Protein AF-A0A7K2VYP7-F1 (afdb_monomer_lite)

Sequence (465 aa):
MTTQTDTAQASARVFHRDQLEEWGVPFDLPTDPDTAPEGAAIELHCEQVDSRRWVSVHELIFRAPDDGKAYRVTYQQGLTEHQDGTDEWDDRDHVVGEEVEQRPATVMEWRRVEAQPTHEGPDPSHGGLTTHRGTREQCSGPDCGPIEPEQPADDAHPCELCDVVKPSAYALHDHMSNVHPDQFEAWRDRQQPARSALATAVILPHPSDPDDVIVEAASSGISKAVVAYALRQVADQFDTAARAEGDEPIPYTLTEQAEQLAEQQPAPRILTDDEYEATYNAARARLGRWAHHIGRDAIDDAVTATLATVGILTTAPEPEPDTCPSQFADREGMWHQCAEDPDHDPADGHTDGEWSWPHGDQFARPEPDEDDGQAQQPPAAAPSWEARADHAVRLYAQTAIERDDARAEVKRLRAHLADLDRERAEQVEALGKARGWSTWAADYIHPDREFVDTGAPEAAEAQQQ

Structure (mmCIF, N/CA/C/O backbone):
data_AF-A0A7K2VYP7-F1
#
_entry.id   AF-A0A7K2VYP7-F1
#
loop_
_atom_site.group_PDB
_atom_site.id
_atom_site.type_symbol
_atom_site.label_atom_id
_atom_site.label_alt_id
_atom_site.label_comp_id
_atom_site.label_asym_id
_atom_site.label_entity_id
_atom_site.label_seq_id
_atom_site.pdbx_PDB_ins_code
_atom_site.Cartn_x
_atom_site.Cartn_y
_atom_site.Cartn_z
_atom_site.occupancy
_atom_site.B_iso_or_equiv
_atom_site.auth_seq_id
_atom_site.auth_comp_id
_atom_site.auth_asym_id
_atom_site.auth_atom_id
_atom_site.pdbx_PDB_model_num
ATOM 1 N N . MET A 1 1 ? -1.165 -8.118 44.949 1.00 40.59 1 MET A N 1
ATOM 2 C CA . MET A 1 1 ? -2.086 -7.096 44.414 1.00 40.59 1 MET A CA 1
ATOM 3 C C . MET A 1 1 ? -1.930 -7.141 42.911 1.00 40.59 1 MET A C 1
ATOM 5 O O . MET A 1 1 ? -0.911 -6.693 42.414 1.00 40.59 1 MET A O 1
ATOM 9 N N . THR A 1 2 ? -2.849 -7.808 42.223 1.00 33.00 2 THR A N 1
ATOM 10 C CA . THR A 1 2 ? -2.791 -8.005 40.771 1.00 33.00 2 THR A CA 1
ATOM 11 C C . THR A 1 2 ? -3.522 -6.831 40.131 1.00 33.00 2 THR A C 1
ATOM 13 O O . THR A 1 2 ? -4.731 -6.703 40.303 1.00 33.00 2 THR A O 1
ATOM 16 N N . THR A 1 3 ? -2.797 -5.925 39.480 1.00 44.38 3 THR A N 1
ATOM 17 C CA . THR A 1 3 ? -3.391 -4.875 38.648 1.00 44.38 3 THR A CA 1
ATOM 18 C C . THR A 1 3 ? -3.992 -5.535 37.417 1.00 44.38 3 THR A C 1
ATOM 20 O O . THR A 1 3 ? -3.279 -6.003 36.536 1.00 44.38 3 THR A O 1
ATOM 23 N N . GLN A 1 4 ? -5.316 -5.631 37.407 1.00 31.28 4 GLN A N 1
ATOM 24 C CA . GLN A 1 4 ? -6.102 -6.050 36.260 1.00 31.28 4 GLN A CA 1
ATOM 25 C C . GLN A 1 4 ? -6.099 -4.876 35.275 1.00 31.28 4 GLN A C 1
ATOM 27 O O . GLN A 1 4 ? -6.716 -3.844 35.532 1.00 31.28 4 GLN A O 1
ATOM 32 N N . THR A 1 5 ? -5.318 -4.986 34.203 1.00 38.38 5 THR A N 1
ATOM 33 C CA . THR A 1 5 ? -5.331 -4.010 33.112 1.00 38.38 5 THR A CA 1
ATOM 34 C C . THR A 1 5 ? -6.638 -4.194 32.349 1.00 38.38 5 THR A C 1
ATOM 36 O O . THR A 1 5 ? -6.736 -5.065 31.485 1.00 38.38 5 THR A O 1
ATOM 39 N N . ASP A 1 6 ? -7.658 -3.412 32.705 1.00 39.41 6 ASP A N 1
ATOM 40 C CA . ASP A 1 6 ? -8.868 -3.271 31.897 1.00 39.41 6 ASP A CA 1
ATOM 41 C C . ASP A 1 6 ? -8.449 -2.757 30.520 1.00 39.41 6 ASP A C 1
ATOM 43 O O . ASP A 1 6 ? -8.116 -1.584 30.332 1.00 39.41 6 ASP A O 1
ATOM 47 N N . THR A 1 7 ? -8.426 -3.662 29.545 1.00 45.94 7 THR A N 1
ATOM 48 C CA . THR A 1 7 ? -8.316 -3.286 28.141 1.00 45.94 7 THR A CA 1
ATOM 49 C C . THR A 1 7 ? -9.675 -2.715 27.775 1.00 45.94 7 THR A C 1
ATOM 51 O O . THR A 1 7 ? -10.601 -3.457 27.454 1.00 45.94 7 THR A O 1
ATOM 54 N N . ALA A 1 8 ? -9.830 -1.400 27.940 1.00 58.03 8 ALA A N 1
ATOM 55 C CA . ALA A 1 8 ? -11.023 -0.694 27.509 1.00 58.03 8 ALA A CA 1
ATOM 56 C C . ALA A 1 8 ? -11.231 -1.007 26.024 1.00 58.03 8 ALA A C 1
ATOM 58 O O . ALA A 1 8 ? -10.415 -0.642 25.180 1.00 58.03 8 ALA A O 1
ATOM 59 N N . GLN A 1 9 ? -12.284 -1.762 25.728 1.00 63.41 9 GLN A N 1
ATOM 60 C CA . GLN A 1 9 ? -12.636 -2.138 24.372 1.00 63.41 9 GLN A CA 1
ATOM 61 C C . GLN A 1 9 ? -12.988 -0.848 23.626 1.00 63.41 9 GLN A C 1
ATOM 63 O O . GLN A 1 9 ? -13.973 -0.189 23.966 1.00 63.41 9 GLN A O 1
ATOM 68 N N . ALA A 1 10 ? -12.146 -0.446 22.670 1.00 74.94 10 ALA A N 1
ATOM 69 C CA . ALA A 1 10 ? -12.409 0.729 21.850 1.00 74.94 10 ALA A CA 1
ATOM 70 C C . ALA A 1 10 ? -13.775 0.550 21.174 1.00 74.94 10 ALA A C 1
ATOM 72 O O . ALA A 1 10 ? -14.067 -0.497 20.590 1.00 74.94 10 ALA A O 1
ATOM 73 N N . SER A 1 11 ? -14.652 1.540 21.332 1.00 89.00 11 SER A N 1
ATOM 74 C CA . SER A 1 11 ? -15.993 1.473 20.761 1.00 89.00 11 SER A CA 1
ATOM 75 C C . SER A 1 11 ? -15.883 1.688 19.254 1.00 89.00 11 SER A C 1
ATOM 77 O O . SER A 1 11 ? -15.523 2.770 18.799 1.00 89.00 11 SER A O 1
ATOM 79 N N . ALA A 1 12 ? -16.150 0.638 18.481 1.00 94.38 12 ALA A N 1
ATOM 80 C CA . ALA A 1 12 ? -16.186 0.712 17.027 1.00 94.38 12 ALA A CA 1
ATOM 81 C C . ALA A 1 12 ? -17.547 1.250 16.556 1.00 94.38 12 ALA A C 1
ATOM 83 O O . ALA A 1 12 ? -18.596 0.827 17.050 1.00 94.38 12 ALA A O 1
ATOM 84 N N . ARG A 1 13 ? -17.530 2.154 15.575 1.00 97.31 13 ARG A N 1
ATOM 85 C CA . ARG A 1 13 ? -18.710 2.688 14.887 1.00 97.31 13 ARG A CA 1
ATOM 86 C C . ARG A 1 13 ? -18.627 2.330 13.406 1.00 97.31 13 ARG A C 1
ATOM 88 O O . ARG A 1 13 ? -17.566 2.423 12.801 1.00 97.31 13 ARG A O 1
ATOM 95 N N . VAL A 1 14 ? -19.744 1.904 12.826 1.00 97.88 14 VAL A N 1
ATOM 96 C CA . VAL A 1 14 ? -19.842 1.616 11.390 1.00 97.88 14 VAL A CA 1
ATOM 97 C C . VAL A 1 14 ? -20.389 2.853 10.681 1.00 97.88 14 VAL A C 1
ATOM 99 O O . VAL A 1 14 ? -21.418 3.385 11.097 1.00 97.88 14 VAL A O 1
ATOM 102 N N . PHE A 1 15 ? -19.703 3.292 9.630 1.00 97.81 15 PHE A N 1
ATOM 103 C CA . PHE A 1 15 ? -20.083 4.402 8.760 1.00 97.81 15 PHE A CA 1
ATOM 104 C C . PHE A 1 15 ? -20.456 3.866 7.381 1.00 97.81 15 PHE A C 1
ATOM 106 O O . PHE A 1 15 ? -19.776 2.984 6.856 1.00 97.81 15 PHE A O 1
ATOM 113 N N . HIS A 1 16 ? -21.520 4.401 6.790 1.00 97.94 16 HIS A N 1
ATOM 114 C CA . HIS A 1 16 ? -21.836 4.148 5.384 1.00 97.94 16 HIS A CA 1
ATOM 115 C C . HIS A 1 16 ? -21.015 5.077 4.488 1.00 97.94 16 HIS A C 1
ATOM 117 O O . HIS A 1 16 ? -20.723 6.205 4.883 1.00 97.94 16 HIS A O 1
ATOM 123 N N . ARG A 1 17 ? -20.672 4.630 3.275 1.00 97.00 17 ARG A N 1
ATOM 124 C CA . ARG A 1 17 ? -19.897 5.447 2.328 1.00 97.00 17 ARG A CA 1
ATOM 125 C C . ARG A 1 17 ? -20.567 6.788 2.020 1.00 97.00 17 ARG A C 1
ATOM 127 O O . ARG A 1 17 ? -19.920 7.814 2.176 1.00 97.00 17 ARG A O 1
ATOM 134 N N . ASP A 1 18 ? -21.863 6.777 1.709 1.00 97.62 18 ASP A N 1
ATOM 135 C CA . ASP A 1 18 ? -22.636 7.993 1.408 1.00 97.62 18 ASP A CA 1
ATOM 136 C C . ASP A 1 18 ? -22.596 9.007 2.564 1.00 97.62 18 ASP A C 1
ATOM 138 O O . ASP A 1 18 ? -22.553 10.213 2.346 1.00 97.62 18 ASP A O 1
ATOM 142 N N . GLN A 1 19 ? -22.569 8.516 3.808 1.00 97.62 19 GLN A N 1
ATOM 143 C CA . GLN A 1 19 ? -22.458 9.359 4.999 1.00 97.62 19 GLN A CA 1
ATOM 144 C C . GLN A 1 19 ? -21.070 10.004 5.105 1.00 97.62 19 GLN A C 1
ATOM 146 O O . GLN A 1 19 ? -20.961 11.171 5.468 1.00 97.62 19 GLN A O 1
ATOM 151 N N . LEU A 1 20 ? -20.006 9.248 4.820 1.00 97.69 20 LEU A N 1
ATOM 152 C CA . LEU A 1 20 ? -18.640 9.774 4.817 1.00 97.69 20 LEU A CA 1
ATOM 153 C C . LEU A 1 20 ? -18.444 10.800 3.696 1.00 97.69 20 LEU A C 1
ATOM 155 O O . LEU A 1 20 ? -17.853 11.847 3.944 1.00 97.69 20 LEU A O 1
ATOM 159 N N . GLU A 1 21 ? -19.003 10.538 2.515 1.00 96.81 21 GLU A N 1
ATOM 160 C CA . GLU A 1 21 ? -18.995 11.463 1.379 1.00 96.81 21 GLU A CA 1
ATOM 161 C C . GLU A 1 21 ? -19.759 12.758 1.697 1.00 96.81 21 GLU A C 1
ATOM 163 O O . GLU A 1 21 ? -19.232 13.845 1.471 1.00 96.81 21 GLU A O 1
ATOM 168 N N . GLU A 1 22 ? -20.947 12.670 2.314 1.00 97.56 22 GLU A N 1
ATOM 169 C CA . GLU A 1 22 ? -21.713 13.843 2.774 1.00 97.56 22 GLU A CA 1
ATOM 170 C C . GLU A 1 22 ? -20.914 14.707 3.767 1.00 97.56 22 GLU A C 1
ATOM 172 O O . GLU A 1 22 ? -21.051 15.931 3.784 1.00 97.56 22 GLU A O 1
ATOM 177 N N . TRP A 1 23 ? -20.045 14.086 4.568 1.00 98.19 23 TRP A N 1
ATOM 178 C CA . TRP A 1 23 ? -19.183 14.774 5.530 1.00 98.19 23 TRP A CA 1
ATOM 179 C C . TRP A 1 23 ? -17.843 15.251 4.955 1.00 98.19 23 TRP A C 1
ATOM 181 O O . TRP A 1 23 ? -17.080 15.883 5.691 1.00 98.19 23 TRP A O 1
ATOM 191 N N . GLY A 1 24 ? -17.545 14.952 3.687 1.00 97.50 24 GLY A N 1
ATOM 192 C CA . GLY A 1 24 ? -16.278 15.280 3.029 1.00 97.50 24 GLY A CA 1
ATOM 193 C C . GLY A 1 24 ? -15.117 14.333 3.358 1.00 97.50 24 GLY A C 1
ATOM 194 O O . GLY A 1 24 ? -13.971 14.634 3.041 1.00 97.50 24 GLY A O 1
ATOM 195 N N . VAL A 1 25 ? -15.360 13.184 3.993 1.00 97.56 25 VAL A N 1
ATOM 196 C CA . VAL A 1 25 ? -14.318 12.197 4.316 1.00 97.56 25 VAL A CA 1
ATOM 197 C C . VAL A 1 25 ? -14.023 11.325 3.075 1.00 97.56 25 VAL A C 1
ATOM 199 O O . VAL A 1 25 ? -14.954 10.714 2.552 1.00 97.56 25 VAL A O 1
ATOM 202 N N . PRO A 1 26 ? -12.758 11.165 2.631 1.00 97.06 26 PRO A N 1
ATOM 203 C CA . PRO A 1 26 ? -11.532 11.599 3.306 1.00 97.06 26 PRO A CA 1
ATOM 204 C C . PRO A 1 26 ? -10.908 12.912 2.788 1.00 97.06 26 PRO A C 1
ATOM 206 O O . PRO A 1 26 ? -9.948 13.367 3.399 1.00 97.06 26 PRO A O 1
ATOM 209 N N . PHE A 1 27 ? -11.379 13.501 1.681 1.00 95.38 27 PHE A N 1
ATOM 210 C CA . PHE A 1 27 ? -10.612 14.524 0.941 1.00 95.38 27 PHE A CA 1
ATOM 211 C C . PHE A 1 27 ? -11.009 15.987 1.191 1.00 95.38 27 PHE A C 1
ATOM 213 O O . PHE A 1 27 ? -10.162 16.870 1.068 1.00 95.38 27 PHE A O 1
ATOM 220 N N . ASP A 1 28 ? -12.262 16.255 1.549 1.00 96.06 28 ASP A N 1
ATOM 221 C CA . ASP A 1 28 ? -12.836 17.601 1.667 1.00 96.06 28 ASP A CA 1
ATOM 222 C C . ASP A 1 28 ? -13.026 18.007 3.137 1.00 96.06 28 ASP A C 1
ATOM 224 O O . ASP A 1 28 ? -14.056 18.558 3.536 1.00 96.06 28 ASP A O 1
ATOM 228 N N . LEU A 1 29 ? -12.019 17.722 3.965 1.00 94.69 29 LEU A N 1
ATOM 229 C CA . LEU A 1 29 ? -12.076 17.963 5.402 1.00 94.69 29 LEU A CA 1
ATOM 230 C C . LEU A 1 29 ? -11.436 19.307 5.786 1.00 94.69 29 LEU A C 1
ATOM 232 O O . LEU A 1 29 ? -10.228 19.493 5.618 1.00 94.69 29 LEU A O 1
ATOM 236 N N . PRO A 1 30 ? -12.196 20.265 6.348 1.00 95.69 30 PRO A N 1
ATOM 237 C CA . PRO A 1 30 ? -11.611 21.443 6.973 1.00 95.69 30 PRO A CA 1
ATOM 238 C C . PRO A 1 30 ? -10.764 21.043 8.188 1.00 95.69 30 PRO A C 1
ATOM 240 O O . PRO A 1 30 ? -11.146 20.187 8.985 1.00 95.69 30 PRO A O 1
ATOM 243 N N . THR A 1 31 ? -9.630 21.718 8.368 1.00 95.81 31 THR A N 1
ATOM 244 C CA . THR A 1 31 ? -8.789 21.590 9.572 1.00 95.81 31 THR A CA 1
ATOM 245 C C . THR A 1 31 ? -9.186 22.577 10.672 1.00 95.81 31 THR A C 1
ATOM 247 O O . THR A 1 31 ? -8.895 22.346 11.844 1.00 95.81 31 THR A O 1
ATOM 250 N N . ASP A 1 32 ? -9.869 23.673 10.316 1.00 95.31 32 ASP A N 1
ATOM 251 C CA . ASP A 1 32 ? -10.323 24.704 11.252 1.00 95.31 32 ASP A CA 1
ATOM 252 C C . ASP A 1 32 ? -11.846 24.604 11.491 1.00 95.31 32 ASP A C 1
ATOM 254 O O . ASP A 1 32 ? -12.618 24.859 10.555 1.00 95.31 32 ASP A O 1
ATOM 258 N N . PRO A 1 33 ? -12.293 24.280 12.726 1.00 92.50 33 PRO A N 1
ATOM 259 C CA . PRO A 1 33 ? -13.712 24.178 13.073 1.00 92.50 33 PRO A CA 1
ATOM 260 C C . PRO A 1 33 ? -14.508 25.458 12.796 1.00 92.50 33 PRO A C 1
ATOM 262 O O . PRO A 1 33 ? -15.697 25.368 12.498 1.00 92.50 33 PRO A O 1
ATOM 265 N N . ASP A 1 34 ? -13.884 26.637 12.871 1.00 96.00 34 ASP A N 1
ATOM 266 C CA . ASP A 1 34 ? -14.580 27.919 12.706 1.00 96.00 34 ASP A CA 1
ATOM 267 C C . ASP A 1 34 ? -14.885 28.234 11.230 1.00 96.00 34 ASP A C 1
ATOM 269 O O . ASP A 1 34 ? -15.704 29.106 10.926 1.00 96.00 34 ASP A O 1
ATOM 273 N N . THR A 1 35 ? -14.239 27.519 10.303 1.00 95.56 35 THR A N 1
ATOM 274 C CA . THR A 1 35 ? -14.427 27.669 8.849 1.00 95.56 35 THR A CA 1
ATOM 275 C C . THR A 1 35 ? -15.138 26.481 8.205 1.00 95.56 35 THR A C 1
ATOM 277 O O . THR A 1 35 ? -15.448 26.528 7.013 1.00 95.56 35 THR A O 1
ATOM 280 N N . ALA A 1 36 ? -15.404 25.429 8.983 1.00 95.38 36 ALA A N 1
ATOM 281 C CA . ALA A 1 36 ? -16.038 24.217 8.501 1.00 95.38 36 ALA A CA 1
ATOM 282 C C . ALA A 1 36 ? -17.489 24.488 8.052 1.00 95.38 36 ALA A C 1
ATOM 284 O O . ALA A 1 36 ? -18.248 25.129 8.787 1.00 95.38 36 ALA A O 1
ATOM 285 N N . PRO A 1 37 ? -17.911 24.005 6.867 1.00 95.50 37 PRO A N 1
ATOM 286 C CA . PRO A 1 37 ? -19.319 24.000 6.487 1.00 95.50 37 PRO A CA 1
ATOM 287 C C . PRO A 1 37 ? -20.175 23.278 7.536 1.00 95.50 37 PRO A C 1
ATOM 289 O O . PRO A 1 37 ? -19.736 22.309 8.155 1.00 95.50 37 PRO A O 1
ATOM 292 N N . GLU A 1 38 ? -21.416 23.727 7.729 1.00 96.31 38 GLU A N 1
ATOM 293 C CA . GLU A 1 38 ? -22.350 23.054 8.636 1.00 96.31 38 GLU A CA 1
ATOM 294 C C . GLU A 1 38 ? -22.577 21.607 8.168 1.00 96.31 38 GLU A C 1
ATOM 296 O O . GLU A 1 38 ? -22.991 21.379 7.034 1.00 96.31 38 GLU A O 1
ATOM 301 N N . GLY A 1 39 ? -22.281 20.637 9.040 1.00 95.75 39 GLY A N 1
ATOM 302 C CA . GLY A 1 39 ? -22.391 19.208 8.731 1.00 95.75 39 GLY A CA 1
ATOM 303 C C . GLY A 1 39 ? -21.132 18.556 8.147 1.00 95.75 39 GLY A C 1
ATOM 304 O O . GLY A 1 39 ? -21.163 17.352 7.918 1.00 95.75 39 GLY A O 1
ATOM 305 N N . ALA A 1 40 ? -20.030 19.288 7.949 1.00 97.31 40 ALA A N 1
ATOM 306 C CA . ALA A 1 40 ? -18.753 18.698 7.542 1.00 97.31 40 ALA A CA 1
ATOM 307 C C . ALA A 1 40 ? -18.010 18.068 8.733 1.00 97.31 40 ALA A C 1
ATOM 309 O O . ALA A 1 40 ? -18.033 18.597 9.850 1.00 97.31 40 ALA A O 1
ATOM 310 N N . ALA A 1 41 ? -17.315 16.955 8.495 1.00 97.88 41 ALA A N 1
ATOM 311 C CA . ALA A 1 41 ? -16.347 16.430 9.453 1.00 97.88 41 ALA A CA 1
ATOM 312 C C . ALA A 1 41 ? -15.099 17.330 9.508 1.00 97.88 41 ALA A C 1
ATOM 314 O O . ALA A 1 41 ? -14.805 18.060 8.568 1.00 97.88 41 ALA A O 1
ATOM 315 N N . ILE A 1 42 ? -14.357 17.286 10.616 1.00 97.88 42 ILE A N 1
ATOM 316 C CA . ILE A 1 42 ? -13.131 18.087 10.794 1.00 97.88 42 ILE A CA 1
ATOM 317 C C . ILE A 1 42 ? -11.930 17.151 10.833 1.00 97.88 42 ILE A C 1
ATOM 319 O O . ILE A 1 42 ? -11.904 16.238 11.663 1.00 97.88 42 ILE A O 1
ATOM 323 N N . GLU A 1 43 ? -10.927 17.385 9.990 1.00 97.88 43 GLU A N 1
ATOM 324 C CA . GLU A 1 43 ? -9.674 16.629 10.044 1.00 97.88 43 GLU A CA 1
ATOM 325 C C . GLU A 1 43 ? -8.900 16.988 11.317 1.00 97.88 43 GLU A C 1
ATOM 327 O O . GLU A 1 43 ? -8.619 18.154 11.594 1.00 97.88 43 GLU A O 1
ATOM 332 N N . LEU A 1 44 ? -8.544 15.969 12.100 1.00 97.19 44 LEU A N 1
ATOM 333 C CA . LEU A 1 44 ? -7.689 16.113 13.278 1.00 97.19 44 LEU A CA 1
ATOM 334 C C . LEU A 1 44 ? -6.262 15.629 13.002 1.00 97.19 44 LEU A C 1
ATOM 336 O O . LEU A 1 44 ? -5.317 16.160 13.586 1.00 97.19 44 LEU A O 1
ATOM 340 N N . HIS A 1 45 ? -6.108 14.603 12.161 1.00 97.06 45 HIS A N 1
ATOM 341 C CA . HIS A 1 45 ? -4.820 14.025 11.789 1.00 97.06 45 HIS A CA 1
ATOM 342 C C . HIS A 1 45 ? -4.950 13.165 10.527 1.00 97.06 45 HIS A C 1
ATOM 344 O O . HIS A 1 45 ? -5.894 12.386 10.426 1.00 97.06 45 HIS A O 1
ATOM 350 N N . CYS A 1 46 ? -3.977 13.245 9.621 1.00 97.19 46 CYS A N 1
ATOM 351 C CA . CYS A 1 46 ? -3.835 12.333 8.490 1.00 97.19 46 CYS A CA 1
ATOM 352 C C . CYS A 1 46 ? -2.355 11.960 8.315 1.00 97.19 46 CYS A C 1
ATOM 354 O O . CYS A 1 46 ? -1.498 12.841 8.213 1.00 97.19 46 CYS A O 1
ATOM 356 N N . GLU A 1 47 ? -2.048 10.665 8.268 1.00 97.25 47 GLU A N 1
ATOM 357 C CA . GLU A 1 47 ? -0.689 10.156 8.064 1.00 97.25 47 GLU A CA 1
ATOM 358 C C . GLU A 1 47 ? -0.693 8.948 7.125 1.00 97.25 47 GLU A C 1
ATOM 360 O O . GLU A 1 47 ? -1.520 8.044 7.235 1.00 97.25 47 GLU A O 1
ATOM 365 N N . GLN A 1 48 ? 0.275 8.901 6.210 1.00 97.50 48 GLN A N 1
ATOM 366 C CA . GLN A 1 48 ? 0.505 7.719 5.393 1.00 97.50 48 GLN A CA 1
ATOM 367 C C . GLN A 1 48 ? 1.157 6.617 6.243 1.00 97.50 48 GLN A C 1
ATOM 369 O O . GLN A 1 48 ? 2.315 6.738 6.637 1.00 97.50 48 GLN A O 1
ATOM 374 N N . VAL A 1 49 ? 0.444 5.511 6.462 1.00 97.50 49 VAL A N 1
ATOM 375 C CA . VAL A 1 49 ? 0.893 4.395 7.316 1.00 97.50 49 VAL A CA 1
ATOM 376 C C . VAL A 1 49 ? 1.432 3.195 6.538 1.00 97.50 49 VAL A C 1
ATOM 378 O O . VAL A 1 49 ? 2.162 2.379 7.098 1.00 97.50 49 VAL A O 1
ATOM 381 N N . ASP A 1 50 ? 1.094 3.069 5.252 1.00 97.00 50 ASP A N 1
ATOM 382 C CA . ASP A 1 50 ? 1.597 1.999 4.384 1.00 97.00 50 ASP A CA 1
ATOM 383 C C . ASP A 1 50 ? 1.652 2.452 2.910 1.00 97.00 50 ASP A C 1
ATOM 385 O O . ASP A 1 50 ? 1.127 3.501 2.516 1.00 97.00 50 ASP A O 1
ATOM 389 N N . SER A 1 51 ? 2.322 1.669 2.069 1.00 95.25 51 SER A N 1
ATOM 390 C CA . SER A 1 51 ? 2.358 1.865 0.622 1.00 95.25 51 SER A CA 1
ATOM 391 C C . SER A 1 51 ? 2.378 0.526 -0.103 1.00 95.25 51 SER A C 1
ATOM 393 O O . SER A 1 51 ? 3.181 -0.363 0.183 1.00 95.25 51 SER A O 1
ATOM 395 N N . ARG A 1 52 ? 1.496 0.388 -1.090 1.00 92.31 52 ARG A N 1
ATOM 396 C CA . ARG A 1 52 ? 1.434 -0.742 -2.018 1.00 92.31 52 ARG A CA 1
ATOM 397 C C . ARG A 1 52 ? 1.847 -0.264 -3.406 1.00 92.31 52 ARG A C 1
ATOM 399 O O . ARG A 1 52 ? 2.028 0.919 -3.657 1.00 92.31 52 ARG A O 1
ATOM 406 N N . ARG A 1 53 ? 1.966 -1.201 -4.352 1.00 91.31 53 ARG A N 1
ATOM 407 C CA . ARG A 1 53 ? 2.478 -0.929 -5.709 1.00 91.31 53 ARG A CA 1
ATOM 408 C C . ARG A 1 53 ? 1.807 0.261 -6.415 1.00 91.31 53 ARG A C 1
ATOM 410 O O . ARG A 1 53 ? 2.467 0.912 -7.214 1.00 91.31 53 ARG A O 1
ATOM 417 N N . TRP A 1 54 ? 0.525 0.508 -6.152 1.00 93.25 54 TRP A N 1
ATOM 418 C CA . TRP A 1 54 ? -0.270 1.524 -6.847 1.00 93.25 54 TRP A CA 1
ATOM 419 C C . TRP A 1 54 ? -0.995 2.496 -5.912 1.00 93.25 54 TRP A C 1
ATOM 421 O O . TRP A 1 54 ? -1.470 3.526 -6.369 1.00 93.25 54 TRP A O 1
ATOM 431 N N . VAL A 1 55 ? -1.030 2.213 -4.610 1.00 96.25 55 VAL A N 1
ATOM 432 C CA . VAL A 1 55 ? -1.818 2.978 -3.638 1.00 96.25 55 VAL A CA 1
ATOM 433 C C . VAL A 1 55 ? -1.001 3.248 -2.379 1.00 96.25 55 VAL A C 1
ATOM 435 O O . VAL A 1 55 ? -0.266 2.370 -1.926 1.00 96.25 55 VAL A O 1
ATOM 438 N N . SER A 1 56 ? -1.131 4.434 -1.798 1.00 96.19 56 SER A N 1
ATOM 439 C CA . SER A 1 56 ? -0.757 4.705 -0.409 1.00 96.19 56 SER A CA 1
ATOM 440 C C . SER A 1 56 ? -1.941 4.395 0.505 1.00 96.19 56 SER A C 1
ATOM 442 O O . SER A 1 56 ? -3.094 4.583 0.122 1.00 96.19 56 SER A O 1
ATOM 444 N N . VAL A 1 57 ? -1.666 3.886 1.705 1.00 97.56 57 VAL A N 1
ATOM 445 C CA . VAL A 1 57 ? -2.686 3.689 2.742 1.00 97.56 57 VAL A CA 1
ATOM 446 C C . VAL A 1 57 ? -2.482 4.759 3.795 1.00 97.56 57 VAL A C 1
ATOM 448 O O . VAL A 1 57 ? -1.378 4.905 4.327 1.00 97.56 57 VAL A O 1
ATOM 451 N N . HIS A 1 58 ? -3.546 5.482 4.102 1.00 98.00 58 HIS A N 1
ATOM 452 C CA . HIS A 1 58 ? -3.537 6.573 5.063 1.00 98.00 58 HIS A CA 1
ATOM 453 C C . HIS A 1 58 ? -4.399 6.228 6.269 1.00 98.00 58 HIS A C 1
ATOM 455 O O . HIS A 1 58 ? -5.477 5.647 6.132 1.00 98.00 58 HIS A O 1
ATOM 461 N N . GLU A 1 59 ? -3.906 6.584 7.448 1.00 98.19 59 GLU A N 1
ATOM 4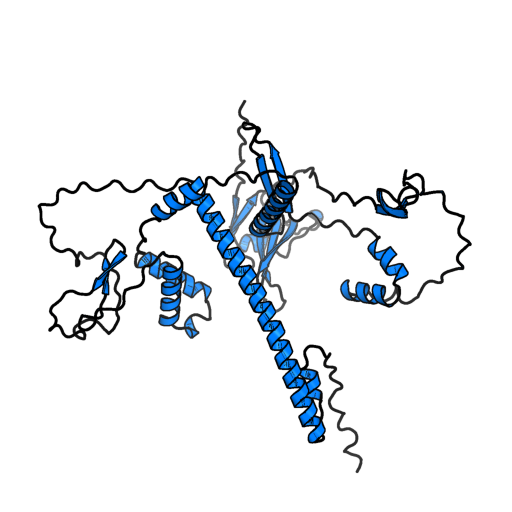62 C CA . GLU A 1 59 ? -4.680 6.665 8.677 1.00 98.19 59 GLU A CA 1
ATOM 463 C C . GLU A 1 59 ? -5.239 8.084 8.791 1.00 98.19 59 GLU A C 1
ATOM 465 O O . GLU A 1 59 ? -4.492 9.060 8.731 1.00 98.19 59 GLU A O 1
ATOM 470 N N . LEU A 1 60 ? -6.557 8.189 8.946 1.00 98.19 60 LEU A N 1
ATOM 471 C CA . LEU A 1 60 ? -7.272 9.450 9.092 1.00 98.19 60 LEU A CA 1
ATOM 472 C C . LEU A 1 60 ? -8.017 9.457 10.420 1.00 98.19 60 LEU A C 1
ATOM 474 O O . LEU A 1 60 ? -8.800 8.550 10.709 1.00 98.19 60 LEU A O 1
ATOM 478 N N . ILE A 1 61 ? -7.809 10.512 11.200 1.00 98.19 61 ILE A N 1
ATOM 479 C CA . ILE A 1 61 ? -8.578 10.819 12.397 1.00 98.19 61 ILE A CA 1
ATOM 480 C C . ILE A 1 61 ? -9.387 12.079 12.121 1.00 98.19 61 ILE A C 1
ATOM 482 O O . ILE A 1 61 ? -8.825 13.150 11.885 1.00 98.19 61 ILE A O 1
ATOM 486 N N . PHE A 1 62 ? -10.708 11.966 12.201 1.00 98.25 62 PHE A N 1
ATOM 487 C CA . PHE A 1 62 ? -11.626 13.081 11.992 1.00 98.25 62 PHE A CA 1
ATOM 488 C C . PHE A 1 62 ? -12.629 13.191 13.137 1.00 98.25 62 PHE A C 1
ATOM 490 O O . PHE A 1 62 ? -12.899 12.217 13.842 1.00 98.25 62 PHE A O 1
ATOM 497 N N . ARG A 1 63 ? -13.192 14.384 13.335 1.00 98.31 63 ARG A N 1
ATOM 498 C CA . ARG A 1 63 ? -14.310 14.617 14.254 1.00 98.31 63 ARG A CA 1
ATOM 499 C C . ARG A 1 63 ? -15.626 14.528 13.492 1.00 98.31 63 ARG A C 1
ATOM 501 O O . ARG A 1 63 ? -15.835 15.309 12.566 1.00 98.31 63 ARG A O 1
ATOM 508 N N . ALA A 1 64 ? -16.497 13.602 13.884 1.00 98.00 64 ALA A N 1
ATOM 509 C CA . ALA A 1 64 ? -17.810 13.441 13.270 1.00 98.00 64 ALA A CA 1
ATOM 510 C C . ALA A 1 64 ? -18.741 14.610 13.663 1.00 98.00 64 ALA A C 1
ATOM 512 O O . ALA A 1 64 ? -18.764 15.005 14.834 1.00 98.00 64 ALA A O 1
ATOM 513 N N . PRO A 1 65 ? -19.508 15.176 12.716 1.00 97.88 65 PRO A N 1
ATOM 514 C CA . PRO A 1 65 ? -20.350 16.348 12.962 1.00 97.88 65 PRO A CA 1
ATOM 515 C C . PRO A 1 65 ? -21.616 16.034 13.771 1.00 97.88 65 PRO A C 1
ATOM 517 O O . PRO A 1 65 ? -22.197 16.935 14.373 1.00 97.88 65 PRO A O 1
ATOM 520 N N . ASP A 1 66 ? -22.062 14.777 13.796 1.00 97.81 66 ASP A N 1
ATOM 521 C CA . ASP A 1 66 ? -23.330 14.387 14.415 1.00 97.81 66 ASP A CA 1
ATOM 522 C C . ASP A 1 66 ? -23.235 14.148 15.931 1.00 97.81 66 ASP A C 1
ATOM 524 O O . ASP A 1 66 ? -24.138 14.538 16.673 1.00 97.81 66 ASP A O 1
ATOM 528 N N . ASP A 1 67 ? -22.145 13.544 16.406 1.00 97.44 67 ASP A N 1
ATOM 529 C CA . ASP A 1 67 ? -21.901 13.275 17.829 1.00 97.44 67 ASP A CA 1
ATOM 530 C C . ASP A 1 67 ? -20.696 14.031 18.418 1.00 97.44 67 ASP A C 1
ATOM 532 O O . ASP A 1 67 ? -20.495 14.024 19.637 1.00 97.44 67 ASP A O 1
ATOM 536 N N . GLY A 1 68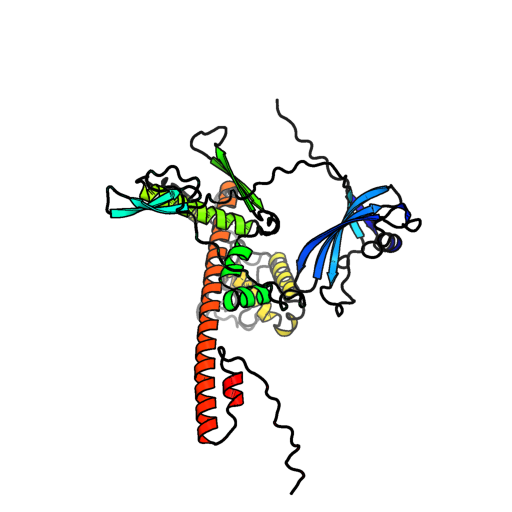 ? -19.905 14.707 17.579 1.00 96.94 68 GLY A N 1
ATOM 537 C CA . GLY A 1 68 ? -18.723 15.464 17.984 1.00 96.94 68 GLY A CA 1
ATOM 538 C C . GLY A 1 68 ? -17.538 14.604 18.440 1.00 96.94 68 GLY A C 1
ATOM 539 O O . GLY A 1 68 ? -16.558 15.164 18.952 1.00 96.94 68 GLY A O 1
ATOM 540 N N . LYS A 1 69 ? -17.594 13.275 18.294 1.00 97.81 69 LYS A N 1
ATOM 541 C CA . LYS A 1 69 ? -16.525 12.345 18.684 1.00 97.81 69 LYS A CA 1
ATOM 542 C C . LYS A 1 69 ? -15.472 12.216 17.588 1.00 97.81 69 LYS A C 1
ATOM 544 O O . LYS A 1 69 ? -15.727 12.527 16.428 1.00 97.81 69 LYS A O 1
ATOM 549 N N . ALA A 1 70 ? -14.269 11.790 17.970 1.00 97.94 70 ALA A N 1
ATOM 550 C CA . ALA A 1 70 ? -13.188 11.548 17.025 1.00 97.94 70 ALA A CA 1
ATOM 551 C C . ALA A 1 70 ? -13.118 10.065 16.656 1.00 97.94 70 ALA A C 1
ATOM 553 O O . ALA A 1 70 ? -13.193 9.198 17.527 1.00 97.94 70 ALA A O 1
ATOM 554 N N . TYR A 1 71 ? -12.955 9.794 15.366 1.00 98.31 71 TYR A N 1
ATOM 555 C CA . TYR A 1 71 ? -12.899 8.450 14.813 1.00 98.31 71 TYR A CA 1
ATOM 556 C C . TYR A 1 71 ? -11.664 8.282 13.945 1.00 98.31 71 TYR A C 1
ATOM 558 O O . TYR A 1 71 ? -11.332 9.163 13.155 1.00 98.31 71 TYR A O 1
ATOM 566 N N . ARG A 1 72 ? -11.010 7.132 14.093 1.00 98.00 72 ARG A N 1
ATOM 567 C CA . ARG A 1 72 ? -9.896 6.683 13.268 1.00 98.00 72 ARG A CA 1
ATOM 568 C C . ARG A 1 72 ? -10.387 5.715 12.197 1.00 98.00 72 ARG A C 1
ATOM 570 O O . ARG A 1 72 ? -11.034 4.721 12.528 1.00 98.00 72 ARG A O 1
ATOM 577 N N . VAL A 1 73 ? -10.032 5.970 10.943 1.00 98.12 73 VAL A N 1
ATOM 578 C CA . VAL A 1 73 ? -10.299 5.103 9.785 1.00 98.12 73 VAL A CA 1
ATOM 579 C C . VAL A 1 73 ? -9.044 4.950 8.927 1.00 98.12 73 VAL A C 1
ATOM 581 O O . VAL A 1 73 ? -8.095 5.722 9.057 1.00 98.12 73 VAL A O 1
ATOM 584 N N . THR A 1 74 ? -9.037 3.957 8.038 1.00 98.00 74 THR A N 1
ATOM 585 C CA . THR A 1 74 ? -7.990 3.792 7.023 1.00 98.00 74 THR A CA 1
ATOM 586 C C . THR A 1 74 ? -8.581 3.815 5.622 1.00 98.00 74 THR A C 1
ATOM 588 O O . THR A 1 74 ? -9.591 3.153 5.362 1.00 98.00 74 THR A O 1
ATOM 591 N N . TYR A 1 75 ? -7.937 4.561 4.726 1.00 97.75 75 TYR A N 1
ATOM 592 C CA . TYR A 1 75 ? -8.343 4.696 3.327 1.00 97.75 75 TYR A CA 1
ATOM 593 C C . TYR A 1 75 ? -7.141 4.548 2.385 1.00 97.75 75 TYR A C 1
ATOM 595 O O . TYR A 1 75 ? -5.984 4.635 2.809 1.00 97.75 75 TYR A O 1
ATOM 603 N N . GLN A 1 76 ? -7.412 4.261 1.114 1.00 97.06 76 GLN A N 1
ATOM 604 C CA . GLN A 1 76 ? -6.408 4.132 0.060 1.00 97.06 76 GLN A CA 1
ATOM 605 C C . GLN A 1 76 ? -6.423 5.369 -0.843 1.00 97.06 76 GLN A C 1
ATOM 607 O O . GLN A 1 76 ? -7.479 5.913 -1.146 1.00 97.06 76 GLN A O 1
ATOM 612 N N . GLN A 1 77 ? -5.253 5.798 -1.305 1.00 95.75 77 GLN A N 1
ATOM 613 C CA . GLN A 1 77 ? -5.110 6.877 -2.279 1.00 95.75 77 GLN A CA 1
ATOM 614 C C . GLN A 1 77 ? -4.199 6.415 -3.418 1.00 95.75 77 GLN A C 1
ATOM 616 O O . GLN A 1 77 ? -3.132 5.852 -3.174 1.00 95.75 77 GLN A O 1
ATOM 621 N N . GLY A 1 78 ? -4.603 6.639 -4.670 1.00 94.56 78 GLY A N 1
ATOM 622 C CA . GLY A 1 78 ? -3.770 6.325 -5.834 1.00 94.56 78 GLY A CA 1
ATOM 623 C C . GLY A 1 78 ? -2.458 7.119 -5.822 1.00 94.56 78 GLY A C 1
ATOM 624 O O . GLY A 1 78 ? -2.454 8.323 -5.578 1.00 94.56 78 GLY A O 1
ATOM 625 N N . LEU A 1 79 ? -1.328 6.462 -6.105 1.00 91.12 79 LEU A N 1
ATOM 626 C CA . LEU A 1 79 ? 0.000 7.105 -6.082 1.00 91.12 79 LEU A CA 1
ATOM 627 C C . LEU A 1 79 ? 0.270 8.025 -7.286 1.00 91.12 79 LEU A C 1
ATOM 629 O O . LEU A 1 79 ? 1.239 8.783 -7.281 1.00 91.12 79 LEU A O 1
ATOM 633 N N . THR A 1 80 ? -0.538 7.934 -8.342 1.00 85.44 80 THR A N 1
ATOM 634 C CA . THR A 1 80 ? -0.374 8.715 -9.575 1.00 85.44 80 THR A CA 1
ATOM 635 C C . THR A 1 80 ? -1.713 9.282 -10.021 1.00 85.44 80 THR A C 1
ATOM 637 O O . THR A 1 80 ? -2.709 8.569 -9.960 1.00 85.44 80 THR A O 1
ATOM 640 N N . GLU A 1 81 ? -1.706 10.491 -10.585 1.00 72.31 81 GLU A N 1
ATOM 641 C CA . GLU A 1 81 ? -2.885 11.182 -11.144 1.00 72.31 81 GLU A CA 1
ATOM 642 C C . GLU A 1 81 ? -3.643 10.347 -12.199 1.00 72.31 81 GLU A C 1
ATOM 644 O O . GLU A 1 81 ? -4.832 10.512 -12.393 1.00 72.31 81 GLU A O 1
ATOM 649 N N . HIS A 1 82 ? -3.000 9.377 -12.858 1.00 61.44 82 HIS A N 1
ATOM 650 C CA . HIS A 1 82 ? -3.660 8.485 -13.825 1.00 61.44 82 HIS A CA 1
ATOM 651 C C . HIS A 1 82 ? -4.449 7.317 -13.205 1.00 61.44 82 HIS A C 1
ATOM 653 O O . HIS A 1 82 ? -4.836 6.394 -13.925 1.00 61.44 82 HIS A O 1
ATOM 659 N N . GLN A 1 83 ? -4.670 7.316 -11.890 1.00 75.88 83 GLN A N 1
ATOM 660 C CA . GLN A 1 83 ? -5.417 6.271 -11.182 1.00 75.88 83 GLN A CA 1
ATOM 661 C C . GLN A 1 83 ? -6.737 6.776 -10.590 1.00 75.88 83 GLN A C 1
ATOM 663 O O . GLN A 1 83 ? -7.127 6.341 -9.506 1.00 75.88 83 GLN A O 1
ATOM 668 N N . ASP A 1 84 ? -7.449 7.611 -11.353 1.00 66.19 84 ASP A N 1
ATOM 669 C CA . ASP A 1 84 ? -8.782 8.189 -11.077 1.00 66.19 84 ASP A CA 1
ATOM 670 C C . ASP A 1 84 ? -9.929 7.167 -10.859 1.00 66.19 84 ASP A C 1
ATOM 672 O O . ASP A 1 84 ? -11.104 7.502 -10.949 1.00 66.19 84 ASP A O 1
ATOM 676 N N . GLY A 1 85 ? -9.625 5.899 -10.588 1.00 82.12 85 GLY A N 1
ATOM 677 C CA . GLY A 1 85 ? -10.606 4.859 -10.268 1.00 82.12 85 GLY A CA 1
ATOM 678 C C . GLY A 1 85 ? -10.214 4.000 -9.071 1.00 82.12 85 GLY A C 1
ATOM 679 O O . GLY A 1 85 ? -10.723 2.891 -8.937 1.00 82.12 85 GLY A O 1
ATOM 680 N N . THR A 1 86 ? -9.267 4.456 -8.249 1.00 89.69 86 THR A N 1
ATOM 681 C CA . THR A 1 86 ? -8.952 3.771 -6.991 1.00 89.69 86 THR A CA 1
ATOM 682 C C . THR A 1 86 ? -10.064 4.061 -5.997 1.00 89.69 86 THR A C 1
ATOM 684 O O . THR A 1 86 ? -10.238 5.208 -5.608 1.00 89.69 86 THR A O 1
ATOM 687 N N . ASP A 1 87 ? -10.791 3.027 -5.585 1.00 94.31 87 ASP A N 1
ATOM 688 C CA . ASP A 1 87 ? -11.775 3.142 -4.515 1.00 94.31 87 ASP A CA 1
ATOM 689 C C . ASP A 1 87 ? -11.068 3.406 -3.177 1.00 94.31 87 ASP A C 1
ATOM 691 O O . ASP A 1 87 ? -10.231 2.612 -2.733 1.00 94.31 87 ASP A O 1
ATOM 695 N N . GLU A 1 88 ? -11.406 4.513 -2.519 1.00 95.38 88 GLU A N 1
ATOM 696 C CA . GLU A 1 88 ? -10.782 4.938 -1.263 1.00 95.38 88 GLU A CA 1
ATOM 697 C C . GLU A 1 88 ? -10.989 3.915 -0.141 1.00 95.38 88 GLU A C 1
ATOM 699 O O . GLU A 1 88 ? -10.181 3.804 0.787 1.00 95.38 88 GLU A O 1
ATOM 704 N N . TRP A 1 89 ? -12.066 3.140 -0.234 1.00 96.75 89 TRP A N 1
ATOM 705 C CA . TRP A 1 89 ? -12.532 2.222 0.788 1.00 96.75 89 TRP A CA 1
ATOM 706 C C . TRP A 1 89 ? -12.357 0.756 0.397 1.00 96.75 89 TRP A C 1
ATOM 708 O O . TRP A 1 89 ? -12.822 -0.103 1.146 1.00 96.75 89 TRP A O 1
ATOM 718 N N . ASP A 1 90 ? -11.608 0.441 -0.667 1.00 93.44 90 ASP A N 1
ATOM 719 C CA . ASP A 1 90 ? -11.349 -0.942 -1.115 1.00 93.44 90 ASP A CA 1
ATOM 720 C C . ASP A 1 90 ? -12.659 -1.688 -1.451 1.00 93.44 90 ASP A C 1
ATOM 722 O O . ASP A 1 90 ? -12.872 -2.815 -1.005 1.00 93.44 90 ASP A O 1
ATOM 726 N N . ASP A 1 91 ? -13.576 -1.009 -2.152 1.00 94.00 91 ASP A N 1
ATOM 727 C CA . ASP A 1 91 ? -14.915 -1.491 -2.541 1.00 94.00 91 ASP A CA 1
ATOM 728 C C . ASP A 1 91 ? -15.836 -1.847 -1.349 1.00 94.00 91 ASP A C 1
ATOM 730 O O . ASP A 1 91 ? -16.816 -2.586 -1.488 1.00 94.00 91 ASP A O 1
ATOM 734 N N . ARG A 1 92 ? -15.542 -1.343 -0.142 1.00 94.19 92 ARG A N 1
ATOM 735 C CA . ARG A 1 92 ? -16.369 -1.584 1.051 1.00 94.19 92 ARG A CA 1
ATOM 736 C C . ARG A 1 92 ? -17.523 -0.586 1.133 1.00 94.19 92 ARG A C 1
ATOM 738 O O . ARG A 1 92 ? -17.310 0.609 1.296 1.00 94.19 92 ARG A O 1
ATOM 745 N N . ASP A 1 93 ? -18.749 -1.105 1.183 1.00 95.94 93 ASP A N 1
ATOM 746 C CA . ASP A 1 93 ? -19.967 -0.304 1.417 1.00 95.94 93 ASP A CA 1
ATOM 747 C C . ASP A 1 93 ? -20.001 0.369 2.805 1.00 95.94 93 ASP A C 1
ATOM 749 O O . ASP A 1 93 ? -20.735 1.335 3.036 1.00 95.94 93 ASP A O 1
ATOM 753 N N . HIS A 1 94 ? -19.239 -0.182 3.755 1.00 97.00 94 HIS A N 1
ATOM 754 C CA . HIS A 1 94 ? -19.210 0.253 5.146 1.00 97.00 94 HIS A CA 1
ATOM 755 C C . HIS A 1 94 ? -17.771 0.343 5.653 1.00 97.00 94 HIS A C 1
ATOM 757 O O . HIS A 1 94 ? -16.970 -0.578 5.466 1.00 97.00 94 HIS A O 1
ATOM 763 N N . VAL A 1 95 ? -17.469 1.417 6.377 1.00 97.75 95 VAL A N 1
ATOM 764 C CA . VAL A 1 95 ? -16.168 1.663 7.001 1.00 97.75 95 VAL A CA 1
ATOM 765 C C . VAL A 1 95 ? -16.321 1.550 8.510 1.00 97.75 95 VAL A C 1
ATOM 767 O O . VAL A 1 95 ? -17.178 2.191 9.113 1.00 97.75 95 VAL A O 1
ATOM 770 N N . VAL A 1 96 ? -15.494 0.723 9.144 1.00 97.69 96 VAL A N 1
ATOM 771 C CA . VAL A 1 96 ? -15.458 0.615 10.606 1.00 97.69 96 VAL A CA 1
ATOM 772 C C . VAL A 1 96 ? -14.461 1.641 11.128 1.00 97.69 96 VAL A C 1
ATOM 774 O O . VAL A 1 96 ? -13.265 1.501 10.885 1.00 97.69 96 VAL A O 1
ATOM 777 N N . GLY A 1 97 ? -14.951 2.662 11.826 1.00 97.06 97 GLY A N 1
ATOM 778 C CA . GLY A 1 97 ? -14.109 3.629 12.517 1.00 97.06 97 GLY A CA 1
ATOM 779 C C . GLY A 1 97 ? -13.994 3.325 14.004 1.00 97.06 97 GLY A C 1
ATOM 780 O O . GLY A 1 97 ? -14.954 2.925 14.666 1.00 97.06 97 GLY A O 1
ATOM 781 N N . GLU A 1 98 ? -12.798 3.519 14.534 1.00 97.50 98 GLU A N 1
ATOM 782 C CA . GLU A 1 98 ? -12.487 3.327 15.945 1.00 97.50 98 GLU A CA 1
ATOM 783 C C . GLU A 1 98 ? -12.584 4.663 16.681 1.00 97.50 98 GLU A C 1
ATOM 785 O O . GLU A 1 98 ? -11.933 5.627 16.283 1.00 97.50 98 GLU A O 1
ATOM 790 N N . GLU A 1 99 ? -13.400 4.747 17.736 1.00 97.19 99 GLU A N 1
ATOM 791 C CA . GLU A 1 99 ? -13.468 5.953 18.567 1.00 97.19 99 GLU A CA 1
ATOM 792 C C . GLU A 1 99 ? -12.125 6.183 19.274 1.00 97.19 99 GLU A C 1
ATOM 794 O O . GLU A 1 99 ? -11.637 5.317 20.003 1.00 97.19 99 GLU A O 1
ATOM 799 N N . VAL A 1 100 ? -11.542 7.365 19.077 1.00 96.75 100 VAL A N 1
ATOM 800 C CA . VAL A 1 100 ? -10.248 7.753 19.648 1.00 96.75 100 VAL A CA 1
ATOM 801 C C . VAL A 1 100 ? -10.365 9.054 20.436 1.00 96.75 100 VAL A C 1
ATOM 803 O O . VAL A 1 100 ? -11.198 9.913 20.162 1.00 96.75 100 VAL A O 1
ATOM 806 N N . GLU A 1 101 ? -9.504 9.219 21.436 1.00 95.75 101 GLU A N 1
ATOM 807 C CA . GLU A 1 101 ? -9.405 10.439 22.235 1.00 95.75 101 GLU A CA 1
ATOM 808 C C . GLU A 1 101 ? -7.949 10.905 22.242 1.00 95.75 101 GLU A C 1
ATOM 810 O O . GLU A 1 101 ? -7.040 10.130 22.550 1.00 95.75 101 GLU A O 1
ATOM 815 N N . GLN A 1 102 ? -7.714 12.182 21.937 1.00 92.94 102 GLN A N 1
ATOM 816 C CA . GLN A 1 102 ? -6.381 12.759 22.058 1.00 92.94 102 GLN A CA 1
ATOM 817 C C . GLN A 1 102 ? -6.021 12.891 23.540 1.00 92.94 102 GLN A C 1
ATOM 819 O O . GLN A 1 102 ? -6.659 13.634 24.286 1.00 92.94 102 GLN A O 1
ATOM 824 N N . ARG A 1 103 ? -4.969 12.191 23.969 1.00 91.25 103 ARG A N 1
ATOM 825 C CA . ARG A 1 103 ? -4.431 12.294 25.327 1.00 91.25 103 ARG A CA 1
ATOM 826 C C . ARG A 1 103 ? -2.994 12.801 25.286 1.00 91.25 103 ARG A C 1
ATOM 828 O O . ARG A 1 103 ? -2.227 12.353 24.434 1.00 91.25 103 ARG A O 1
ATOM 835 N N . PRO A 1 104 ? -2.597 13.706 26.197 1.00 83.19 104 PRO A N 1
ATOM 836 C CA . PRO A 1 104 ? -1.199 14.077 26.328 1.00 83.19 104 PRO A CA 1
ATOM 837 C C . PRO A 1 104 ? -0.390 12.838 26.724 1.00 83.19 104 PRO A C 1
ATOM 839 O O . PRO A 1 104 ? -0.666 12.206 27.744 1.00 83.19 104 PRO A O 1
ATOM 842 N N . ALA A 1 105 ? 0.605 12.497 25.911 1.00 79.31 105 ALA A N 1
ATOM 843 C CA . ALA A 1 105 ? 1.529 11.404 26.169 1.00 79.31 105 ALA A CA 1
ATOM 844 C C . ALA A 1 105 ? 2.951 11.959 26.300 1.00 79.31 105 ALA A C 1
ATOM 846 O O . ALA A 1 105 ? 3.431 12.680 25.425 1.00 79.31 105 ALA A O 1
ATOM 847 N N . THR A 1 106 ? 3.634 11.614 27.391 1.00 79.75 106 THR A N 1
ATOM 848 C CA . THR A 1 106 ? 5.074 11.853 27.533 1.00 79.75 106 THR A CA 1
ATOM 849 C C . THR A 1 106 ? 5.799 10.649 26.950 1.00 79.75 106 THR A C 1
ATOM 851 O O . THR A 1 106 ? 5.810 9.583 27.563 1.00 79.75 106 THR A O 1
ATOM 854 N N . VAL A 1 107 ? 6.385 10.794 25.763 1.00 73.94 107 VAL A N 1
ATOM 855 C CA . VAL A 1 107 ? 7.169 9.719 25.142 1.00 73.94 107 VAL A CA 1
ATOM 856 C C . VAL A 1 107 ? 8.627 9.863 25.574 1.00 73.94 107 VAL A C 1
ATOM 858 O O . VAL A 1 107 ? 9.267 10.876 25.296 1.00 73.94 107 VAL A O 1
ATOM 861 N N . MET A 1 108 ? 9.151 8.855 26.274 1.00 55.69 108 MET A N 1
ATOM 862 C CA . MET A 1 108 ? 10.587 8.735 26.528 1.00 55.69 108 MET A CA 1
ATOM 863 C C . MET A 1 108 ? 11.252 8.244 25.242 1.00 55.69 108 MET A C 1
ATOM 865 O O . MET A 1 108 ? 11.089 7.089 24.857 1.00 55.69 108 MET A O 1
ATOM 869 N N . GLU A 1 109 ? 11.970 9.131 24.562 1.00 65.88 109 GLU A N 1
ATOM 870 C CA . GLU A 1 109 ? 12.709 8.806 23.344 1.00 65.88 109 GLU A CA 1
ATOM 871 C C . GLU A 1 109 ? 14.169 8.484 23.682 1.00 65.88 109 GLU A C 1
ATOM 873 O O . GLU A 1 109 ? 14.862 9.261 24.346 1.00 65.88 109 GLU A O 1
ATOM 878 N N . TRP A 1 110 ? 14.661 7.350 23.186 1.00 59.09 110 TRP A N 1
ATOM 879 C CA . TRP A 1 110 ? 16.085 7.042 23.214 1.00 59.09 110 TRP A CA 1
ATOM 880 C C . TRP A 1 110 ? 16.792 7.823 22.113 1.00 59.09 110 TRP A C 1
ATOM 882 O O . TRP A 1 110 ? 16.588 7.580 20.925 1.00 59.09 110 TRP A O 1
ATOM 892 N N . ARG A 1 111 ? 17.655 8.756 22.514 1.00 59.50 111 ARG A N 1
ATOM 893 C CA . ARG A 1 111 ? 18.530 9.477 21.590 1.00 59.50 111 ARG A CA 1
ATOM 894 C C . ARG A 1 111 ? 19.870 8.775 21.480 1.00 59.50 111 ARG A C 1
ATOM 896 O O . ARG A 1 111 ? 20.407 8.279 22.470 1.00 59.50 111 ARG A O 1
ATOM 903 N N . ARG A 1 112 ? 20.432 8.780 20.270 1.00 58.75 112 ARG A N 1
ATOM 904 C CA . ARG A 1 112 ? 21.814 8.357 20.051 1.00 58.75 112 ARG A CA 1
ATOM 905 C C . ARG A 1 112 ? 22.720 9.220 20.927 1.00 58.75 112 ARG A C 1
ATOM 907 O O . ARG A 1 112 ? 22.731 10.439 20.783 1.00 58.75 112 ARG A O 1
ATOM 914 N N . VAL A 1 113 ? 23.470 8.588 21.824 1.00 80.25 113 VAL A N 1
ATOM 915 C CA . VAL A 1 113 ? 24.579 9.253 22.508 1.00 80.25 113 VAL A CA 1
ATOM 916 C C . VAL A 1 113 ? 25.648 9.448 21.442 1.00 80.25 113 VAL A C 1
ATOM 918 O O . VAL A 1 113 ? 26.202 8.466 20.942 1.00 80.25 113 VAL A O 1
ATOM 921 N N . GLU A 1 114 ? 25.860 10.689 21.008 1.00 67.12 114 GLU A N 1
ATOM 922 C CA . GLU A 1 114 ? 26.953 11.009 20.091 1.00 67.12 114 GLU A CA 1
ATOM 923 C C . GLU A 1 114 ? 28.251 10.449 20.684 1.00 67.12 114 GLU A C 1
ATOM 925 O O . GLU A 1 114 ? 28.538 10.630 21.872 1.00 67.12 114 GLU A O 1
ATOM 930 N N . ALA A 1 115 ? 28.997 9.687 19.878 1.00 60.75 115 ALA A N 1
ATOM 931 C CA . ALA A 1 115 ? 30.279 9.161 20.311 1.00 60.75 115 ALA A CA 1
ATOM 932 C C . ALA A 1 115 ? 31.160 10.355 20.677 1.00 60.75 115 ALA A C 1
ATOM 934 O O . ALA A 1 115 ? 31.323 11.269 19.870 1.00 60.75 115 ALA A O 1
ATOM 935 N N . GLN A 1 116 ? 31.700 10.364 21.898 1.00 65.00 116 GLN A N 1
ATOM 936 C CA . GLN A 1 116 ? 32.661 11.394 22.268 1.00 65.00 116 GLN A CA 1
ATOM 937 C C . GLN A 1 116 ? 33.808 11.341 21.254 1.00 65.00 116 GLN A C 1
ATOM 939 O O . GLN A 1 116 ? 34.332 10.245 21.028 1.00 65.00 116 GLN A O 1
ATOM 944 N N . PRO A 1 117 ? 34.182 12.471 20.632 1.00 67.19 117 PRO A N 1
ATOM 945 C CA . PRO A 1 117 ? 35.264 12.492 19.662 1.00 67.19 117 PRO A CA 1
ATOM 946 C C . PRO A 1 117 ? 36.504 11.871 20.301 1.00 67.19 117 PRO A C 1
ATOM 948 O O . PRO A 1 117 ? 36.840 12.174 21.444 1.00 67.19 117 PRO A O 1
ATOM 951 N N . THR A 1 118 ? 37.138 10.943 19.595 1.00 69.50 118 THR A N 1
ATOM 952 C CA . THR A 1 118 ? 38.417 10.357 19.990 1.00 69.50 118 THR A CA 1
ATOM 953 C C . THR A 1 118 ? 39.498 10.906 19.077 1.00 69.50 118 THR A C 1
ATOM 955 O O . THR A 1 118 ? 39.265 11.046 17.879 1.00 69.50 118 THR A O 1
ATOM 958 N N . HIS A 1 119 ? 40.679 11.185 19.610 1.00 71.44 119 HIS A N 1
ATOM 959 C CA . HIS A 1 119 ? 41.851 11.547 18.810 1.00 71.44 119 HIS A CA 1
ATOM 960 C C . HIS A 1 119 ? 43.039 10.675 19.222 1.00 71.44 119 HIS A C 1
ATOM 962 O O . HIS A 1 119 ? 43.045 10.096 20.308 1.00 71.44 119 HIS A O 1
ATOM 968 N N . GLU A 1 120 ? 44.038 10.565 18.353 1.00 68.12 120 GLU A N 1
ATOM 969 C CA . GLU A 1 120 ? 45.253 9.789 18.607 1.00 68.12 120 GLU A CA 1
ATOM 970 C C . GLU A 1 120 ? 46.424 10.725 18.915 1.00 68.12 120 GLU A C 1
ATOM 972 O O . GLU A 1 120 ? 46.668 11.689 18.185 1.00 68.12 120 GLU A O 1
ATOM 977 N N . GLY A 1 121 ? 47.130 10.454 20.013 1.00 66.69 121 GLY A N 1
ATOM 978 C CA . GLY A 1 121 ? 48.310 11.198 20.447 1.00 66.69 121 GLY A CA 1
ATOM 979 C C . GLY A 1 121 ? 49.521 10.273 20.615 1.00 66.69 121 GLY A C 1
ATOM 980 O O . GLY A 1 121 ? 49.353 9.091 20.923 1.00 66.69 121 GLY A O 1
ATOM 981 N N . PRO A 1 122 ? 50.752 10.758 20.380 1.00 59.78 122 PRO A N 1
ATOM 982 C CA . PRO A 1 122 ? 51.955 9.963 20.607 1.00 59.78 122 PRO A CA 1
ATOM 983 C C . PRO A 1 122 ? 52.164 9.707 22.106 1.00 59.78 122 PRO A C 1
ATOM 985 O O . PRO A 1 122 ? 52.204 10.652 22.887 1.00 59.78 122 PRO A O 1
ATOM 988 N N . ASP A 1 123 ? 52.342 8.440 22.493 1.00 55.75 123 ASP A N 1
ATOM 989 C CA . ASP A 1 123 ? 52.654 8.050 23.873 1.00 55.75 123 ASP A CA 1
ATOM 990 C C . ASP A 1 123 ? 54.178 8.146 24.137 1.00 55.75 123 ASP A C 1
ATOM 992 O O . ASP A 1 123 ? 54.970 7.471 23.458 1.00 55.75 123 ASP A O 1
ATOM 996 N N . PRO A 1 124 ? 54.626 8.934 25.133 1.00 54.72 124 PRO A N 1
ATOM 997 C CA . PRO A 1 124 ? 56.041 9.152 25.429 1.00 54.72 124 PRO A CA 1
ATOM 998 C C . PRO A 1 124 ? 56.750 7.912 25.991 1.00 54.72 124 PRO A C 1
ATOM 1000 O O . PRO A 1 124 ? 57.982 7.864 26.003 1.00 54.72 124 PRO A O 1
ATOM 1003 N N . SER A 1 125 ? 56.008 6.903 26.447 1.00 56.56 125 SER A N 1
ATOM 1004 C CA . SER A 1 125 ? 56.558 5.675 27.022 1.00 56.56 125 SER A CA 1
ATOM 1005 C C . SER A 1 125 ? 56.759 4.546 26.006 1.00 56.56 125 SER A C 1
ATOM 1007 O O . SER A 1 125 ? 57.587 3.663 26.249 1.00 56.56 125 SER A O 1
ATOM 1009 N N . HIS A 1 126 ? 56.090 4.593 24.845 1.00 54.09 126 HIS A N 1
ATOM 1010 C CA . HIS A 1 126 ? 56.098 3.474 23.893 1.00 54.09 126 HIS A CA 1
ATOM 1011 C C . HIS A 1 126 ? 56.302 3.829 22.412 1.00 54.09 126 HIS A C 1
ATOM 1013 O O . HIS A 1 126 ? 56.416 2.915 21.597 1.00 54.09 126 HIS A O 1
ATOM 1019 N N . GLY A 1 127 ? 56.425 5.106 22.032 1.00 54.31 127 GLY A N 1
ATOM 1020 C CA . GLY A 1 127 ? 56.752 5.488 20.647 1.00 54.31 127 GLY A CA 1
ATOM 1021 C C . GLY A 1 127 ? 55.684 5.105 19.608 1.00 54.31 127 GLY A C 1
ATOM 1022 O O . GLY A 1 127 ? 55.961 5.137 18.411 1.00 54.31 127 GLY A O 1
ATOM 1023 N N . GLY A 1 128 ? 54.482 4.744 20.064 1.00 54.56 128 GLY A N 1
ATOM 1024 C CA . GLY A 1 128 ? 53.296 4.482 19.251 1.00 54.56 128 GLY A CA 1
ATOM 1025 C C . GLY A 1 128 ? 52.175 5.469 19.578 1.00 54.56 128 GLY A C 1
ATOM 1026 O O . GLY A 1 128 ? 52.178 6.095 20.639 1.00 54.56 128 GLY A O 1
ATOM 1027 N N . LEU A 1 129 ? 51.228 5.624 18.652 1.00 61.81 129 LEU A N 1
ATOM 1028 C CA . LEU A 1 129 ? 50.016 6.417 18.861 1.00 61.81 129 LEU A CA 1
ATOM 1029 C C . LEU A 1 129 ? 49.064 5.660 19.801 1.00 61.81 129 LEU A C 1
ATOM 1031 O O . LEU A 1 129 ? 48.816 4.472 19.588 1.00 61.81 129 LEU A O 1
ATOM 1035 N N . THR A 1 130 ? 48.532 6.329 20.825 1.00 62.22 130 THR A N 1
ATOM 1036 C CA . THR A 1 130 ? 47.434 5.810 21.654 1.00 62.22 130 THR A CA 1
ATOM 1037 C C . THR A 1 130 ? 46.182 6.666 21.462 1.00 62.22 130 THR A C 1
ATOM 1039 O O . THR A 1 130 ? 46.254 7.883 21.283 1.00 62.22 130 THR A O 1
ATOM 1042 N N . THR A 1 131 ? 45.014 6.020 21.425 1.00 66.44 131 THR A N 1
ATOM 1043 C CA . THR A 1 131 ? 43.723 6.690 21.218 1.00 66.44 131 THR A CA 1
ATOM 1044 C C . THR A 1 131 ? 43.174 7.206 22.549 1.00 66.44 131 THR A C 1
ATOM 1046 O O . THR A 1 131 ? 42.997 6.441 23.499 1.00 66.44 131 THR A O 1
ATOM 1049 N N . HIS A 1 132 ? 42.841 8.493 22.615 1.00 66.12 132 HIS A N 1
ATOM 1050 C CA . HIS A 1 132 ? 42.259 9.144 23.787 1.00 66.12 132 HIS A CA 1
ATOM 1051 C C . HIS A 1 132 ? 40.802 9.553 23.530 1.00 66.12 132 HIS A C 1
ATOM 1053 O O . HIS A 1 132 ? 40.430 9.913 22.412 1.00 66.12 132 HIS A O 1
ATOM 1059 N N . ARG A 1 133 ? 39.962 9.510 24.576 1.00 68.31 133 ARG A N 1
ATOM 1060 C CA . ARG A 1 133 ? 38.562 9.974 24.527 1.00 68.31 133 ARG A CA 1
ATOM 1061 C C . ARG A 1 133 ? 38.464 11.456 24.895 1.00 68.31 133 ARG A C 1
ATOM 1063 O O . ARG A 1 133 ? 39.012 11.862 25.916 1.00 68.31 133 ARG A O 1
ATOM 1070 N N . GLY A 1 134 ? 37.719 12.223 24.102 1.00 67.69 134 GLY A N 1
ATOM 1071 C CA . GLY A 1 134 ? 37.502 13.663 24.257 1.00 67.69 134 GLY A CA 1
ATOM 1072 C C . GLY A 1 134 ? 38.042 14.468 23.070 1.00 67.69 134 GLY A C 1
ATOM 1073 O O . GLY A 1 134 ? 38.927 14.010 22.338 1.00 67.69 134 GLY A O 1
ATOM 1074 N N . THR A 1 135 ? 37.530 15.692 22.885 1.00 66.75 135 THR A N 1
ATOM 1075 C CA . THR A 1 135 ? 38.151 16.634 21.942 1.00 66.75 135 THR A CA 1
ATOM 1076 C C . THR A 1 135 ? 39.577 16.928 22.395 1.00 66.75 135 THR A C 1
ATOM 1078 O O . THR A 1 135 ? 39.897 16.830 23.585 1.00 66.75 135 THR A O 1
ATOM 1081 N N . ARG A 1 136 ? 40.455 17.297 21.460 1.00 60.31 136 ARG A N 1
ATOM 1082 C CA . ARG A 1 136 ? 41.854 17.609 21.776 1.00 60.31 136 ARG A CA 1
ATOM 1083 C C . ARG A 1 136 ? 41.974 18.680 22.870 1.00 60.31 136 ARG A C 1
ATOM 1085 O O . ARG A 1 136 ? 42.887 18.591 23.681 1.00 60.31 136 ARG A O 1
ATOM 1092 N N . GLU A 1 137 ? 41.039 19.636 22.947 1.00 64.12 137 GLU A N 1
ATOM 1093 C CA . GLU A 1 137 ? 41.067 20.699 23.967 1.00 64.12 137 GLU A CA 1
ATOM 1094 C C . GLU A 1 137 ? 40.629 20.243 25.368 1.00 64.12 137 GLU A C 1
ATOM 1096 O O . GLU A 1 137 ? 40.892 20.940 26.348 1.00 64.12 137 GLU A O 1
ATOM 1101 N N . GLN A 1 138 ? 39.941 19.104 25.479 1.00 65.31 138 GLN A N 1
ATOM 1102 C CA . GLN A 1 138 ? 39.397 18.579 26.740 1.00 65.31 138 GLN A CA 1
ATOM 1103 C C . GLN A 1 138 ? 40.045 17.256 27.160 1.00 65.31 138 GLN A C 1
ATOM 1105 O O . GLN A 1 138 ? 39.657 16.657 28.166 1.00 65.31 138 GLN A O 1
ATOM 1110 N N . CYS A 1 139 ? 41.029 16.791 26.394 1.00 67.00 139 CYS A N 1
ATOM 1111 C CA . CYS A 1 139 ? 41.744 15.568 26.684 1.00 67.00 139 CYS A CA 1
ATOM 1112 C C . CYS A 1 139 ? 42.577 15.718 27.958 1.00 67.00 139 CYS A C 1
ATOM 1114 O O . CYS A 1 139 ? 43.432 16.593 28.066 1.00 67.00 139 CYS A O 1
ATOM 1116 N N . SER A 1 140 ? 42.357 14.822 28.917 1.00 60.84 140 SER A N 1
ATOM 1117 C CA . SER A 1 140 ? 43.139 14.727 30.153 1.00 60.84 140 SER A CA 1
ATOM 1118 C C . SER A 1 140 ? 44.464 13.968 29.982 1.00 60.84 140 SER A C 1
ATOM 1120 O O . SER A 1 140 ? 45.160 13.726 30.969 1.00 60.84 140 SER A O 1
ATOM 1122 N N . GLY A 1 141 ? 44.815 13.582 28.749 1.00 64.00 141 GLY A N 1
ATOM 1123 C CA . GLY A 1 141 ? 46.081 12.933 28.424 1.00 64.00 141 GLY A CA 1
ATOM 1124 C C . GLY A 1 141 ? 47.272 13.877 28.653 1.00 64.00 141 GLY A C 1
ATOM 1125 O O . GLY A 1 141 ? 47.188 15.053 28.295 1.00 64.00 141 GLY A O 1
ATOM 1126 N N . PRO A 1 142 ? 48.388 13.389 29.228 1.00 62.66 142 PRO A N 1
ATOM 1127 C CA . PRO A 1 142 ? 49.532 14.223 29.613 1.00 62.66 142 PRO A CA 1
ATOM 1128 C C . PRO A 1 142 ? 50.199 14.968 28.440 1.00 62.66 142 PRO A C 1
ATOM 1130 O O . PRO A 1 142 ? 50.889 15.957 28.683 1.00 62.66 142 PRO A O 1
ATOM 1133 N N . ASP A 1 143 ? 49.947 14.550 27.193 1.00 62.41 143 ASP A N 1
ATOM 1134 C CA . ASP A 1 143 ? 50.575 15.087 25.975 1.00 62.41 143 ASP A CA 1
ATOM 1135 C C . ASP A 1 143 ? 49.652 15.975 25.114 1.00 62.41 143 ASP A C 1
ATOM 1137 O O . ASP A 1 143 ? 50.062 16.486 24.071 1.00 62.41 143 ASP A O 1
ATOM 1141 N N . CYS A 1 144 ? 48.413 16.229 25.548 1.00 63.72 144 CYS A N 1
ATOM 1142 C CA . CYS A 1 144 ? 47.460 17.093 24.834 1.00 63.72 144 CYS A CA 1
ATOM 1143 C C . CYS A 1 144 ? 47.601 18.569 25.246 1.00 63.72 144 CYS A C 1
ATOM 1145 O O . CYS A 1 144 ? 46.636 19.221 25.641 1.00 63.72 144 CYS A O 1
ATOM 1147 N N . GLY A 1 145 ? 48.835 19.080 25.200 1.00 57.97 145 GLY A N 1
ATOM 1148 C CA . GLY A 1 145 ? 49.182 20.437 25.626 1.00 57.97 145 GLY A CA 1
ATOM 1149 C C . GLY A 1 145 ? 48.412 21.548 24.884 1.00 57.97 145 GLY A C 1
ATOM 1150 O O . GLY A 1 145 ? 47.883 21.319 23.793 1.00 57.97 145 GLY A O 1
ATOM 1151 N N . PRO A 1 146 ? 48.349 22.763 25.467 1.00 53.56 146 PRO A N 1
ATOM 1152 C CA . PRO A 1 146 ? 47.591 23.877 24.907 1.00 53.56 146 PRO A CA 1
ATOM 1153 C C . PRO A 1 146 ? 48.108 24.264 23.517 1.00 53.56 146 PRO A C 1
ATOM 1155 O O . PRO A 1 146 ? 49.312 24.264 23.267 1.00 53.56 146 PRO A O 1
ATOM 1158 N N . ILE A 1 147 ? 47.168 24.607 22.635 1.00 50.19 147 ILE A N 1
ATOM 1159 C CA . ILE A 1 147 ? 47.393 25.062 21.258 1.00 50.19 147 ILE A CA 1
ATOM 1160 C C . ILE A 1 147 ? 48.421 26.210 21.240 1.00 50.19 147 ILE A C 1
ATOM 1162 O O . ILE A 1 147 ? 48.245 27.215 21.934 1.00 50.19 147 ILE A O 1
ATOM 1166 N N . GLU A 1 148 ? 49.484 26.077 20.438 1.00 47.19 148 GLU A N 1
ATOM 1167 C CA . GLU A 1 148 ? 50.279 27.238 20.021 1.00 47.19 148 GLU A CA 1
ATOM 1168 C C . GLU A 1 148 ? 49.356 28.169 19.221 1.00 47.19 148 GLU A C 1
ATOM 1170 O O . GLU A 1 148 ? 48.696 27.694 18.299 1.00 47.19 148 GLU A O 1
ATOM 1175 N N . PRO A 1 149 ? 49.250 29.465 19.565 1.00 45.97 149 PRO A N 1
ATOM 1176 C CA . PRO A 1 149 ? 48.277 30.352 18.943 1.00 45.97 149 PRO A CA 1
ATOM 1177 C C . PRO A 1 149 ? 48.502 30.425 17.430 1.00 45.97 149 PRO A C 1
ATOM 1179 O O . PRO A 1 149 ? 49.566 30.844 16.970 1.00 45.97 149 PRO A O 1
ATOM 1182 N N . GLU A 1 150 ? 47.484 30.009 16.679 1.00 43.88 150 GLU A N 1
ATOM 1183 C CA . GLU A 1 150 ? 47.476 30.030 15.221 1.00 43.88 150 GLU A CA 1
ATOM 1184 C C . GLU A 1 150 ? 47.683 31.457 14.692 1.00 43.88 150 GLU A C 1
ATOM 1186 O O . GLU A 1 150 ? 47.154 32.441 15.221 1.00 43.88 150 GLU A O 1
ATOM 1191 N N . GLN A 1 151 ? 48.485 31.565 13.632 1.00 44.81 151 GLN A N 1
ATOM 1192 C CA . GLN A 1 151 ? 48.603 32.784 12.840 1.00 44.81 151 GLN A CA 1
ATOM 1193 C C . GLN A 1 151 ? 47.248 33.098 12.180 1.00 44.81 151 GLN A C 1
ATOM 1195 O O . GLN A 1 151 ? 46.563 32.171 11.751 1.00 44.81 151 GLN A O 1
ATOM 1200 N N . PRO A 1 152 ? 46.847 34.378 12.081 1.00 42.97 152 PRO A N 1
ATOM 1201 C CA . PRO A 1 152 ? 45.541 34.743 11.544 1.00 42.97 152 PRO A CA 1
ATOM 1202 C C . PRO A 1 152 ? 45.422 34.322 10.075 1.00 42.97 152 PRO A C 1
ATOM 1204 O O . PRO A 1 152 ? 46.245 34.712 9.247 1.00 42.97 152 PRO A O 1
ATOM 1207 N N . ALA A 1 153 ? 44.394 33.527 9.777 1.00 42.72 153 ALA A N 1
ATOM 1208 C CA . ALA A 1 153 ? 43.982 33.206 8.420 1.00 42.72 153 ALA A CA 1
ATOM 1209 C C . ALA A 1 153 ? 43.357 34.446 7.762 1.00 42.72 153 ALA A C 1
ATOM 1211 O O . ALA A 1 153 ? 42.464 35.074 8.333 1.00 42.72 153 ALA A O 1
ATOM 1212 N N . ASP A 1 154 ? 43.862 34.786 6.578 1.00 38.97 154 ASP A N 1
ATOM 1213 C CA . ASP A 1 154 ? 43.341 35.843 5.714 1.00 38.97 154 ASP A CA 1
ATOM 1214 C C . ASP A 1 154 ? 41.894 35.560 5.261 1.00 38.97 154 ASP A C 1
ATOM 1216 O O . ASP A 1 154 ? 41.453 34.416 5.133 1.00 38.97 154 ASP A O 1
ATOM 1220 N N . ASP A 1 155 ? 41.176 36.655 5.013 1.00 44.88 155 ASP A N 1
ATOM 1221 C CA . ASP A 1 155 ? 39.747 36.762 4.720 1.00 44.88 155 ASP A CA 1
ATOM 1222 C C . ASP A 1 155 ? 39.243 35.839 3.587 1.00 44.88 155 ASP A C 1
ATOM 1224 O O . ASP A 1 155 ? 39.642 35.951 2.425 1.00 44.88 155 ASP A O 1
ATOM 1228 N N . ALA A 1 156 ? 38.270 34.977 3.907 1.00 39.91 156 ALA A N 1
ATOM 1229 C CA . ALA A 1 156 ? 37.522 34.180 2.935 1.00 39.91 156 ALA A CA 1
ATOM 1230 C C . ALA A 1 156 ? 36.279 34.941 2.431 1.00 39.91 156 ALA A C 1
ATOM 1232 O O . ALA A 1 156 ? 35.359 35.248 3.192 1.00 39.91 156 ALA A O 1
ATOM 1233 N N . HIS A 1 157 ? 36.234 35.221 1.126 1.00 43.12 157 HIS A N 1
ATOM 1234 C CA . HIS A 1 157 ? 35.061 35.771 0.440 1.00 43.12 157 HIS A CA 1
ATOM 1235 C C . HIS A 1 157 ? 33.970 34.699 0.217 1.00 43.12 157 HIS A C 1
ATOM 1237 O O . HIS A 1 157 ? 34.303 33.559 -0.113 1.00 43.12 157 HIS A O 1
ATOM 1243 N N . PRO A 1 158 ? 32.670 35.037 0.333 1.00 43.34 158 PRO A N 1
ATOM 1244 C CA . PRO A 1 158 ? 31.583 34.104 0.040 1.00 43.34 158 PRO A CA 1
ATOM 1245 C C . PRO A 1 158 ? 31.431 33.840 -1.470 1.00 43.34 158 PRO A C 1
ATOM 1247 O O . PRO A 1 158 ? 31.498 34.754 -2.289 1.00 43.34 158 PRO A O 1
ATOM 1250 N N . CYS A 1 159 ? 31.205 32.571 -1.821 1.00 43.25 159 CYS A N 1
ATOM 1251 C CA . CYS A 1 159 ? 30.910 32.091 -3.173 1.00 43.25 159 CYS A CA 1
ATOM 1252 C C . CYS A 1 159 ? 29.423 32.318 -3.510 1.00 43.25 159 CYS A C 1
ATOM 1254 O O . CYS A 1 159 ? 28.549 31.754 -2.856 1.00 43.25 159 CYS A O 1
ATOM 1256 N N . GLU A 1 160 ? 29.136 33.112 -4.548 1.00 44.69 160 GLU A N 1
ATOM 1257 C CA . GLU A 1 160 ? 27.774 33.481 -4.990 1.00 44.69 160 GLU A CA 1
ATOM 1258 C C . GLU A 1 160 ? 26.949 32.318 -5.593 1.00 44.69 160 GLU A C 1
ATOM 1260 O O . GLU A 1 160 ? 25.770 32.498 -5.894 1.00 44.69 160 GLU A O 1
ATOM 1265 N N . LEU A 1 161 ? 27.510 31.112 -5.765 1.00 46.41 161 LEU A N 1
ATOM 1266 C CA . LEU A 1 161 ? 26.778 29.985 -6.370 1.00 46.41 161 LEU A CA 1
ATOM 1267 C C . LEU A 1 161 ? 25.835 29.248 -5.400 1.00 46.41 161 LEU A C 1
ATOM 1269 O O . LEU A 1 161 ? 24.919 28.560 -5.850 1.00 46.41 161 LEU A O 1
ATOM 1273 N N . CYS A 1 162 ? 26.027 29.391 -4.086 1.00 50.22 162 CYS A N 1
ATOM 1274 C CA . CYS A 1 162 ? 25.277 28.629 -3.081 1.00 50.22 162 CYS A CA 1
ATOM 1275 C C . CYS A 1 162 ? 23.845 29.147 -2.827 1.00 50.22 162 CYS A C 1
ATOM 1277 O O . CYS A 1 162 ? 23.060 28.441 -2.198 1.00 50.22 162 CYS A O 1
ATOM 1279 N N . ASP A 1 163 ? 23.483 30.333 -3.331 1.00 45.34 163 ASP A N 1
ATOM 1280 C CA . ASP A 1 163 ? 22.195 30.983 -3.028 1.00 45.34 163 ASP A CA 1
ATOM 1281 C C . ASP A 1 163 ? 21.080 30.749 -4.072 1.00 45.34 163 ASP A C 1
ATOM 1283 O O . ASP A 1 163 ? 19.941 31.156 -3.842 1.00 45.34 163 ASP A O 1
ATOM 1287 N N . VAL A 1 164 ? 21.347 30.099 -5.217 1.00 43.28 164 VAL A N 1
ATOM 1288 C CA . VAL A 1 164 ? 20.425 30.200 -6.377 1.00 43.28 164 VAL A CA 1
ATOM 1289 C C . VAL A 1 164 ? 19.722 28.901 -6.803 1.00 43.28 164 VAL A C 1
ATOM 1291 O O . VAL A 1 164 ? 18.736 28.969 -7.533 1.00 43.28 164 VAL A O 1
ATOM 1294 N N . VAL A 1 165 ? 20.092 27.710 -6.324 1.00 43.06 165 VAL A N 1
ATOM 1295 C CA . VAL A 1 165 ? 19.401 26.469 -6.743 1.00 43.06 165 VAL A CA 1
ATOM 1296 C C . VAL A 1 165 ? 19.190 25.550 -5.550 1.00 43.06 165 VAL A C 1
ATOM 1298 O O . VAL A 1 165 ? 20.144 25.264 -4.844 1.00 43.06 165 VAL A O 1
ATOM 1301 N N . LYS A 1 166 ? 17.953 25.073 -5.327 1.00 47.81 166 LYS A N 1
ATOM 1302 C CA . LYS A 1 166 ? 17.638 23.983 -4.383 1.00 47.81 166 LYS A CA 1
ATOM 1303 C C . LYS A 1 166 ? 17.904 22.640 -5.077 1.00 47.81 166 LYS A C 1
ATOM 1305 O O . LYS A 1 166 ? 17.036 22.202 -5.834 1.00 47.81 166 LYS A O 1
ATOM 1310 N N . PRO A 1 167 ? 19.052 21.972 -4.875 1.00 45.53 167 PRO A N 1
ATOM 1311 C CA . PRO A 1 167 ? 19.303 20.680 -5.488 1.00 45.53 167 PRO A CA 1
ATOM 1312 C C . PRO A 1 167 ? 18.670 19.590 -4.615 1.00 45.53 167 PRO A C 1
ATOM 1314 O O . PRO A 1 167 ? 18.439 19.777 -3.417 1.00 45.53 167 PRO A O 1
ATOM 1317 N N . SER A 1 168 ? 18.415 18.420 -5.195 1.00 55.62 168 SER A N 1
ATOM 1318 C CA . SER A 1 168 ? 18.143 17.226 -4.394 1.00 55.62 168 SER A CA 1
ATOM 1319 C C . SER A 1 168 ? 19.354 16.915 -3.497 1.00 55.62 168 SER A C 1
ATOM 1321 O O . SER A 1 168 ? 20.496 17.229 -3.840 1.00 55.62 168 SER A O 1
ATOM 1323 N N . ALA A 1 169 ? 19.124 16.287 -2.340 1.00 55.47 169 ALA A N 1
ATOM 1324 C CA . ALA A 1 169 ? 20.168 16.040 -1.335 1.00 55.47 169 ALA A CA 1
ATOM 1325 C C . ALA A 1 169 ? 21.399 15.281 -1.882 1.00 55.47 169 ALA A C 1
ATOM 1327 O O . ALA A 1 169 ? 22.505 15.467 -1.382 1.00 55.47 169 ALA A O 1
ATOM 1328 N N . TYR A 1 170 ? 21.219 14.473 -2.932 1.00 51.84 170 TYR A N 1
ATOM 1329 C CA . TYR A 1 170 ? 22.302 13.750 -3.604 1.00 51.84 170 TYR A CA 1
ATOM 1330 C C . TYR A 1 170 ? 23.201 14.661 -4.454 1.00 51.84 170 TYR A C 1
ATOM 1332 O O . TYR A 1 170 ? 24.420 14.528 -4.403 1.00 51.84 170 TYR A O 1
ATOM 1340 N N . ALA A 1 171 ? 22.624 15.621 -5.183 1.00 60.31 171 ALA A N 1
ATOM 1341 C CA . ALA A 1 171 ? 23.394 16.559 -6.002 1.00 60.31 171 ALA A CA 1
ATOM 1342 C C . ALA A 1 171 ? 24.182 17.563 -5.142 1.00 60.31 171 ALA A C 1
ATOM 1344 O O . ALA A 1 171 ? 25.284 17.966 -5.507 1.00 60.31 171 ALA A O 1
ATOM 1345 N N . LEU A 1 172 ? 23.647 17.929 -3.970 1.00 62.06 172 LEU A N 1
ATOM 1346 C CA . LEU A 1 172 ? 24.350 18.785 -3.013 1.00 62.06 172 LEU A CA 1
ATOM 1347 C C . LEU A 1 172 ? 25.548 18.063 -2.375 1.00 62.06 172 LEU A C 1
ATOM 1349 O O . LEU A 1 172 ? 26.608 18.664 -2.227 1.00 62.06 172 LEU A O 1
ATOM 1353 N N . HIS A 1 173 ? 25.395 16.777 -2.042 1.00 67.25 173 HIS A N 1
ATOM 1354 C CA . HIS A 1 173 ? 26.477 15.960 -1.491 1.00 67.25 173 HIS A CA 1
ATOM 1355 C C . HIS A 1 173 ? 27.663 15.874 -2.459 1.00 67.25 173 HIS A C 1
ATOM 1357 O O . HIS A 1 173 ? 28.790 16.157 -2.065 1.00 67.25 173 HIS A O 1
ATOM 1363 N N . ASP A 1 174 ? 27.400 15.534 -3.722 1.00 62.16 174 ASP A N 1
ATOM 1364 C CA . ASP A 1 174 ? 28.449 15.335 -4.726 1.00 62.16 174 ASP A CA 1
ATOM 1365 C C . ASP A 1 174 ? 29.132 16.655 -5.138 1.00 62.16 174 ASP A C 1
ATOM 1367 O O . ASP A 1 174 ? 30.344 16.716 -5.343 1.00 62.16 174 ASP A O 1
ATOM 1371 N N . HIS A 1 175 ? 28.382 17.762 -5.178 1.00 72.12 175 HIS A N 1
ATOM 1372 C CA . HIS A 1 175 ? 28.959 19.086 -5.413 1.00 72.12 175 HIS A CA 1
ATOM 1373 C C . HIS A 1 175 ? 29.849 19.543 -4.246 1.00 72.12 175 HIS A C 1
ATOM 1375 O O . HIS A 1 175 ? 30.963 20.024 -4.466 1.00 72.12 175 HIS A O 1
ATOM 1381 N N . MET A 1 176 ? 29.396 19.361 -3.001 1.00 63.22 176 MET A N 1
ATOM 1382 C CA . MET A 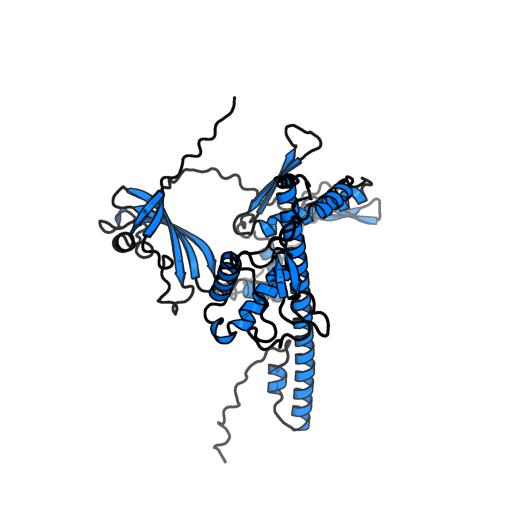1 176 ? 30.171 19.765 -1.828 1.00 63.22 176 MET A CA 1
ATOM 1383 C C . MET A 1 176 ? 31.432 18.918 -1.637 1.00 63.22 176 MET A C 1
ATOM 1385 O O . MET A 1 176 ? 32.481 19.486 -1.338 1.00 63.22 176 MET A O 1
ATOM 1389 N N . SER A 1 177 ? 31.373 17.601 -1.867 1.00 68.94 177 SER A N 1
ATOM 1390 C CA . SER A 1 177 ? 32.547 16.729 -1.732 1.00 68.94 177 SER A CA 1
ATOM 1391 C C . SER A 1 177 ? 33.635 17.020 -2.769 1.00 68.94 177 SER A C 1
ATOM 1393 O O . SER A 1 177 ? 34.813 16.836 -2.475 1.00 68.94 177 SER A O 1
ATOM 1395 N N . ASN A 1 178 ? 33.258 17.490 -3.964 1.00 69.25 178 ASN A N 1
ATOM 1396 C CA . ASN A 1 178 ? 34.198 17.704 -5.066 1.00 69.25 178 ASN A CA 1
ATOM 1397 C C . ASN A 1 178 ? 34.714 19.149 -5.178 1.00 69.25 178 ASN A C 1
ATOM 1399 O O . ASN A 1 178 ? 35.850 19.352 -5.603 1.00 69.25 178 ASN A O 1
ATOM 1403 N N . VAL A 1 179 ? 33.908 20.156 -4.821 1.00 70.31 179 VAL A N 1
ATOM 1404 C CA . VAL A 1 179 ? 34.255 21.576 -5.043 1.00 70.31 179 VAL A CA 1
ATOM 1405 C C . VAL A 1 179 ? 34.717 22.277 -3.763 1.00 70.31 179 VAL A C 1
ATOM 1407 O O . VAL A 1 179 ? 35.571 23.162 -3.819 1.00 70.31 179 VAL A O 1
ATOM 1410 N N . HIS A 1 180 ? 34.198 21.868 -2.602 1.00 73.00 180 HIS A N 1
ATOM 1411 C CA . HIS A 1 180 ? 34.486 22.506 -1.315 1.00 73.00 180 HIS A CA 1
ATOM 1412 C C . HIS A 1 180 ? 34.720 21.462 -0.208 1.00 73.00 180 HIS A C 1
ATOM 1414 O O . HIS A 1 180 ? 33.953 21.424 0.758 1.00 73.00 180 HIS A O 1
ATOM 1420 N N . PRO A 1 181 ? 35.772 20.624 -0.313 1.00 66.81 181 PRO A N 1
ATOM 1421 C CA . PRO A 1 181 ? 36.015 19.517 0.619 1.00 66.81 181 PRO A CA 1
ATOM 1422 C C . PRO A 1 181 ? 36.102 19.981 2.083 1.00 66.81 181 PRO A C 1
ATOM 1424 O O . PRO A 1 181 ? 35.524 19.348 2.964 1.00 66.81 181 PRO A O 1
ATOM 1427 N N . ASP A 1 182 ? 36.697 21.149 2.329 1.00 64.06 182 ASP A N 1
ATOM 1428 C CA . ASP A 1 182 ? 36.835 21.717 3.677 1.00 64.06 182 ASP A CA 1
ATOM 1429 C C . ASP A 1 182 ? 35.482 22.175 4.263 1.00 64.06 182 ASP A C 1
ATOM 1431 O O . ASP A 1 182 ? 35.252 22.124 5.471 1.00 64.06 182 ASP A O 1
ATOM 1435 N N . GLN A 1 183 ? 34.540 22.593 3.409 1.00 73.12 183 GLN A N 1
ATOM 1436 C CA . GLN A 1 183 ? 33.181 22.953 3.831 1.00 73.12 183 GLN A CA 1
ATOM 1437 C C . GLN A 1 183 ? 32.262 21.733 3.926 1.00 73.12 183 GLN A C 1
ATOM 1439 O O . GLN A 1 183 ? 31.284 21.767 4.673 1.00 73.12 183 GLN A O 1
ATOM 1444 N N . PHE A 1 184 ? 32.560 20.665 3.184 1.00 70.00 184 PHE A N 1
ATOM 1445 C CA . PHE A 1 184 ? 31.836 19.402 3.260 1.00 70.00 184 PHE A CA 1
ATOM 1446 C C . PHE A 1 184 ? 32.016 18.744 4.628 1.00 70.00 184 PHE A C 1
ATOM 1448 O O . PHE A 1 184 ? 31.031 18.274 5.194 1.00 70.00 184 PHE A O 1
ATOM 1455 N N . GLU A 1 185 ? 33.219 18.787 5.210 1.00 63.66 185 GLU A N 1
ATOM 1456 C CA . GLU A 1 185 ? 33.434 18.312 6.583 1.00 63.66 185 GLU A CA 1
ATOM 1457 C C . GLU A 1 185 ? 32.626 19.135 7.596 1.00 63.66 185 GLU A C 1
ATOM 1459 O O . GLU A 1 185 ? 31.885 18.572 8.399 1.00 63.66 185 GLU A O 1
ATOM 1464 N N . ALA A 1 186 ? 32.636 20.466 7.476 1.00 65.75 186 ALA A N 1
ATOM 1465 C CA . ALA A 1 186 ? 31.833 21.341 8.331 1.00 65.75 186 ALA A CA 1
ATOM 1466 C C . ALA A 1 186 ? 30.308 21.188 8.128 1.00 65.75 186 ALA A C 1
ATOM 1468 O O . ALA A 1 186 ? 29.534 21.466 9.045 1.00 65.75 186 ALA A O 1
ATOM 1469 N N . TRP A 1 187 ? 29.848 20.784 6.937 1.00 72.50 187 TRP A N 1
ATOM 1470 C CA . TRP A 1 187 ? 28.438 20.492 6.646 1.00 72.50 187 TRP A CA 1
ATOM 1471 C C . TRP A 1 187 ? 28.016 19.112 7.162 1.00 72.50 187 TRP A C 1
ATOM 1473 O O . TRP A 1 187 ? 26.943 19.000 7.753 1.00 72.50 187 TRP A O 1
ATOM 1483 N N . ARG A 1 188 ? 28.869 18.089 7.003 1.00 62.69 188 ARG A N 1
ATOM 1484 C CA . ARG A 1 188 ? 28.702 16.745 7.584 1.00 62.69 188 ARG A CA 1
ATOM 1485 C C . ARG A 1 188 ? 28.541 16.816 9.103 1.00 62.69 188 ARG A C 1
ATOM 1487 O O . ARG A 1 188 ? 27.735 16.077 9.663 1.00 62.69 188 ARG A O 1
ATOM 1494 N N . ASP A 1 189 ? 29.269 17.732 9.734 1.00 58.12 189 ASP A N 1
ATOM 1495 C CA . ASP A 1 189 ? 29.290 17.899 11.186 1.00 58.12 189 ASP A CA 1
ATOM 1496 C C . ASP A 1 189 ? 28.147 18.802 11.711 1.00 58.12 189 ASP A C 1
ATOM 1498 O O . ASP A 1 189 ? 27.944 18.912 12.923 1.00 58.12 189 ASP A O 1
ATOM 1502 N N . ARG A 1 190 ? 27.326 19.413 10.834 1.00 53.31 190 ARG A N 1
ATOM 1503 C CA . ARG A 1 190 ? 26.066 20.057 11.254 1.00 53.31 190 ARG A CA 1
ATOM 1504 C C . ARG A 1 190 ? 24.994 18.993 11.480 1.00 53.31 190 ARG A C 1
ATOM 1506 O O . ARG A 1 190 ? 24.616 18.272 10.560 1.00 53.31 190 ARG A O 1
ATOM 1513 N N . GLN A 1 191 ? 24.450 18.951 12.698 1.00 38.16 191 GLN A N 1
ATOM 1514 C CA . GLN A 1 191 ? 23.356 18.055 13.087 1.00 38.16 191 GLN A CA 1
ATOM 1515 C C . GLN A 1 191 ? 22.182 18.122 12.095 1.00 38.16 191 GLN A C 1
ATOM 1517 O O . GLN A 1 191 ? 21.465 19.122 12.022 1.00 38.16 191 GLN A O 1
ATOM 1522 N N . GLN A 1 192 ? 21.949 17.030 11.361 1.00 41.41 192 GLN A N 1
ATOM 1523 C CA . GLN A 1 192 ? 20.650 16.794 10.733 1.00 41.41 192 GLN A CA 1
ATOM 1524 C C . GLN A 1 192 ? 19.599 16.549 11.831 1.00 41.41 192 GLN A C 1
ATOM 1526 O O . GLN A 1 192 ? 19.926 15.930 12.849 1.00 41.41 192 GLN A O 1
ATOM 1531 N N . PRO A 1 193 ? 18.341 16.999 11.657 1.00 35.19 193 PRO A N 1
ATOM 1532 C CA . PRO A 1 193 ? 17.273 16.688 12.601 1.00 35.19 193 PRO A CA 1
ATOM 1533 C C . PRO A 1 193 ? 17.157 15.167 12.785 1.00 35.19 193 PRO A C 1
ATOM 1535 O O . PRO A 1 193 ? 17.216 14.404 11.819 1.00 35.19 193 PRO A O 1
ATOM 1538 N N . ALA A 1 194 ? 17.055 14.742 14.047 1.00 41.12 194 ALA A N 1
ATOM 1539 C CA . ALA A 1 194 ? 17.116 13.345 14.455 1.00 41.12 194 ALA A CA 1
ATOM 1540 C C . ALA A 1 194 ? 16.095 12.485 13.696 1.00 41.12 194 ALA A C 1
ATOM 1542 O O . ALA A 1 194 ? 14.897 12.758 13.711 1.00 41.12 194 ALA A O 1
ATOM 1543 N N . ARG A 1 195 ? 16.575 11.417 13.055 1.00 43.59 195 ARG A N 1
ATOM 1544 C CA . ARG A 1 195 ? 15.712 10.335 12.578 1.00 43.59 195 ARG A CA 1
ATOM 1545 C C . ARG A 1 195 ? 15.303 9.500 13.790 1.00 43.59 195 ARG A C 1
ATOM 1547 O O . ARG A 1 195 ? 16.183 8.993 14.486 1.00 43.59 195 ARG A O 1
ATOM 1554 N N . SER A 1 196 ? 14.003 9.362 14.036 1.00 50.75 196 SER A N 1
ATOM 1555 C CA . SER A 1 196 ? 13.466 8.475 15.071 1.00 50.75 196 SER A CA 1
ATOM 1556 C C . SER A 1 196 ? 13.997 7.052 14.876 1.00 50.75 196 SER A C 1
ATOM 1558 O O . SER A 1 196 ? 14.076 6.560 13.747 1.00 50.75 196 SER A O 1
ATOM 1560 N N . ALA A 1 197 ? 14.400 6.394 15.966 1.00 56.09 197 ALA A N 1
ATOM 1561 C CA . ALA A 1 197 ? 14.853 5.010 15.906 1.00 56.09 197 ALA A CA 1
ATOM 1562 C C . ALA A 1 197 ? 13.699 4.118 15.420 1.00 56.09 197 ALA A C 1
ATOM 1564 O O . ALA A 1 197 ? 12.654 4.031 16.056 1.00 56.09 197 ALA A O 1
ATOM 1565 N N . LEU A 1 198 ? 13.895 3.458 14.279 1.00 72.75 198 LEU A N 1
ATOM 1566 C CA . LEU A 1 198 ? 12.879 2.608 13.648 1.00 72.75 198 LEU A CA 1
ATOM 1567 C C . LEU A 1 198 ? 12.699 1.251 14.366 1.00 72.75 198 LEU A C 1
ATOM 1569 O O . LEU A 1 198 ? 11.760 0.504 14.087 1.00 72.75 198 LEU A O 1
ATOM 1573 N N . ALA A 1 199 ? 13.601 0.920 15.295 1.00 76.94 199 ALA A N 1
ATOM 1574 C CA . ALA A 1 199 ? 13.526 -0.254 16.154 1.00 76.94 199 ALA A CA 1
ATOM 1575 C C . ALA A 1 199 ? 14.275 -0.034 17.477 1.00 76.94 199 ALA A C 1
ATOM 1577 O O . ALA A 1 199 ? 15.306 0.641 17.508 1.00 76.94 199 ALA A O 1
ATOM 1578 N N . THR A 1 200 ? 13.780 -0.661 18.542 1.00 76.25 200 THR A N 1
ATOM 1579 C CA . THR A 1 200 ? 14.352 -0.631 19.892 1.00 76.25 200 THR A CA 1
ATOM 1580 C C . THR A 1 200 ? 14.329 -2.042 20.467 1.00 76.25 200 THR A C 1
ATOM 1582 O O . THR A 1 200 ? 13.350 -2.761 20.278 1.00 76.25 200 THR A O 1
ATOM 1585 N N . ALA A 1 201 ? 15.372 -2.436 21.193 1.00 77.25 201 ALA A N 1
ATOM 1586 C CA . ALA A 1 201 ? 15.382 -3.673 21.962 1.00 77.25 201 ALA A CA 1
ATOM 1587 C C . ALA A 1 201 ? 15.917 -3.421 23.371 1.00 77.25 201 ALA A C 1
ATOM 1589 O O . ALA A 1 201 ? 16.876 -2.669 23.549 1.00 77.25 201 ALA A O 1
ATOM 1590 N N . VAL A 1 202 ? 15.277 -4.031 24.360 1.00 76.81 202 VAL A N 1
ATOM 1591 C CA . VAL A 1 202 ? 15.576 -3.898 25.782 1.00 76.81 202 VAL A CA 1
ATOM 1592 C C . VAL A 1 202 ? 15.807 -5.295 26.338 1.00 76.81 202 VAL A C 1
ATOM 1594 O O . VAL A 1 202 ? 14.969 -6.174 26.172 1.00 76.81 202 VAL A O 1
ATOM 1597 N N . ILE A 1 203 ? 16.949 -5.498 26.990 1.00 77.31 203 ILE A N 1
ATOM 1598 C CA . ILE A 1 203 ? 17.270 -6.740 27.696 1.00 77.31 203 ILE A CA 1
ATOM 1599 C C . ILE A 1 203 ? 17.044 -6.479 29.184 1.00 77.31 203 ILE A C 1
ATOM 1601 O O . ILE A 1 203 ? 17.653 -5.575 29.759 1.00 77.31 203 ILE A O 1
ATOM 1605 N N . LEU A 1 204 ? 16.146 -7.242 29.792 1.00 74.75 204 LEU A N 1
ATOM 1606 C CA . LEU A 1 204 ? 15.772 -7.153 31.197 1.00 74.75 204 LEU A CA 1
ATOM 1607 C C . LEU A 1 204 ? 16.151 -8.464 31.898 1.00 74.75 204 LEU A C 1
ATOM 1609 O O . LEU A 1 204 ? 15.967 -9.526 31.314 1.00 74.75 204 LEU A O 1
ATOM 1613 N N . PRO A 1 205 ? 16.642 -8.443 33.146 1.00 79.62 205 PRO A N 1
ATOM 1614 C CA . PRO A 1 205 ? 16.793 -9.670 33.923 1.00 79.62 205 PRO A CA 1
ATOM 1615 C C . PRO A 1 205 ? 15.420 -10.306 34.177 1.00 79.62 205 PRO A C 1
ATOM 1617 O O . PRO A 1 205 ? 14.449 -9.599 34.473 1.00 79.62 205 PRO A O 1
ATOM 1620 N N . HIS A 1 206 ? 15.326 -11.631 34.077 1.00 86.00 206 HIS A N 1
ATOM 1621 C CA . HIS A 1 206 ? 14.081 -12.335 34.344 1.00 86.00 206 HIS A CA 1
ATOM 1622 C C . HIS A 1 206 ? 13.742 -12.243 35.850 1.00 86.00 206 HIS A C 1
ATOM 1624 O O . HIS A 1 206 ? 14.578 -12.520 36.711 1.00 86.00 206 HIS A O 1
ATOM 1630 N N . PRO A 1 207 ? 12.515 -11.841 36.236 1.00 77.56 207 PRO A N 1
ATOM 1631 C CA . PRO A 1 207 ? 12.204 -11.483 37.624 1.00 77.56 207 PRO A CA 1
ATOM 1632 C C . PRO A 1 207 ? 12.185 -12.676 38.589 1.00 77.56 207 PRO A C 1
ATOM 1634 O O . PRO A 1 207 ? 12.167 -12.480 39.803 1.00 77.56 207 PRO A O 1
ATOM 1637 N N . SER A 1 208 ? 12.130 -13.901 38.061 1.00 85.75 208 SER A N 1
ATOM 1638 C CA . SER A 1 208 ? 12.057 -15.139 38.853 1.00 85.75 208 SER A CA 1
ATOM 1639 C C . SER A 1 208 ? 13.281 -16.036 38.694 1.00 85.75 208 SER A C 1
ATOM 1641 O O . SER A 1 208 ? 13.397 -17.005 39.439 1.00 85.75 208 SER A O 1
ATOM 1643 N N . ASP A 1 209 ? 14.168 -15.726 37.749 1.00 84.62 209 ASP A N 1
ATOM 1644 C CA . ASP A 1 209 ? 15.342 -16.538 37.449 1.00 84.62 209 ASP A CA 1
ATOM 1645 C C . ASP A 1 209 ? 16.527 -15.609 37.148 1.00 84.62 209 ASP A C 1
ATOM 1647 O O . ASP A 1 209 ? 16.501 -14.907 36.139 1.00 84.62 209 ASP A O 1
ATOM 1651 N N . PRO A 1 210 ? 17.528 -15.521 38.040 1.00 78.38 210 PRO A N 1
ATOM 1652 C CA . PRO A 1 210 ? 18.668 -14.633 37.845 1.00 78.38 210 PRO A CA 1
ATOM 1653 C C . PRO A 1 210 ? 19.580 -15.057 36.685 1.00 78.38 210 PRO A C 1
ATOM 1655 O O . PRO A 1 210 ? 20.399 -14.239 36.268 1.00 78.38 210 PRO A O 1
ATOM 1658 N N . ASP A 1 211 ? 19.437 -16.287 36.182 1.00 77.06 211 ASP A N 1
ATOM 1659 C CA . ASP A 1 211 ? 20.225 -16.815 35.067 1.00 77.06 211 ASP A CA 1
ATOM 1660 C C . ASP A 1 211 ? 19.513 -16.637 33.709 1.00 77.06 211 ASP A C 1
ATOM 1662 O O . ASP A 1 211 ? 20.067 -17.002 32.672 1.00 77.06 211 ASP A O 1
ATOM 1666 N N . ASP A 1 212 ? 18.313 -16.043 33.696 1.00 70.31 212 ASP A N 1
ATOM 1667 C CA . ASP A 1 212 ? 17.513 -15.818 32.490 1.00 70.31 212 ASP A CA 1
ATOM 1668 C C . ASP A 1 212 ? 17.298 -14.318 32.206 1.00 70.31 212 ASP A C 1
ATOM 1670 O O . ASP A 1 212 ? 17.332 -13.460 33.100 1.00 70.31 212 ASP A O 1
ATOM 1674 N N . VAL A 1 213 ? 17.067 -13.976 30.937 1.00 75.38 213 VAL A N 1
ATOM 1675 C CA . VAL A 1 213 ? 16.839 -12.597 30.483 1.00 75.38 213 VAL A CA 1
ATOM 1676 C C . VAL A 1 213 ? 15.624 -12.504 29.564 1.00 75.38 213 VAL A C 1
ATOM 1678 O O . VAL A 1 213 ? 15.423 -13.300 28.654 1.00 75.38 213 VAL A O 1
ATOM 1681 N N . ILE A 1 214 ? 14.818 -11.467 29.764 1.00 75.62 214 ILE A N 1
ATOM 1682 C CA . ILE A 1 214 ? 13.704 -11.102 28.894 1.00 75.62 214 ILE A CA 1
ATOM 1683 C C . ILE A 1 214 ? 14.221 -10.106 27.860 1.00 75.62 214 ILE A C 1
ATOM 1685 O O . ILE A 1 214 ? 14.724 -9.040 28.211 1.00 75.62 214 ILE A O 1
ATOM 1689 N N . VAL A 1 215 ? 14.061 -10.425 26.578 1.00 75.56 215 VAL A N 1
ATOM 1690 C CA . VAL A 1 215 ? 14.361 -9.500 25.480 1.00 75.56 215 VAL A CA 1
ATOM 1691 C C . VAL A 1 215 ? 13.052 -8.938 24.933 1.00 75.56 215 VAL A C 1
ATOM 1693 O O . VAL A 1 215 ? 12.288 -9.642 24.275 1.00 75.56 215 VAL A O 1
ATOM 1696 N N . GLU A 1 216 ? 12.788 -7.661 25.189 1.00 78.94 216 GLU A N 1
ATOM 1697 C CA . GLU A 1 216 ? 11.651 -6.931 24.626 1.00 78.94 216 GLU A CA 1
ATOM 1698 C C . GLU A 1 216 ? 12.097 -6.154 23.391 1.00 78.94 216 GLU A C 1
ATOM 1700 O O . GLU A 1 216 ? 13.077 -5.416 23.438 1.00 78.94 216 GLU A O 1
ATOM 1705 N N . ALA A 1 217 ? 11.377 -6.280 22.278 1.00 76.06 217 ALA A N 1
ATOM 1706 C CA . ALA A 1 217 ? 11.701 -5.572 21.045 1.00 76.06 217 ALA A CA 1
ATOM 1707 C C . ALA A 1 217 ? 10.477 -4.854 20.474 1.00 76.06 217 ALA A C 1
ATOM 1709 O O . ALA A 1 217 ? 9.396 -5.433 20.362 1.00 76.06 217 ALA A O 1
ATOM 1710 N N . ALA A 1 218 ? 10.663 -3.598 20.078 1.00 75.50 218 ALA A N 1
ATOM 1711 C CA . ALA A 1 218 ? 9.655 -2.759 19.447 1.00 75.50 218 ALA A CA 1
ATOM 1712 C C . ALA A 1 218 ? 10.172 -2.241 18.102 1.00 75.50 218 ALA A C 1
ATOM 1714 O O . ALA A 1 218 ? 11.364 -1.985 17.936 1.00 75.50 218 ALA A O 1
ATOM 1715 N N . SER A 1 219 ? 9.277 -2.072 17.133 1.00 81.25 219 SER A N 1
ATOM 1716 C CA . SER A 1 219 ? 9.599 -1.474 15.839 1.00 81.25 219 SER A CA 1
ATOM 1717 C C . SER A 1 219 ? 8.509 -0.505 15.411 1.00 81.25 219 SER A C 1
ATOM 1719 O O . SER A 1 219 ? 7.328 -0.744 15.664 1.00 81.25 219 SER A O 1
ATOM 1721 N N . SER A 1 220 ? 8.913 0.589 14.769 1.00 72.56 220 SER A N 1
ATOM 1722 C CA . SER A 1 220 ? 8.020 1.551 14.126 1.00 72.56 220 SER A CA 1
ATOM 1723 C C . SER A 1 220 ? 8.515 1.781 12.703 1.00 72.56 220 SER A C 1
ATOM 1725 O O . SER A 1 220 ? 9.686 2.094 12.491 1.00 72.56 220 SER A O 1
ATOM 1727 N N . GLY A 1 221 ? 7.656 1.533 11.713 1.00 72.75 221 GLY A N 1
ATOM 1728 C CA . GLY A 1 221 ? 8.010 1.661 10.294 1.00 72.75 221 GLY A CA 1
ATOM 1729 C C . GLY A 1 221 ? 8.976 0.594 9.751 1.00 72.75 221 GLY A C 1
ATOM 1730 O O . GLY A 1 221 ? 9.381 0.672 8.595 1.00 72.75 221 GLY A O 1
ATOM 1731 N N . ILE A 1 222 ? 9.346 -0.422 10.545 1.00 75.50 222 ILE A N 1
ATOM 1732 C CA . ILE A 1 222 ? 10.137 -1.583 10.105 1.00 75.50 222 ILE A CA 1
ATOM 1733 C C . ILE A 1 222 ? 9.425 -2.880 10.494 1.00 75.50 222 ILE A C 1
ATOM 1735 O O . ILE A 1 222 ? 8.879 -3.016 11.590 1.00 75.50 222 ILE A O 1
ATOM 1739 N N . SER A 1 223 ? 9.472 -3.863 9.593 1.00 74.00 223 SER A N 1
ATOM 1740 C CA . SER A 1 223 ? 8.941 -5.205 9.834 1.00 74.00 223 SER A CA 1
ATOM 1741 C C . SER A 1 223 ? 9.578 -5.853 11.068 1.00 74.00 223 SER A C 1
ATOM 1743 O O . SER A 1 223 ? 10.803 -5.922 11.181 1.00 74.00 223 SER A O 1
ATOM 1745 N N . LYS A 1 224 ? 8.750 -6.420 11.957 1.00 68.19 224 LYS A N 1
ATOM 1746 C CA . LYS A 1 224 ? 9.188 -7.201 13.136 1.00 68.19 224 LYS A CA 1
ATOM 1747 C C . LYS A 1 224 ? 10.202 -8.291 12.776 1.00 68.19 224 LYS A C 1
ATOM 1749 O O . LYS A 1 224 ? 11.088 -8.616 13.556 1.00 68.19 224 LYS A O 1
ATOM 1754 N N . ALA A 1 225 ? 10.098 -8.805 11.557 1.00 62.97 225 ALA A N 1
ATOM 1755 C CA . ALA A 1 225 ? 10.958 -9.825 10.987 1.00 62.97 225 ALA A CA 1
ATOM 1756 C C . ALA A 1 225 ? 12.411 -9.335 10.773 1.00 62.97 225 ALA A C 1
ATOM 1758 O O . ALA A 1 225 ? 13.368 -10.082 10.975 1.00 62.97 225 ALA A O 1
ATOM 1759 N N . VAL A 1 226 ? 12.586 -8.059 10.411 1.00 67.12 226 VAL A N 1
ATOM 1760 C CA . VAL A 1 226 ? 13.902 -7.402 10.297 1.00 67.12 226 VAL A CA 1
ATOM 1761 C C . VAL A 1 226 ? 14.498 -7.156 11.683 1.00 67.12 226 VAL A C 1
ATOM 1763 O O . VAL A 1 226 ? 15.698 -7.334 11.872 1.00 67.12 226 VAL A O 1
ATOM 1766 N N . VAL A 1 227 ? 13.662 -6.811 12.664 1.00 73.00 227 VAL A N 1
ATOM 1767 C CA . VAL A 1 227 ? 14.098 -6.630 14.057 1.00 73.00 227 VAL A CA 1
ATOM 1768 C C . VAL A 1 227 ? 14.536 -7.950 14.687 1.00 73.00 227 VAL A C 1
ATOM 1770 O O . VAL A 1 227 ? 15.602 -7.999 15.291 1.00 73.00 227 VAL A O 1
ATOM 1773 N N . ALA A 1 228 ? 13.788 -9.036 14.478 1.00 71.75 228 ALA A N 1
ATOM 1774 C CA . ALA A 1 228 ? 14.179 -10.372 14.929 1.00 71.75 228 ALA A CA 1
ATOM 1775 C C . ALA A 1 228 ? 15.533 -10.807 14.338 1.00 71.75 228 ALA A C 1
ATOM 1777 O O . ALA A 1 228 ? 16.383 -11.337 15.050 1.00 71.75 228 ALA A O 1
ATOM 1778 N N . TYR A 1 229 ? 15.767 -10.522 13.053 1.00 73.06 229 TYR A N 1
ATOM 1779 C CA . TYR A 1 229 ? 17.045 -10.804 12.401 1.00 73.06 229 TYR A CA 1
ATOM 1780 C C . TYR A 1 229 ? 18.201 -9.980 12.987 1.00 73.06 229 TYR A C 1
ATOM 1782 O O . TYR A 1 229 ? 19.258 -10.530 13.292 1.00 73.06 229 TYR A O 1
ATOM 1790 N N . ALA A 1 230 ? 17.995 -8.678 13.203 1.00 70.19 230 ALA A N 1
ATOM 1791 C CA . ALA A 1 230 ? 18.994 -7.820 13.836 1.00 70.19 230 ALA A CA 1
ATOM 1792 C C . ALA A 1 230 ? 19.334 -8.294 15.261 1.00 70.19 230 ALA A C 1
ATOM 1794 O O . ALA A 1 230 ? 20.503 -8.313 15.638 1.00 70.19 230 ALA A O 1
ATOM 1795 N N . LEU A 1 231 ? 18.336 -8.746 16.029 1.00 77.06 231 LEU A N 1
ATOM 1796 C CA . LEU A 1 231 ? 18.551 -9.310 17.363 1.00 77.06 231 LEU A CA 1
ATOM 1797 C C . LEU A 1 231 ? 19.343 -10.611 17.328 1.00 77.06 231 LEU A C 1
ATOM 1799 O O . LEU A 1 231 ? 20.223 -10.800 18.165 1.00 77.06 231 LEU A O 1
ATOM 1803 N N . ARG A 1 232 ? 19.087 -11.475 16.340 1.00 77.44 232 ARG A N 1
ATOM 1804 C CA . ARG A 1 232 ? 19.877 -12.693 16.154 1.00 77.44 232 ARG A CA 1
ATOM 1805 C C . ARG A 1 232 ? 21.337 -12.376 15.838 1.00 77.44 232 ARG A C 1
ATOM 1807 O O . ARG A 1 232 ? 22.213 -12.952 16.468 1.00 77.44 232 ARG A O 1
ATOM 1814 N N . GLN A 1 233 ? 21.601 -11.420 14.945 1.00 69.81 233 GLN A N 1
ATOM 1815 C CA . GLN A 1 233 ? 22.973 -11.000 14.642 1.00 69.81 233 GLN A CA 1
ATOM 1816 C C . GLN A 1 233 ? 23.699 -10.440 15.869 1.00 69.81 233 GLN A C 1
ATOM 1818 O O . GLN A 1 233 ? 24.879 -10.717 16.063 1.00 69.81 233 GLN A O 1
ATOM 1823 N N . VAL A 1 234 ? 23.002 -9.668 16.707 1.00 70.44 234 VAL A N 1
ATOM 1824 C CA . VAL A 1 234 ? 23.563 -9.172 17.970 1.00 70.44 234 VAL A CA 1
ATOM 1825 C C . VAL A 1 234 ? 23.858 -10.334 18.921 1.00 70.44 234 VAL A C 1
ATOM 1827 O O . VAL A 1 234 ? 24.942 -10.377 19.492 1.00 70.44 234 VAL A O 1
ATOM 1830 N N . ALA A 1 235 ? 22.954 -11.309 19.044 1.00 74.00 235 ALA A N 1
ATOM 1831 C CA . ALA A 1 235 ? 23.187 -12.506 19.852 1.00 74.00 235 ALA A CA 1
ATOM 1832 C C . ALA A 1 235 ? 24.408 -13.310 19.363 1.00 74.00 235 ALA A C 1
ATOM 1834 O O . ALA A 1 235 ? 25.251 -13.687 20.173 1.00 74.00 235 ALA A O 1
ATOM 1835 N N . ASP A 1 236 ? 24.562 -13.496 18.048 1.00 73.62 236 ASP A N 1
ATOM 1836 C CA . ASP A 1 236 ? 25.720 -14.187 17.464 1.00 73.62 236 ASP A CA 1
ATOM 1837 C C . ASP A 1 236 ? 27.037 -13.403 17.697 1.00 73.62 236 ASP A C 1
ATOM 1839 O O . ASP A 1 236 ? 28.102 -13.998 17.896 1.00 73.62 236 ASP A O 1
ATOM 1843 N N . GLN A 1 237 ? 26.987 -12.064 17.725 1.00 67.44 237 GLN A N 1
ATOM 1844 C CA . GLN A 1 237 ? 28.134 -11.217 18.087 1.00 67.44 237 GLN A CA 1
ATOM 1845 C C . GLN A 1 237 ? 28.508 -11.352 19.568 1.00 67.44 237 GLN A C 1
ATOM 1847 O O . GLN A 1 237 ? 29.696 -11.443 19.878 1.00 67.44 237 GLN A O 1
ATOM 1852 N N . PHE A 1 238 ? 27.521 -11.403 20.468 1.00 73.00 238 PHE A N 1
ATOM 1853 C CA . PHE A 1 238 ? 27.754 -11.661 21.892 1.00 73.00 238 PHE A CA 1
ATOM 1854 C C . PHE A 1 238 ? 28.360 -13.046 22.123 1.00 73.00 238 PHE A C 1
ATOM 1856 O O . PHE A 1 238 ? 29.341 -13.155 22.850 1.00 73.00 238 PHE A O 1
ATOM 1863 N N . ASP A 1 239 ? 27.846 -14.080 21.457 1.00 70.88 239 ASP A N 1
ATOM 1864 C CA . ASP A 1 239 ? 28.388 -15.444 21.526 1.00 70.88 239 ASP A CA 1
ATOM 1865 C C . ASP A 1 239 ? 29.839 -15.501 21.011 1.00 70.88 239 ASP A C 1
ATOM 1867 O O . ASP A 1 239 ? 30.713 -16.136 21.603 1.00 70.88 239 ASP A O 1
ATOM 1871 N N . THR A 1 240 ? 30.139 -14.758 19.942 1.00 72.06 240 THR A N 1
ATOM 1872 C CA . THR A 1 240 ? 31.508 -14.621 19.423 1.00 72.06 240 THR A CA 1
ATOM 1873 C C . THR A 1 240 ? 32.433 -13.909 20.415 1.00 72.06 240 THR A C 1
ATOM 1875 O O . THR A 1 240 ? 33.570 -14.344 20.604 1.00 72.06 240 THR A O 1
ATOM 1878 N N . ALA A 1 241 ? 31.962 -12.835 21.055 1.00 70.56 241 ALA A N 1
ATOM 1879 C CA . ALA A 1 241 ? 32.727 -12.094 22.056 1.00 70.56 241 ALA A CA 1
ATOM 1880 C C . ALA A 1 241 ? 32.977 -12.933 23.321 1.00 70.56 241 ALA A C 1
ATOM 1882 O O . ALA A 1 241 ? 34.117 -13.020 23.766 1.00 70.56 241 ALA A O 1
ATOM 1883 N N . ALA A 1 242 ? 31.956 -13.631 23.825 1.00 74.31 242 ALA A N 1
ATOM 1884 C CA . ALA A 1 242 ? 32.064 -14.531 24.973 1.00 74.31 242 ALA A CA 1
ATOM 1885 C C . ALA A 1 242 ? 33.106 -15.638 24.728 1.00 74.31 242 ALA A C 1
ATOM 1887 O O . ALA A 1 242 ? 34.008 -15.851 25.539 1.00 74.31 242 ALA A O 1
ATOM 1888 N N . ARG A 1 243 ? 33.093 -16.262 23.540 1.00 78.50 243 ARG A N 1
ATOM 1889 C CA . ARG A 1 243 ? 34.130 -17.237 23.153 1.00 78.50 243 ARG A CA 1
ATOM 1890 C C . ARG A 1 243 ? 35.533 -16.640 23.117 1.00 78.50 243 ARG A C 1
ATOM 1892 O O . ARG A 1 243 ? 36.493 -17.327 23.461 1.00 78.50 243 ARG A O 1
ATOM 1899 N N . ALA A 1 244 ? 35.673 -15.390 22.677 1.00 82.62 244 ALA A N 1
ATOM 1900 C CA . ALA A 1 244 ? 36.965 -14.707 22.662 1.00 82.62 244 ALA A CA 1
ATOM 1901 C C . ALA A 1 244 ? 37.494 -14.429 24.082 1.00 82.62 244 ALA A C 1
ATOM 1903 O O . ALA A 1 244 ? 38.709 -14.385 24.279 1.00 82.62 244 ALA A O 1
ATOM 1904 N N . GLU A 1 245 ? 36.600 -14.298 25.064 1.00 86.31 245 GLU A N 1
ATOM 1905 C CA . GLU A 1 245 ? 36.919 -14.141 26.489 1.00 86.31 245 GLU A CA 1
ATOM 1906 C C . GLU A 1 245 ? 37.163 -15.484 27.208 1.00 86.31 245 GLU A C 1
ATOM 1908 O O . GLU A 1 245 ? 37.629 -15.503 28.347 1.00 86.31 245 GLU A O 1
ATOM 1913 N N . GLY A 1 246 ? 36.970 -16.609 26.511 1.00 88.06 246 GLY A N 1
ATOM 1914 C CA . GLY A 1 246 ? 37.183 -17.957 27.039 1.00 88.06 246 GLY A CA 1
ATOM 1915 C C . GLY A 1 246 ? 35.953 -18.563 27.711 1.00 88.06 246 GLY A C 1
ATOM 1916 O O . GLY A 1 246 ? 36.074 -19.631 28.313 1.00 88.06 246 GLY A O 1
ATOM 1917 N N . ASP A 1 247 ? 34.791 -17.921 27.588 1.00 86.75 247 ASP A N 1
ATOM 1918 C CA . ASP A 1 247 ? 33.529 -18.483 28.048 1.00 86.75 247 ASP A CA 1
ATOM 1919 C C . ASP A 1 247 ? 33.063 -19.569 27.072 1.00 86.75 247 ASP A C 1
ATOM 1921 O O . ASP A 1 247 ? 33.017 -19.382 25.849 1.00 86.75 247 ASP A O 1
ATOM 1925 N N . GLU A 1 248 ? 32.732 -20.742 27.613 1.00 73.94 248 GLU A N 1
ATOM 1926 C CA . GLU A 1 248 ? 32.113 -21.796 26.820 1.00 73.94 248 GLU A CA 1
ATOM 1927 C C . GLU A 1 248 ? 30.669 -21.388 26.488 1.00 73.94 248 GLU A C 1
ATOM 1929 O O . GLU A 1 248 ? 29.929 -20.969 27.383 1.00 73.94 248 GLU A O 1
ATOM 1934 N N . PRO A 1 249 ? 30.243 -21.501 25.216 1.00 67.69 249 PRO A N 1
ATOM 1935 C CA . PRO A 1 249 ? 28.866 -21.214 24.844 1.00 67.69 249 PRO A CA 1
ATOM 1936 C C . PRO A 1 249 ? 27.932 -22.114 25.652 1.00 67.69 249 PRO A C 1
ATOM 1938 O O . PRO A 1 249 ? 28.216 -23.303 25.822 1.00 67.69 249 PRO A O 1
ATOM 1941 N N . ILE A 1 250 ? 26.812 -21.557 26.125 1.00 62.41 250 ILE A N 1
ATOM 1942 C CA . ILE A 1 250 ? 25.783 -22.330 26.828 1.00 62.41 250 ILE A CA 1
ATOM 1943 C C . ILE A 1 250 ? 25.436 -23.533 25.937 1.00 62.41 250 ILE A C 1
ATOM 1945 O O . ILE A 1 250 ? 25.040 -23.332 24.783 1.00 62.41 250 ILE A O 1
ATOM 1949 N N . PRO A 1 251 ? 25.635 -24.780 26.404 1.00 53.03 251 PRO A N 1
ATOM 1950 C CA . PRO A 1 251 ? 25.408 -25.945 25.573 1.00 53.03 251 PRO A CA 1
ATOM 1951 C C . PRO A 1 251 ? 23.938 -25.971 25.166 1.00 53.03 251 PRO A C 1
ATOM 1953 O O . PRO A 1 251 ? 23.046 -26.046 26.010 1.00 53.03 251 PRO A O 1
ATOM 1956 N N . TYR A 1 252 ? 23.690 -25.914 23.860 1.00 53.72 252 TYR A N 1
ATOM 1957 C CA . TYR A 1 252 ? 22.372 -26.168 23.304 1.00 53.72 252 TYR A CA 1
ATOM 1958 C C . TYR A 1 252 ? 21.997 -27.620 23.633 1.00 53.72 252 TYR A C 1
ATOM 1960 O O . TYR A 1 252 ? 22.389 -28.548 22.932 1.00 53.72 252 TYR A O 1
ATOM 1968 N N . THR A 1 253 ? 21.207 -27.836 24.682 1.00 48.72 253 THR A N 1
ATOM 1969 C CA . THR A 1 253 ? 20.591 -29.136 25.012 1.00 48.72 253 THR A CA 1
ATOM 1970 C C . THR A 1 253 ? 19.492 -29.542 24.015 1.00 48.72 253 THR A C 1
ATOM 1972 O O . THR A 1 253 ? 18.800 -30.537 24.205 1.00 48.72 253 THR A O 1
ATOM 1975 N N . LEU A 1 254 ? 19.342 -28.797 22.915 1.00 54.28 254 LEU A N 1
ATOM 1976 C CA . LEU A 1 254 ? 18.303 -28.972 21.905 1.00 54.28 254 LEU A CA 1
ATOM 1977 C C . LEU A 1 254 ? 18.583 -30.079 20.886 1.00 54.28 254 LEU A C 1
ATOM 1979 O O . LEU A 1 254 ? 17.670 -30.414 20.146 1.00 54.28 254 LEU A O 1
ATOM 1983 N N . THR A 1 255 ? 19.777 -30.674 20.813 1.00 51.09 255 THR A N 1
ATOM 1984 C CA . THR A 1 255 ? 20.035 -31.729 19.812 1.00 51.09 255 THR A CA 1
ATOM 1985 C C . THR A 1 255 ? 19.192 -32.982 20.083 1.00 51.09 255 THR A C 1
ATOM 1987 O O . THR A 1 255 ? 18.566 -33.506 19.168 1.00 51.09 255 THR A O 1
ATOM 1990 N N . GLU A 1 256 ? 19.065 -33.390 21.350 1.00 48.81 256 GLU A N 1
ATOM 1991 C CA . GLU A 1 256 ? 18.223 -34.532 21.749 1.00 48.81 256 GLU A CA 1
ATOM 1992 C C . GLU A 1 256 ? 16.718 -34.207 21.659 1.00 48.81 256 GLU A C 1
ATOM 1994 O O . GLU A 1 256 ? 15.912 -35.072 21.317 1.00 48.81 256 GLU A O 1
ATOM 1999 N N . GLN A 1 257 ? 16.319 -32.949 21.894 1.00 52.56 257 GLN A N 1
ATOM 2000 C CA . GLN A 1 257 ? 14.933 -32.504 21.676 1.00 52.56 257 GLN A CA 1
ATOM 2001 C C . GLN A 1 257 ? 14.587 -32.343 20.190 1.00 52.56 257 GLN A C 1
ATOM 2003 O O . GLN A 1 257 ? 13.446 -32.585 19.810 1.00 52.56 257 GLN A O 1
ATOM 2008 N N . ALA A 1 258 ? 15.542 -31.964 19.339 1.00 52.78 258 ALA A N 1
ATOM 2009 C CA . ALA A 1 258 ? 15.354 -31.844 17.898 1.00 52.78 258 ALA A CA 1
ATOM 2010 C C . ALA A 1 258 ? 15.205 -33.217 17.229 1.00 52.78 258 ALA A C 1
ATOM 2012 O O . ALA A 1 258 ? 14.373 -33.345 16.334 1.00 52.78 258 ALA A O 1
ATOM 2013 N N . GLU A 1 259 ? 15.935 -34.238 17.689 1.00 51.88 259 GLU A N 1
ATOM 2014 C CA . GLU A 1 259 ? 15.738 -35.629 17.258 1.00 51.88 259 GLU A CA 1
ATOM 2015 C C . GLU A 1 259 ? 14.382 -36.180 17.734 1.00 51.88 259 GLU A C 1
ATOM 2017 O O . GLU A 1 259 ? 13.626 -36.708 16.920 1.00 51.88 259 GLU A O 1
ATOM 2022 N N . GLN A 1 260 ? 13.993 -35.946 18.996 1.00 54.09 260 GLN A N 1
ATOM 2023 C CA . GLN A 1 260 ? 12.657 -36.321 19.494 1.00 54.09 260 GLN A CA 1
ATOM 2024 C C . GLN A 1 260 ? 11.507 -35.575 18.796 1.00 54.09 260 GLN A C 1
ATOM 2026 O O . GLN A 1 260 ? 10.411 -36.116 18.681 1.00 54.09 260 GLN A O 1
ATOM 2031 N N . LEU A 1 261 ? 11.726 -34.341 18.328 1.00 52.47 261 LEU A N 1
ATOM 2032 C CA . LEU A 1 261 ? 10.738 -33.570 17.564 1.00 52.47 261 LEU A CA 1
ATOM 2033 C C . LEU A 1 261 ? 10.709 -33.950 16.077 1.00 52.47 261 LEU A C 1
ATOM 2035 O O . LEU A 1 261 ? 9.651 -33.857 15.461 1.00 52.47 261 LEU A O 1
ATOM 2039 N N . ALA A 1 262 ? 11.827 -34.401 15.501 1.00 54.78 262 ALA A N 1
ATOM 2040 C CA . ALA A 1 262 ? 11.858 -34.975 14.155 1.00 54.78 262 ALA A CA 1
ATOM 2041 C C . ALA A 1 262 ? 11.091 -36.309 14.095 1.00 54.78 262 ALA A C 1
ATOM 2043 O O . ALA A 1 262 ? 10.404 -36.571 13.112 1.00 54.78 262 ALA A O 1
ATOM 2044 N N . GLU A 1 263 ? 11.115 -37.096 15.176 1.00 53.75 263 GLU A N 1
ATOM 2045 C CA . GLU A 1 263 ? 10.239 -38.266 15.353 1.00 53.75 263 GLU A CA 1
ATOM 2046 C C . GLU A 1 263 ? 8.760 -37.891 15.597 1.00 53.75 263 GLU A C 1
ATOM 2048 O O . GLU A 1 263 ? 7.877 -38.727 15.423 1.00 53.75 263 GLU A O 1
ATOM 2053 N N . GLN A 1 264 ? 8.468 -36.634 15.959 1.00 51.72 264 GLN A N 1
ATOM 2054 C CA . GLN A 1 264 ? 7.113 -36.091 16.156 1.00 51.72 264 GLN A CA 1
ATOM 2055 C C . GLN A 1 264 ? 6.634 -35.222 14.984 1.00 51.72 264 GLN A C 1
ATOM 2057 O O . GLN A 1 264 ? 5.737 -34.390 15.168 1.00 51.72 264 GLN A O 1
ATOM 2062 N N . GLN A 1 265 ? 7.195 -35.379 13.778 1.00 50.75 265 GLN A N 1
ATOM 2063 C CA . GLN A 1 265 ? 6.557 -34.783 12.606 1.00 50.75 265 GLN A CA 1
ATOM 2064 C C . GLN A 1 265 ? 5.104 -35.283 12.546 1.00 50.75 265 GLN A C 1
ATOM 2066 O O . GLN A 1 265 ? 4.876 -36.495 12.613 1.00 50.75 265 GLN A O 1
ATOM 2071 N N . PRO A 1 266 ? 4.104 -34.379 12.504 1.00 48.44 266 PRO A N 1
ATOM 2072 C CA . PRO A 1 266 ? 2.720 -34.802 12.388 1.00 48.44 266 PRO A CA 1
ATOM 2073 C C . PRO A 1 266 ? 2.609 -35.646 11.124 1.00 48.44 266 PRO A C 1
ATOM 2075 O O . PRO A 1 266 ? 3.160 -35.265 10.091 1.00 48.44 266 PRO A O 1
ATOM 2078 N N . ALA A 1 267 ? 1.934 -36.794 11.229 1.00 52.69 267 ALA A N 1
ATOM 2079 C CA . ALA A 1 267 ? 1.680 -37.650 10.079 1.00 52.69 267 ALA A CA 1
ATOM 2080 C C . ALA A 1 267 ? 1.206 -36.777 8.900 1.00 52.69 267 ALA A C 1
ATOM 2082 O O . ALA A 1 267 ? 0.380 -35.881 9.134 1.00 52.69 267 ALA A O 1
ATOM 2083 N N . PRO A 1 268 ? 1.760 -36.974 7.688 1.00 55.50 268 PRO A N 1
ATOM 2084 C CA . PRO A 1 268 ? 1.410 -36.177 6.520 1.00 55.50 268 PRO A CA 1
ATOM 2085 C C . PRO A 1 268 ? -0.112 -36.091 6.417 1.00 55.50 268 PRO A C 1
ATOM 2087 O O . PRO A 1 268 ? -0.822 -37.096 6.440 1.00 55.50 268 PRO A O 1
ATOM 2090 N N . ARG A 1 269 ? -0.624 -34.860 6.436 1.00 61.69 269 ARG A N 1
ATOM 2091 C CA . ARG A 1 269 ? -2.060 -34.604 6.475 1.00 61.69 269 ARG A CA 1
ATOM 2092 C C . ARG A 1 269 ? -2.567 -34.494 5.051 1.00 61.69 269 ARG A C 1
ATOM 2094 O O . ARG A 1 269 ? -2.179 -33.585 4.330 1.00 61.69 269 ARG A O 1
ATOM 2101 N N . ILE A 1 270 ? -3.532 -35.331 4.709 1.00 62.41 270 ILE A N 1
ATOM 2102 C CA . ILE A 1 270 ? -4.263 -35.208 3.452 1.00 62.41 270 ILE A CA 1
ATOM 2103 C C . ILE A 1 270 ? -5.129 -33.956 3.468 1.00 62.41 270 ILE A C 1
ATOM 2105 O O . ILE A 1 270 ? -5.856 -33.702 4.434 1.00 62.41 270 ILE A O 1
ATOM 2109 N N . LEU A 1 271 ? -5.060 -33.198 2.377 1.00 69.19 271 LEU A N 1
ATOM 2110 C CA . LEU A 1 271 ? -6.014 -32.139 2.090 1.00 69.19 271 LEU A CA 1
ATOM 2111 C C . LEU A 1 271 ? -7.284 -32.761 1.518 1.00 69.19 271 LEU A C 1
ATOM 2113 O O . LEU A 1 271 ? -7.232 -33.564 0.592 1.00 69.19 271 LEU A O 1
ATOM 2117 N N . THR A 1 272 ? -8.426 -32.368 2.061 1.00 75.69 272 THR A N 1
ATOM 2118 C CA . THR A 1 272 ? -9.718 -32.630 1.418 1.00 75.69 272 THR A CA 1
ATOM 2119 C C . THR A 1 272 ? -9.803 -31.905 0.068 1.00 75.69 272 THR A C 1
ATOM 2121 O O . THR A 1 272 ? -9.130 -30.888 -0.120 1.00 75.69 272 THR A O 1
ATOM 2124 N N . ASP A 1 273 ? -10.666 -32.366 -0.845 1.00 69.81 273 ASP A N 1
ATOM 2125 C CA . ASP A 1 273 ? -10.923 -31.679 -2.125 1.00 69.81 273 ASP A CA 1
ATOM 2126 C C . ASP A 1 273 ? -11.259 -30.198 -1.909 1.00 69.81 273 ASP A C 1
ATOM 2128 O O . ASP A 1 273 ? -10.741 -29.340 -2.613 1.00 69.81 273 ASP A O 1
ATOM 2132 N N . ASP A 1 274 ? -12.054 -29.879 -0.883 1.00 68.56 274 ASP A N 1
ATOM 2133 C CA . ASP A 1 274 ? -12.413 -28.499 -0.541 1.00 68.56 274 ASP A CA 1
ATOM 2134 C C . ASP A 1 274 ? -11.192 -27.662 -0.128 1.00 68.56 274 ASP A C 1
ATOM 2136 O O . ASP A 1 274 ? -11.095 -26.483 -0.468 1.00 68.56 274 ASP A O 1
ATOM 2140 N N . GLU A 1 275 ? -10.239 -28.250 0.599 1.00 77.62 275 GLU A N 1
ATOM 2141 C CA . GLU A 1 275 ? -9.004 -27.573 1.008 1.00 77.62 275 GLU A CA 1
ATOM 2142 C C . GLU A 1 275 ? -8.037 -27.400 -0.163 1.00 77.62 275 GLU A C 1
ATOM 2144 O O . GLU A 1 275 ? -7.399 -26.347 -0.291 1.00 77.62 275 GLU A O 1
ATOM 2149 N N . TYR A 1 276 ? -7.945 -28.407 -1.030 1.00 84.38 276 TYR A N 1
ATOM 2150 C CA . TYR A 1 276 ? -7.143 -28.330 -2.241 1.00 84.38 276 TYR A CA 1
ATOM 2151 C C . TYR A 1 276 ? -7.729 -27.294 -3.210 1.00 84.38 276 TYR A C 1
ATOM 2153 O O . TYR A 1 276 ? -7.029 -26.373 -3.626 1.00 84.38 276 TYR A O 1
ATOM 2161 N N . GLU A 1 277 ? -9.033 -27.349 -3.473 1.00 82.94 277 GLU A N 1
ATOM 2162 C CA . GLU A 1 277 ? -9.763 -26.410 -4.324 1.00 82.94 277 GLU A CA 1
ATOM 2163 C C . GLU A 1 277 ? -9.726 -24.986 -3.742 1.00 82.94 277 GLU A C 1
ATOM 2165 O O . GLU A 1 277 ? -9.553 -24.014 -4.482 1.00 82.94 277 GLU A O 1
ATOM 2170 N N . ALA A 1 278 ? -9.802 -24.816 -2.417 1.00 75.94 278 ALA A N 1
ATOM 2171 C CA . ALA A 1 278 ? -9.594 -23.516 -1.774 1.00 75.94 278 ALA A CA 1
ATOM 2172 C C . ALA A 1 278 ? -8.165 -22.992 -1.990 1.00 75.94 278 ALA A C 1
ATOM 2174 O O . ALA A 1 278 ? -7.979 -21.802 -2.266 1.00 75.94 278 ALA A O 1
ATOM 2175 N N . THR A 1 279 ? -7.161 -23.869 -1.914 1.00 81.94 279 THR A N 1
ATOM 2176 C CA . THR A 1 279 ? -5.755 -23.522 -2.161 1.00 81.94 279 THR A CA 1
ATOM 2177 C C . THR A 1 279 ? -5.528 -23.151 -3.628 1.00 81.94 279 THR A C 1
ATOM 2179 O O . THR A 1 279 ? -4.932 -22.108 -3.913 1.00 81.94 279 THR A O 1
ATOM 2182 N N . TYR A 1 280 ? -6.077 -23.933 -4.560 1.00 88.50 280 TYR A N 1
ATOM 2183 C CA . TYR A 1 280 ? -6.076 -23.656 -5.994 1.00 88.50 280 TYR A CA 1
ATOM 2184 C C . TYR A 1 280 ? -6.727 -22.302 -6.301 1.00 88.50 280 TYR A C 1
ATOM 2186 O O . TYR A 1 280 ? -6.132 -21.448 -6.968 1.00 88.50 280 TYR A O 1
ATOM 2194 N N . ASN A 1 281 ? -7.921 -22.049 -5.759 1.00 83.50 281 ASN A N 1
ATOM 2195 C CA . ASN A 1 281 ? -8.637 -20.794 -5.973 1.00 83.50 281 ASN A CA 1
ATOM 2196 C C . ASN A 1 281 ? -7.897 -19.595 -5.367 1.00 83.50 281 ASN A C 1
ATOM 2198 O O . ASN A 1 281 ? -7.851 -18.530 -5.988 1.00 83.50 281 ASN A O 1
ATOM 2202 N N . ALA A 1 282 ? -7.247 -19.763 -4.213 1.00 81.19 282 ALA A N 1
ATOM 2203 C CA . ALA A 1 282 ? -6.392 -18.735 -3.628 1.00 81.19 282 ALA A CA 1
ATOM 2204 C C . ALA A 1 282 ? -5.171 -18.427 -4.515 1.00 81.19 282 ALA A C 1
ATOM 2206 O O . ALA A 1 282 ? -4.872 -17.252 -4.764 1.00 81.19 282 ALA A O 1
ATOM 2207 N N . ALA A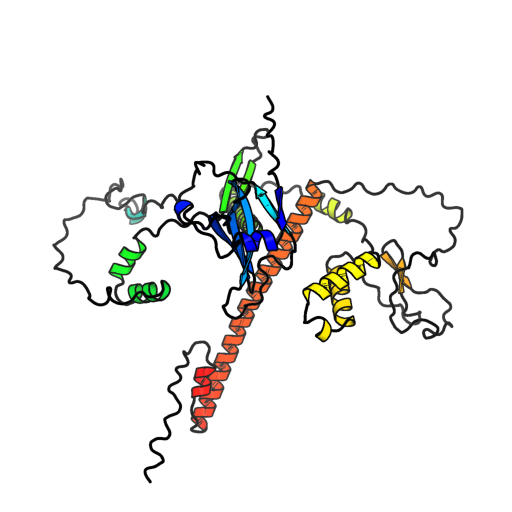 1 283 ? -4.495 -19.453 -5.044 1.00 84.81 283 ALA A N 1
ATOM 2208 C CA . ALA A 1 283 ? -3.373 -19.290 -5.968 1.00 84.81 283 ALA A CA 1
ATOM 2209 C C . ALA A 1 283 ? -3.810 -18.582 -7.262 1.00 84.81 283 ALA A C 1
ATOM 2211 O O . ALA A 1 283 ? -3.209 -17.584 -7.676 1.00 84.81 283 ALA A O 1
ATOM 2212 N N . ARG A 1 284 ? -4.925 -19.024 -7.851 1.00 86.94 284 ARG A N 1
ATOM 2213 C CA . ARG A 1 284 ? -5.539 -18.413 -9.034 1.00 86.94 284 ARG A CA 1
ATOM 2214 C C . ARG A 1 284 ? -5.900 -16.943 -8.799 1.00 86.94 284 ARG A C 1
ATOM 2216 O O . ARG A 1 284 ? -5.584 -16.099 -9.639 1.00 86.94 284 ARG A O 1
ATOM 2223 N N . ALA A 1 285 ? -6.512 -16.615 -7.660 1.00 79.88 285 ALA A N 1
ATOM 2224 C CA . ALA A 1 285 ? -6.871 -15.242 -7.303 1.00 79.88 285 ALA A CA 1
ATOM 2225 C C . ALA A 1 285 ? -5.635 -14.336 -7.177 1.00 79.88 285 ALA A C 1
ATOM 2227 O O . ALA A 1 285 ? -5.650 -13.199 -7.651 1.00 79.88 285 ALA A O 1
ATOM 2228 N N . ARG A 1 286 ? -4.531 -14.845 -6.610 1.00 87.81 286 ARG A N 1
ATOM 2229 C CA . ARG A 1 286 ? -3.262 -14.104 -6.495 1.00 87.81 286 ARG A CA 1
ATOM 2230 C C . ARG A 1 286 ? -2.584 -13.853 -7.838 1.00 87.81 286 ARG A C 1
ATOM 2232 O O . ARG A 1 286 ? -1.994 -12.790 -8.023 1.00 87.81 286 ARG A O 1
ATOM 2239 N N . LEU A 1 287 ? -2.700 -14.787 -8.779 1.00 83.81 287 LEU A N 1
ATOM 2240 C CA . LEU A 1 287 ? -2.231 -14.598 -10.155 1.00 83.81 287 LEU A CA 1
ATOM 2241 C C . LEU A 1 287 ? -3.077 -13.560 -10.914 1.00 83.81 287 LEU A C 1
ATOM 2243 O O . LEU A 1 287 ? -2.597 -12.943 -11.871 1.00 83.81 287 LEU A O 1
ATOM 2247 N N . GLY A 1 288 ? -4.315 -13.322 -10.470 1.00 89.31 288 GLY A N 1
ATOM 2248 C CA . GLY A 1 288 ? -5.201 -12.282 -10.979 1.00 89.31 288 GLY A CA 1
ATOM 2249 C C . GLY A 1 288 ? -5.381 -12.391 -12.490 1.00 89.31 288 GLY A C 1
ATOM 2250 O O . GLY A 1 288 ? -5.697 -13.453 -13.028 1.00 89.31 288 GLY A O 1
ATOM 2251 N N . ARG A 1 289 ? -5.107 -11.297 -13.210 1.00 87.62 289 ARG A N 1
ATOM 2252 C CA . ARG A 1 289 ? -5.205 -11.286 -14.675 1.00 87.62 289 ARG A CA 1
ATOM 2253 C C . ARG A 1 289 ? -4.234 -12.237 -15.374 1.00 87.62 289 ARG A C 1
ATOM 2255 O O . ARG A 1 289 ? -4.398 -12.429 -16.560 1.00 87.62 289 ARG A O 1
ATOM 2262 N N . TRP A 1 290 ? -3.226 -12.812 -14.723 1.00 83.06 290 TRP A N 1
ATOM 2263 C CA . TRP A 1 290 ? -2.292 -13.733 -15.389 1.00 83.06 290 TRP A CA 1
ATOM 2264 C C . TRP A 1 290 ? -2.766 -15.185 -15.377 1.00 83.06 290 TRP A C 1
ATOM 2266 O O . TRP A 1 290 ? -2.309 -15.972 -16.201 1.00 83.06 290 TRP A O 1
ATOM 2276 N N . ALA A 1 291 ? -3.728 -15.531 -14.517 1.00 84.75 291 ALA A N 1
ATOM 2277 C CA . ALA A 1 291 ? -4.208 -16.902 -14.374 1.00 84.75 291 ALA A CA 1
ATOM 2278 C C . ALA A 1 291 ? -4.730 -17.497 -15.696 1.00 84.75 291 ALA A C 1
ATOM 2280 O O . ALA A 1 291 ? -4.485 -18.661 -15.999 1.00 84.75 291 ALA A O 1
ATOM 2281 N N . HIS A 1 292 ? -5.399 -16.686 -16.524 1.00 83.75 292 HIS A N 1
ATOM 2282 C CA . HIS A 1 292 ? -5.925 -17.144 -17.814 1.00 83.75 292 HIS A CA 1
ATOM 2283 C C . HIS A 1 292 ? -4.840 -17.425 -18.864 1.00 83.75 292 HIS A C 1
ATOM 2285 O O . HIS A 1 292 ? -5.079 -18.208 -19.777 1.00 83.75 292 HIS A O 1
ATOM 2291 N N . HIS A 1 293 ? -3.665 -16.800 -18.744 1.00 86.25 293 HIS A N 1
ATOM 2292 C CA . HIS A 1 293 ? -2.534 -17.045 -19.640 1.00 86.25 293 HIS A CA 1
ATOM 2293 C C . HIS A 1 293 ? -1.719 -18.275 -19.233 1.00 86.25 293 HIS A C 1
ATOM 2295 O O . HIS A 1 293 ? -1.091 -18.884 -20.092 1.00 86.25 293 HIS A O 1
ATOM 2301 N N . ILE A 1 294 ? -1.722 -18.622 -17.943 1.00 89.75 294 ILE A N 1
ATOM 2302 C CA . ILE A 1 294 ? -1.002 -19.783 -17.402 1.00 89.75 294 ILE A CA 1
ATOM 2303 C C . ILE A 1 294 ? -1.787 -21.077 -17.672 1.00 89.75 294 ILE A C 1
ATOM 2305 O O . ILE A 1 294 ? -1.188 -22.101 -17.973 1.00 89.75 294 ILE A O 1
ATOM 2309 N N . GLY A 1 295 ? -3.123 -21.013 -17.655 1.00 88.75 295 GLY A N 1
ATOM 2310 C CA . GLY A 1 295 ? -3.980 -22.189 -17.825 1.00 88.75 295 GLY A CA 1
ATOM 2311 C C . GLY A 1 295 ? -4.242 -22.903 -16.498 1.00 88.75 295 GLY A C 1
ATOM 2312 O O . GLY A 1 295 ? -3.561 -22.660 -15.505 1.00 88.75 295 GLY A O 1
ATOM 2313 N N . ARG A 1 296 ? -5.289 -23.736 -16.454 1.00 87.62 296 ARG A N 1
ATOM 2314 C CA . ARG A 1 296 ? -5.690 -24.442 -15.226 1.00 87.62 296 ARG A CA 1
ATOM 2315 C C . ARG A 1 296 ? -4.606 -25.417 -14.777 1.00 87.62 296 ARG A C 1
ATOM 2317 O O . ARG A 1 296 ? -4.196 -25.330 -13.627 1.00 87.62 296 ARG A O 1
ATOM 2324 N N . ASP A 1 297 ? -4.134 -26.242 -15.701 1.00 81.12 297 ASP A N 1
ATOM 2325 C CA . ASP A 1 297 ? -3.238 -27.369 -15.431 1.00 81.12 297 ASP A CA 1
ATOM 2326 C C . ASP A 1 297 ? -1.898 -26.895 -14.856 1.00 81.12 297 ASP A C 1
ATOM 2328 O O . ASP A 1 297 ? -1.461 -27.370 -13.822 1.00 81.12 297 ASP A O 1
ATOM 2332 N N . ALA A 1 298 ? -1.308 -25.832 -15.412 1.00 80.88 298 ALA A N 1
ATOM 2333 C CA . ALA A 1 298 ? -0.054 -25.291 -14.884 1.00 80.88 298 ALA A CA 1
ATOM 2334 C C . ALA A 1 298 ? -0.196 -24.625 -13.499 1.00 80.88 298 ALA A C 1
ATOM 2336 O O . ALA A 1 298 ? 0.775 -24.559 -12.744 1.00 80.88 298 ALA A O 1
ATOM 2337 N N . ILE A 1 299 ? -1.380 -24.101 -13.151 1.00 85.12 299 ILE A N 1
ATOM 2338 C CA . ILE A 1 299 ? -1.647 -23.618 -11.783 1.00 85.12 299 ILE A CA 1
ATOM 2339 C C . ILE A 1 299 ? -1.798 -24.812 -10.839 1.00 85.12 299 ILE A C 1
ATOM 2341 O O . ILE A 1 299 ? -1.295 -24.758 -9.720 1.00 85.12 299 ILE A O 1
ATOM 2345 N N . ASP A 1 300 ? -2.467 -25.867 -11.294 1.00 83.88 300 ASP A N 1
ATOM 2346 C CA . ASP A 1 300 ? -2.684 -27.098 -10.539 1.00 83.88 300 ASP A CA 1
ATOM 2347 C C . ASP A 1 300 ? -1.357 -27.801 -10.208 1.00 83.88 300 ASP A C 1
ATOM 2349 O O . ASP A 1 300 ? -1.054 -28.038 -9.036 1.00 83.88 300 ASP A O 1
ATOM 2353 N N . ASP A 1 301 ? -0.492 -27.967 -11.213 1.00 76.19 301 ASP A N 1
ATOM 2354 C CA . ASP A 1 301 ? 0.868 -28.495 -11.066 1.00 76.19 301 ASP A CA 1
ATOM 2355 C C . ASP A 1 301 ? 1.687 -27.678 -10.059 1.00 76.19 301 ASP A C 1
ATOM 2357 O O . ASP A 1 301 ? 2.372 -28.228 -9.195 1.00 76.19 301 ASP A O 1
ATOM 2361 N N . ALA A 1 302 ? 1.610 -26.345 -10.137 1.00 80.50 302 ALA A N 1
ATOM 2362 C CA . ALA A 1 302 ? 2.353 -25.461 -9.244 1.00 80.50 302 ALA A CA 1
ATOM 2363 C C . ALA A 1 302 ? 1.858 -25.548 -7.792 1.00 80.50 302 ALA A C 1
ATOM 2365 O O . ALA A 1 302 ? 2.672 -25.536 -6.863 1.00 80.50 302 ALA A O 1
ATOM 2366 N N . VAL A 1 303 ? 0.541 -25.635 -7.583 1.00 86.81 303 VAL A N 1
ATOM 2367 C CA . VAL A 1 303 ? -0.062 -25.800 -6.254 1.00 86.81 303 VAL A CA 1
ATOM 2368 C C . VAL A 1 303 ? 0.333 -27.152 -5.669 1.00 86.81 303 VAL A C 1
ATOM 2370 O O . VAL A 1 303 ? 0.863 -27.189 -4.558 1.00 86.81 303 VAL A O 1
ATOM 2373 N N . THR A 1 304 ? 0.182 -28.232 -6.435 1.00 80.00 304 THR A N 1
ATOM 2374 C CA . THR A 1 304 ? 0.582 -29.583 -6.023 1.00 80.00 304 THR A CA 1
ATOM 2375 C C . THR A 1 304 ? 2.068 -29.651 -5.681 1.00 80.00 304 THR A C 1
ATOM 2377 O O . THR A 1 304 ? 2.426 -30.091 -4.587 1.00 80.00 304 THR A O 1
ATOM 2380 N N . ALA A 1 305 ? 2.943 -29.135 -6.549 1.00 74.38 305 ALA A N 1
ATOM 2381 C CA . ALA A 1 305 ? 4.385 -29.114 -6.307 1.00 74.38 305 ALA A CA 1
ATOM 2382 C C . ALA A 1 305 ? 4.754 -28.298 -5.059 1.00 74.38 305 ALA A C 1
ATOM 2384 O O . ALA A 1 305 ? 5.621 -28.703 -4.282 1.00 74.38 305 ALA A O 1
ATOM 2385 N N . THR A 1 306 ? 4.080 -27.167 -4.831 1.00 79.25 306 THR A N 1
ATOM 2386 C CA . THR A 1 306 ? 4.304 -26.337 -3.639 1.00 79.25 306 THR A CA 1
ATOM 2387 C C . THR A 1 306 ? 3.908 -27.090 -2.376 1.00 79.25 306 THR A C 1
ATOM 2389 O O . THR A 1 306 ? 4.700 -27.157 -1.439 1.00 79.25 306 THR A O 1
ATOM 2392 N N . LEU A 1 307 ? 2.714 -27.688 -2.357 1.00 83.06 307 LEU A N 1
ATOM 2393 C CA . LEU A 1 307 ? 2.202 -28.437 -1.210 1.00 83.06 307 LEU A CA 1
ATOM 2394 C C . LEU A 1 307 ? 3.048 -29.679 -0.913 1.00 83.06 307 LEU A C 1
ATOM 2396 O O . LEU A 1 307 ? 3.284 -29.983 0.256 1.00 83.06 307 LEU A O 1
ATOM 2400 N N . ALA A 1 308 ? 3.565 -30.346 -1.945 1.00 73.88 308 ALA A N 1
ATOM 2401 C CA . ALA A 1 308 ? 4.532 -31.425 -1.785 1.00 73.88 308 ALA A CA 1
ATOM 2402 C C . ALA A 1 308 ? 5.864 -30.933 -1.200 1.00 73.88 308 ALA A C 1
ATOM 2404 O O . ALA A 1 308 ? 6.404 -31.534 -0.275 1.00 73.88 308 ALA A O 1
ATOM 2405 N N . THR A 1 309 ? 6.366 -29.792 -1.682 1.00 75.19 309 THR A N 1
ATOM 2406 C CA . THR A 1 309 ? 7.632 -29.202 -1.213 1.00 75.19 309 THR A CA 1
ATOM 2407 C C . THR A 1 309 ? 7.582 -28.835 0.269 1.00 75.19 309 THR A C 1
ATOM 2409 O O . THR A 1 309 ? 8.566 -29.013 0.982 1.00 75.19 309 THR A O 1
ATOM 2412 N N . VAL A 1 310 ? 6.435 -28.354 0.757 1.00 76.50 310 VAL A N 1
ATOM 2413 C CA . VAL A 1 310 ? 6.249 -28.027 2.182 1.00 76.50 310 VAL A CA 1
ATOM 2414 C C . VAL A 1 310 ? 5.816 -29.229 3.034 1.00 76.50 310 VAL A C 1
ATOM 2416 O O . VAL A 1 310 ? 5.462 -29.050 4.198 1.00 76.50 310 VAL A O 1
ATOM 2419 N N . GLY A 1 311 ? 5.832 -30.443 2.472 1.00 73.44 311 GLY A N 1
ATOM 2420 C CA . GLY A 1 311 ? 5.505 -31.684 3.180 1.00 73.44 311 GLY A CA 1
ATOM 2421 C C . GLY A 1 311 ? 4.030 -31.830 3.558 1.00 73.44 311 GLY A C 1
ATOM 2422 O O . GLY A 1 311 ? 3.703 -32.627 4.433 1.00 73.44 311 GLY A O 1
ATOM 2423 N N . ILE A 1 312 ? 3.140 -31.052 2.932 1.00 76.50 312 ILE A N 1
ATOM 2424 C CA . ILE A 1 312 ? 1.690 -31.161 3.140 1.00 76.50 312 ILE A CA 1
ATOM 2425 C C . ILE A 1 312 ? 1.121 -32.294 2.284 1.00 76.50 312 ILE A C 1
ATOM 2427 O O . ILE A 1 312 ? 0.296 -33.057 2.769 1.00 76.50 312 ILE A O 1
ATOM 2431 N N . LEU A 1 313 ? 1.580 -32.438 1.037 1.00 75.75 313 LEU A N 1
ATOM 2432 C CA . LEU A 1 313 ? 1.201 -33.553 0.167 1.00 75.75 313 LEU A CA 1
ATOM 2433 C C . LEU A 1 313 ? 2.361 -34.533 -0.004 1.00 75.75 313 LEU A C 1
ATOM 2435 O O . LEU A 1 313 ? 3.517 -34.140 -0.137 1.00 75.75 313 LEU A O 1
ATOM 2439 N N . THR A 1 314 ? 2.051 -35.823 -0.050 1.00 71.81 314 THR A N 1
ATOM 2440 C CA . THR A 1 314 ? 2.994 -36.849 -0.500 1.00 71.81 314 THR A CA 1
ATOM 2441 C C . THR A 1 314 ? 2.743 -37.081 -1.984 1.00 71.81 314 THR A C 1
ATOM 2443 O O . THR A 1 314 ? 1.618 -37.389 -2.365 1.00 71.81 314 THR A O 1
ATOM 2446 N N . THR A 1 315 ? 3.750 -36.904 -2.839 1.00 72.81 315 THR A N 1
ATOM 2447 C CA . THR A 1 315 ? 3.607 -37.172 -4.280 1.00 72.81 315 THR A CA 1
ATOM 2448 C C . THR A 1 315 ? 3.364 -38.652 -4.537 1.00 72.81 315 THR A C 1
ATOM 2450 O O . THR A 1 315 ? 3.979 -39.489 -3.871 1.00 72.81 315 THR A O 1
ATOM 2453 N N . ALA A 1 316 ? 2.518 -38.956 -5.521 1.00 76.50 316 ALA A N 1
ATOM 2454 C CA . ALA A 1 316 ? 2.327 -40.312 -6.018 1.00 76.50 316 ALA A CA 1
ATOM 2455 C C . ALA A 1 316 ? 3.680 -40.925 -6.416 1.00 76.50 316 ALA A C 1
ATOM 2457 O O . ALA A 1 316 ? 4.470 -40.250 -7.089 1.00 76.50 316 ALA A O 1
ATOM 2458 N N . PRO A 1 317 ? 4.001 -42.160 -5.990 1.00 80.12 317 PRO A N 1
ATOM 2459 C CA . PRO A 1 317 ? 5.143 -42.875 -6.541 1.00 80.12 317 PRO A CA 1
ATOM 2460 C C . PRO A 1 317 ? 4.956 -43.090 -8.049 1.00 80.12 317 PRO A C 1
ATOM 2462 O O . PRO A 1 317 ? 3.842 -43.048 -8.566 1.00 80.12 317 PRO A O 1
ATOM 2465 N N . GLU A 1 318 ? 6.041 -43.344 -8.782 1.00 82.69 318 GLU A N 1
ATOM 2466 C CA . GLU A 1 318 ? 5.894 -43.820 -10.162 1.00 82.69 318 GLU A CA 1
ATOM 2467 C C . GLU A 1 318 ? 5.106 -45.144 -10.155 1.00 82.69 318 GLU A C 1
ATOM 2469 O O . GLU A 1 318 ? 5.399 -46.005 -9.319 1.00 82.69 318 GLU A O 1
ATOM 2474 N N . PRO A 1 319 ? 4.100 -45.312 -11.037 1.00 79.88 319 PRO A N 1
ATOM 2475 C CA . PRO A 1 319 ? 3.345 -46.555 -11.120 1.00 79.88 319 PRO A CA 1
ATOM 2476 C C . PRO A 1 319 ? 4.289 -47.712 -11.434 1.00 79.88 319 PRO A C 1
ATOM 2478 O O . PRO A 1 319 ? 5.238 -47.554 -12.211 1.00 79.88 319 PRO A O 1
ATOM 2481 N N . GLU A 1 320 ? 4.032 -48.880 -10.846 1.00 78.69 320 GLU A N 1
ATOM 2482 C CA . GLU A 1 320 ? 4.818 -50.056 -11.194 1.00 78.69 320 GLU A CA 1
ATOM 2483 C C . GLU A 1 320 ? 4.674 -50.354 -12.703 1.00 78.69 320 GLU A C 1
ATOM 2485 O O . GLU A 1 320 ? 3.618 -50.124 -13.302 1.00 78.69 320 GLU A O 1
ATOM 2490 N N . PRO A 1 321 ? 5.738 -50.824 -13.373 1.00 79.06 321 PRO A N 1
ATOM 2491 C CA . PRO A 1 321 ? 5.621 -51.273 -14.752 1.00 79.06 321 PRO A CA 1
ATOM 2492 C C . PRO A 1 321 ? 4.567 -52.383 -14.867 1.00 79.06 321 PRO A C 1
ATOM 2494 O O . PRO A 1 321 ? 4.517 -53.271 -14.020 1.00 79.06 321 PRO A O 1
ATOM 2497 N N . ASP A 1 322 ? 3.772 -52.356 -15.939 1.00 74.25 322 ASP A N 1
ATOM 2498 C CA . ASP A 1 322 ? 2.734 -53.356 -16.244 1.00 74.25 322 ASP A CA 1
ATOM 2499 C C . ASP A 1 322 ? 1.543 -53.403 -15.258 1.00 74.25 322 ASP A C 1
ATOM 2501 O O . ASP A 1 322 ? 0.787 -54.376 -15.247 1.00 74.25 322 ASP A O 1
ATOM 2505 N N . THR A 1 323 ? 1.330 -52.351 -14.463 1.00 72.75 323 THR A N 1
ATOM 2506 C CA . THR A 1 323 ? 0.124 -52.164 -13.639 1.00 72.75 323 THR A CA 1
ATOM 2507 C C . THR A 1 323 ? -0.659 -50.918 -14.073 1.00 72.75 323 THR A C 1
ATOM 2509 O O . THR A 1 323 ? -0.176 -50.089 -14.849 1.00 72.75 323 THR A O 1
ATOM 2512 N N . CYS A 1 324 ? -1.911 -50.796 -13.623 1.00 75.44 324 CYS A N 1
ATOM 2513 C CA . CYS A 1 324 ? -2.771 -49.666 -13.977 1.00 75.44 324 CYS A CA 1
ATOM 2514 C C . CYS A 1 324 ? -2.132 -48.336 -13.521 1.00 75.44 324 CYS A C 1
ATOM 2516 O O . CYS A 1 324 ? -1.789 -48.218 -12.344 1.00 75.44 324 CYS A O 1
ATOM 2518 N N . PRO A 1 325 ? -1.958 -47.322 -14.393 1.00 77.69 325 PRO A N 1
ATOM 2519 C CA . PRO A 1 325 ? -1.292 -46.069 -14.026 1.00 77.69 325 PRO A CA 1
ATOM 2520 C C . PRO A 1 325 ? -2.097 -45.221 -13.031 1.00 77.69 325 PRO A C 1
ATOM 2522 O O . PRO A 1 325 ? -1.548 -44.284 -12.451 1.00 77.69 325 PRO A O 1
ATOM 2525 N N . SER A 1 326 ? -3.378 -45.536 -12.826 1.00 74.94 326 SER A N 1
ATOM 2526 C CA . SER A 1 326 ? -4.232 -44.866 -11.852 1.00 74.94 326 SER A CA 1
ATOM 2527 C C . SER A 1 326 ? -3.798 -45.192 -10.425 1.00 74.94 326 SER A C 1
ATOM 2529 O O . SER A 1 326 ? -3.692 -46.355 -10.021 1.00 74.94 326 SER A O 1
ATOM 2531 N N . GLN A 1 327 ? -3.576 -44.134 -9.653 1.00 77.88 327 GLN A N 1
ATOM 2532 C CA . GLN A 1 327 ? -3.254 -44.208 -8.236 1.00 77.88 327 GLN A CA 1
ATOM 2533 C C . GLN A 1 327 ? -4.204 -43.318 -7.443 1.00 77.88 327 GLN A C 1
ATOM 2535 O O . GLN A 1 327 ? -4.621 -42.253 -7.905 1.00 77.88 327 GLN A O 1
ATOM 2540 N N . PHE A 1 328 ? -4.518 -43.746 -6.228 1.00 77.75 328 PHE A N 1
ATOM 2541 C CA . PHE A 1 328 ? -5.326 -42.995 -5.279 1.00 77.75 328 PHE A CA 1
ATOM 2542 C C . PHE A 1 328 ? -4.668 -43.061 -3.903 1.00 77.75 328 PHE A C 1
ATOM 2544 O O . PHE A 1 328 ? -4.156 -44.101 -3.494 1.00 77.75 328 PHE A O 1
ATOM 2551 N N . ALA A 1 329 ? -4.657 -41.951 -3.174 1.00 71.88 329 ALA A N 1
ATOM 2552 C CA . ALA A 1 329 ? -4.200 -41.951 -1.791 1.00 71.88 329 ALA A CA 1
ATOM 2553 C C . ALA A 1 329 ? -5.341 -42.411 -0.871 1.00 71.88 329 ALA A C 1
ATOM 2555 O O . ALA A 1 329 ? -6.470 -41.941 -1.005 1.00 71.88 329 ALA A O 1
ATOM 2556 N N . ASP A 1 330 ? -5.078 -43.309 0.079 1.00 70.50 330 ASP A N 1
ATOM 2557 C CA . ASP A 1 330 ? -6.028 -43.561 1.166 1.00 70.50 330 ASP A CA 1
ATOM 2558 C C . ASP A 1 330 ? -6.075 -42.381 2.141 1.00 70.50 330 ASP A C 1
ATOM 2560 O O . ASP A 1 330 ? -5.306 -41.442 2.018 1.00 70.50 330 ASP A O 1
ATOM 2564 N N . ARG A 1 331 ? -6.951 -42.445 3.151 1.00 59.84 331 ARG A N 1
ATOM 2565 C CA . ARG A 1 331 ? -7.125 -41.406 4.187 1.00 59.84 331 ARG A CA 1
ATOM 2566 C C . ARG A 1 331 ? -5.888 -41.143 5.074 1.00 59.84 331 ARG A C 1
ATOM 2568 O O . ARG A 1 331 ? -5.920 -40.206 5.869 1.00 59.84 331 ARG A O 1
ATOM 2575 N N . GLU A 1 332 ? -4.859 -41.984 5.000 1.00 65.38 332 GLU A N 1
ATOM 2576 C CA . GLU A 1 332 ? -3.602 -41.884 5.758 1.00 65.38 332 GLU A CA 1
ATOM 2577 C C . GLU A 1 332 ? -2.444 -41.340 4.896 1.00 65.38 332 GLU A C 1
ATOM 2579 O O . GLU A 1 332 ? -1.358 -41.088 5.411 1.00 65.38 332 GLU A O 1
ATOM 2584 N N . GLY A 1 333 ? -2.691 -41.084 3.608 1.00 65.62 333 GLY A N 1
ATOM 2585 C CA . GLY A 1 333 ? -1.762 -40.467 2.663 1.00 65.62 333 GLY A CA 1
ATOM 2586 C C . GLY A 1 333 ? -0.928 -41.508 1.927 1.00 65.62 333 GLY A C 1
ATOM 2587 O O . GLY A 1 333 ? 0.020 -41.154 1.226 1.00 65.62 333 GLY A O 1
ATOM 2588 N N . MET A 1 334 ? -1.268 -42.789 2.093 1.00 75.38 334 MET A N 1
ATOM 2589 C CA . MET A 1 334 ? -0.592 -43.891 1.430 1.00 75.38 334 MET A CA 1
ATOM 2590 C C . MET A 1 334 ? -1.185 -44.075 0.041 1.00 75.38 334 MET A C 1
ATOM 2592 O O . MET A 1 334 ? -2.395 -44.222 -0.119 1.00 75.38 334 MET A O 1
ATOM 2596 N N . TRP A 1 335 ? -0.320 -44.068 -0.966 1.00 78.81 335 TRP A N 1
ATOM 2597 C CA . TRP A 1 335 ? -0.714 -44.296 -2.347 1.00 78.81 335 TRP A CA 1
ATOM 2598 C C . TRP A 1 335 ? -1.000 -45.773 -2.592 1.00 78.81 335 TRP A C 1
ATOM 2600 O O . TRP A 1 335 ? -0.167 -46.636 -2.315 1.00 78.81 335 TRP A O 1
ATOM 2610 N N . HIS A 1 336 ? -2.175 -46.039 -3.148 1.00 77.75 336 HIS A N 1
ATOM 2611 C CA . HIS A 1 336 ? -2.604 -47.338 -3.633 1.00 77.75 336 HIS A CA 1
ATOM 2612 C C . HIS A 1 336 ? -2.712 -47.266 -5.146 1.00 77.75 336 HIS A C 1
ATOM 2614 O O . HIS A 1 336 ? -3.332 -46.362 -5.707 1.00 77.75 336 HIS A O 1
ATOM 2620 N N . GLN A 1 337 ? -2.098 -48.234 -5.808 1.00 82.00 337 GLN A N 1
ATOM 2621 C CA . GLN A 1 337 ? -2.289 -48.457 -7.229 1.00 82.00 337 GLN A CA 1
ATOM 2622 C C . GLN A 1 337 ? -3.474 -49.411 -7.402 1.00 82.00 337 GLN A C 1
ATOM 2624 O O . GLN A 1 337 ? -3.592 -50.371 -6.635 1.00 82.00 337 GLN A O 1
ATOM 2629 N N . CYS A 1 338 ? -4.369 -49.145 -8.360 1.00 76.88 338 CYS A N 1
ATOM 2630 C CA . CYS A 1 338 ? -5.526 -50.010 -8.609 1.00 76.88 338 CYS A CA 1
ATOM 2631 C C . CYS A 1 338 ? -5.074 -51.472 -8.767 1.00 76.88 338 CYS A C 1
ATOM 2633 O O . CYS A 1 338 ? -4.328 -51.803 -9.684 1.00 76.88 338 CYS A O 1
ATOM 2635 N N . ALA A 1 339 ? -5.525 -52.339 -7.856 1.00 64.44 339 ALA A N 1
ATOM 2636 C CA . ALA A 1 339 ? -5.117 -53.743 -7.787 1.00 64.44 339 ALA A CA 1
ATOM 2637 C C . ALA A 1 339 ? -5.913 -54.665 -8.732 1.00 64.44 339 ALA A C 1
ATOM 2639 O O . ALA A 1 339 ? -5.810 -55.888 -8.618 1.00 64.44 339 ALA A O 1
ATOM 2640 N N . GLU A 1 340 ? -6.756 -54.114 -9.611 1.00 58.34 340 GLU A N 1
ATOM 2641 C CA . GLU A 1 340 ? -7.641 -54.924 -10.449 1.00 58.34 340 GLU A CA 1
ATOM 2642 C C . GLU A 1 340 ? -6.903 -55.575 -11.628 1.00 58.34 340 GLU A C 1
ATOM 2644 O O . GLU A 1 340 ? -5.931 -55.036 -12.149 1.00 58.34 340 GLU A O 1
ATOM 2649 N N . ASP A 1 341 ? -7.380 -56.782 -11.956 1.00 55.50 341 ASP A N 1
ATOM 2650 C CA . ASP A 1 341 ? -6.857 -57.811 -12.867 1.00 55.50 341 ASP A CA 1
ATOM 2651 C C . ASP A 1 341 ? -5.891 -57.282 -13.955 1.00 55.50 341 ASP A C 1
ATOM 2653 O O . ASP A 1 341 ? -6.273 -56.376 -14.692 1.00 55.50 341 ASP A O 1
ATOM 2657 N N . PRO A 1 342 ? -4.693 -57.870 -14.163 1.00 58.00 342 PRO A N 1
ATOM 2658 C CA . PRO A 1 342 ? -3.751 -57.472 -15.228 1.00 58.00 342 PRO A CA 1
ATOM 2659 C C . PRO A 1 342 ? -4.323 -57.476 -16.663 1.00 58.00 342 PRO A C 1
ATOM 2661 O O . PRO A 1 342 ? -3.650 -57.023 -17.585 1.00 58.00 342 PRO A O 1
ATOM 2664 N N . ASP A 1 343 ? -5.546 -57.978 -16.857 1.00 60.38 343 ASP A N 1
ATOM 2665 C CA . ASP A 1 343 ? -6.288 -57.971 -18.121 1.00 60.38 343 ASP A CA 1
ATOM 2666 C C . ASP A 1 343 ? -7.340 -56.835 -18.234 1.00 60.38 343 ASP A C 1
ATOM 2668 O O . ASP A 1 343 ? -8.049 -56.755 -19.242 1.00 60.38 343 ASP A O 1
ATOM 2672 N N . HIS A 1 344 ? -7.474 -55.952 -17.237 1.00 59.91 344 HIS A N 1
ATOM 2673 C CA . HIS A 1 344 ? -8.280 -54.728 -17.331 1.00 59.91 344 HIS A CA 1
ATOM 2674 C C . HIS A 1 344 ? -7.599 -53.739 -18.288 1.00 59.91 344 HIS A C 1
ATOM 2676 O O . HIS A 1 344 ? -6.451 -53.351 -18.093 1.00 59.91 344 HIS A O 1
ATOM 2682 N N . ASP A 1 345 ? -8.320 -53.322 -19.333 1.00 60.59 345 ASP A N 1
ATOM 2683 C CA . ASP A 1 345 ? -7.869 -52.283 -20.265 1.00 60.59 345 ASP A CA 1
ATOM 2684 C C . ASP A 1 345 ? -7.783 -50.935 -19.528 1.00 60.59 345 ASP A C 1
ATOM 2686 O O . ASP A 1 345 ? -8.833 -50.428 -19.129 1.00 60.59 345 ASP A O 1
ATOM 2690 N N . PRO A 1 346 ? -6.594 -50.326 -19.361 1.00 53.81 346 PRO A N 1
ATOM 2691 C CA . PRO A 1 346 ? -6.437 -49.046 -18.668 1.00 53.81 346 PRO A CA 1
ATOM 2692 C C . PRO A 1 346 ? -7.303 -47.917 -19.245 1.00 53.81 346 PRO A C 1
ATOM 2694 O O . PRO A 1 346 ? -7.587 -46.955 -18.542 1.00 53.81 346 PRO A O 1
ATOM 2697 N N . ALA A 1 347 ? -7.750 -48.034 -20.503 1.00 54.72 347 ALA A N 1
ATOM 2698 C CA . ALA A 1 347 ? -8.636 -47.068 -21.150 1.00 54.72 347 ALA A CA 1
ATOM 2699 C C . ALA A 1 347 ? -10.122 -47.205 -20.753 1.00 54.72 347 ALA A C 1
ATOM 2701 O O . ALA A 1 347 ? -10.933 -46.340 -21.103 1.00 54.72 347 ALA A O 1
ATOM 2702 N N . ASP A 1 348 ? -10.508 -48.273 -20.049 1.00 57.62 348 ASP A N 1
ATOM 2703 C CA . ASP A 1 348 ? -11.889 -48.542 -19.644 1.00 57.62 348 ASP A CA 1
ATOM 2704 C C . ASP A 1 348 ? -12.204 -47.807 -18.326 1.00 57.62 348 ASP A C 1
ATOM 2706 O O . ASP A 1 348 ? -12.288 -48.390 -17.251 1.00 57.62 348 ASP A O 1
ATOM 2710 N N . GLY A 1 349 ? -12.350 -46.480 -18.417 1.00 56.12 349 GLY A N 1
ATOM 2711 C CA . GLY A 1 349 ? -12.915 -45.642 -17.350 1.00 56.12 349 GLY A CA 1
ATOM 2712 C C . GLY A 1 349 ? -11.984 -44.607 -16.714 1.00 56.12 349 GLY A C 1
ATOM 2713 O O . GLY A 1 349 ? -12.493 -43.714 -16.040 1.00 56.12 349 GLY A O 1
ATOM 2714 N N . HIS A 1 350 ? -10.677 -44.658 -16.977 1.00 52.16 350 HIS A N 1
ATOM 2715 C CA . HIS A 1 350 ? -9.699 -43.687 -16.478 1.00 52.16 350 HIS A CA 1
ATOM 2716 C C . HIS A 1 350 ? -8.825 -43.199 -17.635 1.00 52.16 350 HIS A C 1
ATOM 2718 O O . HIS A 1 350 ? -8.351 -44.001 -18.435 1.00 52.16 350 HIS A O 1
ATOM 2724 N N . THR A 1 351 ? -8.644 -41.884 -17.786 1.00 48.19 351 THR A N 1
ATOM 2725 C CA . THR A 1 351 ? -7.659 -41.375 -18.751 1.00 48.19 351 THR A CA 1
ATOM 2726 C C . THR A 1 351 ? -6.266 -41.367 -18.120 1.00 48.19 351 THR A C 1
ATOM 2728 O O . THR A 1 351 ? -6.127 -41.203 -16.908 1.00 48.19 351 THR A O 1
ATOM 2731 N N . ASP A 1 352 ? -5.240 -41.630 -18.936 1.00 44.72 352 ASP A N 1
ATOM 2732 C CA . ASP A 1 352 ? -3.847 -41.822 -18.516 1.00 44.72 352 ASP A CA 1
ATOM 2733 C C . ASP A 1 352 ? -3.390 -40.769 -17.487 1.00 44.72 352 ASP A C 1
ATOM 2735 O O . ASP A 1 352 ? -3.205 -39.598 -17.818 1.00 44.72 352 ASP A O 1
ATOM 2739 N N . GLY A 1 353 ? -3.169 -41.204 -16.242 1.00 51.62 353 GLY A N 1
ATOM 2740 C CA . GLY A 1 353 ? -2.603 -40.367 -15.179 1.00 51.62 353 GLY A CA 1
ATOM 2741 C C . GLY A 1 353 ? -3.608 -39.608 -14.310 1.00 51.62 353 GLY A C 1
ATOM 2742 O O . GLY A 1 353 ? -3.191 -38.723 -13.567 1.00 51.62 353 GLY A O 1
ATOM 2743 N N . GLU A 1 354 ? -4.902 -39.935 -14.355 1.00 55.59 354 GLU A N 1
ATOM 2744 C CA . GLU A 1 354 ? -5.858 -39.401 -13.379 1.00 55.59 354 GLU A CA 1
ATOM 2745 C C . GLU A 1 354 ? -5.494 -39.845 -11.952 1.00 55.59 354 GLU A C 1
ATOM 2747 O O . GLU A 1 354 ? -5.528 -41.030 -11.611 1.00 55.59 354 GLU A O 1
ATOM 2752 N N . TRP A 1 355 ? -5.145 -38.870 -11.111 1.00 53.88 355 TRP A N 1
ATOM 2753 C CA . TRP A 1 355 ? -5.067 -39.030 -9.663 1.00 53.88 355 TRP A CA 1
ATOM 2754 C C . TRP A 1 355 ? -6.380 -38.537 -9.070 1.00 53.88 355 TRP A C 1
ATOM 2756 O O . TRP A 1 355 ? -6.745 -37.372 -9.235 1.00 53.88 355 TRP A O 1
ATOM 2766 N N . SER A 1 356 ? -7.097 -39.417 -8.381 1.00 56.03 356 SER A N 1
ATOM 2767 C CA . SER A 1 356 ? -8.322 -39.049 -7.674 1.00 56.03 356 SER A CA 1
ATOM 2768 C C . SER A 1 356 ? -8.121 -39.207 -6.176 1.00 56.03 356 SER A C 1
ATOM 2770 O O . SER A 1 356 ? -7.730 -40.278 -5.706 1.00 56.03 356 SER A O 1
ATOM 2772 N N . TRP A 1 357 ? -8.438 -38.163 -5.418 1.00 55.91 357 TRP A N 1
ATOM 2773 C CA . TRP A 1 357 ? -8.641 -38.297 -3.983 1.00 55.91 357 TRP A CA 1
ATOM 2774 C C . TRP A 1 357 ? -9.946 -39.062 -3.757 1.00 55.91 357 TRP A C 1
ATOM 2776 O O . TRP A 1 357 ? -10.921 -38.819 -4.474 1.00 55.91 357 TRP A O 1
ATOM 2786 N N . PRO A 1 358 ? -9.998 -40.013 -2.811 1.00 47.66 358 PRO A N 1
ATOM 2787 C CA . PRO A 1 358 ? -11.225 -40.731 -2.536 1.00 47.66 358 PRO A CA 1
ATOM 2788 C C . PRO A 1 358 ? -12.277 -39.713 -2.102 1.00 47.66 358 PRO A C 1
ATOM 2790 O O . PRO A 1 358 ? -12.195 -39.118 -1.025 1.00 47.66 358 PRO A O 1
ATOM 2793 N N . HIS A 1 359 ? -13.295 -39.525 -2.941 1.00 44.88 359 HIS A N 1
ATOM 2794 C CA . HIS A 1 359 ? -14.548 -38.941 -2.493 1.00 44.88 359 HIS A CA 1
ATOM 2795 C C . HIS A 1 359 ? -15.055 -39.747 -1.291 1.00 44.88 359 HIS A C 1
ATOM 2797 O O . HIS A 1 359 ? -14.649 -40.887 -1.085 1.00 44.88 359 HIS A O 1
ATOM 2803 N N . GLY A 1 360 ? -15.964 -39.179 -0.501 1.00 44.62 360 GLY A N 1
ATOM 2804 C CA . GLY A 1 360 ? -16.553 -39.810 0.688 1.00 44.62 360 GLY A CA 1
ATOM 2805 C C . GLY A 1 360 ? -17.276 -41.158 0.487 1.00 44.62 360 GLY A C 1
ATOM 2806 O O . GLY A 1 360 ? -18.074 -41.524 1.348 1.00 44.62 360 GLY A O 1
ATOM 2807 N N . ASP A 1 361 ? -17.017 -41.893 -0.596 1.00 42.31 361 ASP A N 1
ATOM 2808 C CA . ASP A 1 361 ? -17.459 -43.253 -0.845 1.00 42.31 361 ASP A CA 1
ATOM 2809 C C . ASP A 1 361 ? -16.384 -44.303 -0.526 1.00 42.31 361 ASP A C 1
ATOM 2811 O O . ASP A 1 361 ? -15.191 -44.184 -0.782 1.00 42.31 361 ASP A O 1
ATOM 2815 N N . GLN A 1 362 ? -16.878 -45.379 0.072 1.00 43.12 362 GLN A N 1
ATOM 2816 C CA . GLN A 1 362 ? -16.193 -46.411 0.848 1.00 43.12 362 GLN A CA 1
ATOM 2817 C C . GLN A 1 362 ? -15.333 -47.394 0.022 1.00 43.12 362 GLN A C 1
ATOM 2819 O O . GLN A 1 362 ? -15.025 -48.489 0.498 1.00 43.12 362 GLN A O 1
ATOM 2824 N N . PHE A 1 363 ? -14.941 -47.042 -1.202 1.00 43.41 363 PHE A N 1
ATOM 2825 C CA . PHE A 1 363 ? -14.291 -47.957 -2.144 1.00 43.41 363 PHE A CA 1
ATOM 2826 C C . PHE A 1 363 ? -12.764 -47.924 -2.036 1.00 43.41 363 PHE A C 1
ATOM 2828 O O . PHE A 1 363 ? -12.080 -47.494 -2.950 1.00 43.41 363 PHE A O 1
ATOM 2835 N N . ALA A 1 364 ? -12.237 -48.379 -0.899 1.00 42.12 364 ALA A N 1
ATOM 2836 C CA . ALA A 1 364 ? -10.854 -48.867 -0.772 1.00 42.12 364 ALA A CA 1
ATOM 2837 C C . ALA A 1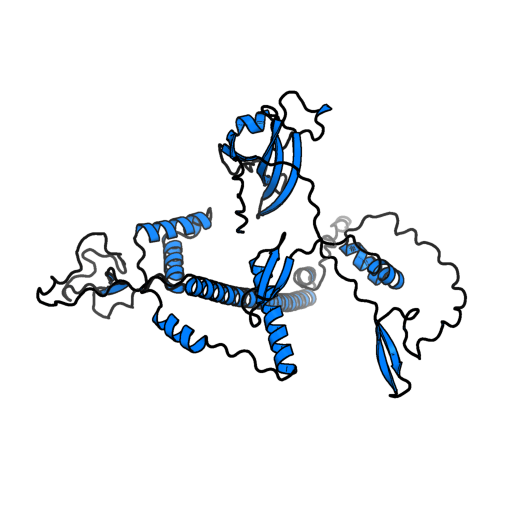 364 ? -10.636 -49.629 0.547 1.00 42.12 364 ALA A C 1
ATOM 2839 O O . ALA A 1 364 ? -9.550 -49.613 1.124 1.00 42.12 364 ALA A O 1
ATOM 2840 N N . ARG A 1 365 ? -11.677 -50.273 1.089 1.00 36.66 365 ARG A N 1
ATOM 2841 C CA . ARG A 1 365 ? -11.483 -51.226 2.182 1.00 36.66 365 ARG A CA 1
ATOM 2842 C C . ARG A 1 365 ? -11.432 -52.635 1.596 1.00 36.66 365 ARG A C 1
ATOM 2844 O O . ARG A 1 365 ? -12.458 -53.072 1.076 1.00 36.66 365 ARG A O 1
ATOM 2851 N N . PRO A 1 366 ? -10.323 -53.386 1.750 1.00 42.66 366 PRO A N 1
ATOM 2852 C CA . PRO A 1 366 ? -10.486 -54.811 1.993 1.00 42.66 366 PRO A CA 1
ATOM 2853 C C . PRO A 1 366 ? -11.467 -54.928 3.163 1.00 42.66 366 PRO A C 1
ATOM 2855 O O . PRO A 1 366 ? -11.323 -54.199 4.154 1.00 42.66 366 PRO A O 1
ATOM 2858 N N . GLU A 1 367 ? -12.519 -55.737 3.014 1.00 39.50 367 GLU A N 1
ATOM 2859 C CA . GLU A 1 367 ? -13.438 -56.002 4.120 1.00 39.50 367 GLU A CA 1
ATOM 2860 C C . GLU A 1 367 ? -12.592 -56.328 5.356 1.00 39.50 367 GLU A C 1
ATOM 2862 O O . GLU A 1 367 ? -11.680 -57.150 5.251 1.00 39.50 367 GLU A O 1
ATOM 2867 N N . PRO A 1 368 ? -12.783 -55.621 6.483 1.00 42.12 368 PRO A N 1
ATOM 2868 C CA . PRO A 1 368 ? -11.960 -55.851 7.653 1.00 42.12 368 PRO A CA 1
ATOM 2869 C C . PRO A 1 368 ? -12.134 -57.311 8.060 1.00 42.12 368 PRO A C 1
ATOM 2871 O O . PRO A 1 368 ? -13.242 -57.713 8.419 1.00 42.12 368 PRO A O 1
ATOM 2874 N N . ASP A 1 369 ? -11.048 -58.083 8.002 1.00 45.34 369 ASP A N 1
ATOM 2875 C CA . ASP A 1 369 ? -10.967 -59.364 8.687 1.00 45.34 369 ASP A CA 1
ATOM 2876 C C . ASP A 1 369 ? -11.407 -59.109 10.137 1.00 45.34 369 ASP A C 1
ATOM 2878 O O . ASP A 1 369 ? -10.810 -58.306 10.858 1.00 45.34 369 ASP A O 1
ATOM 2882 N N . GLU A 1 370 ? -12.521 -59.722 10.543 1.00 46.44 370 GLU A N 1
ATOM 2883 C CA . GLU A 1 370 ? -13.234 -59.437 11.797 1.00 46.44 370 GLU A CA 1
ATOM 2884 C C . GLU A 1 370 ? -12.447 -59.833 13.075 1.00 46.44 370 GLU A C 1
ATOM 2886 O O . GLU A 1 370 ? -13.047 -59.942 14.146 1.00 46.44 370 GLU A O 1
ATOM 2891 N N . ASP A 1 371 ? -11.126 -60.046 13.008 1.00 52.12 371 ASP A N 1
ATOM 2892 C CA . ASP A 1 371 ? -10.342 -60.699 14.071 1.00 52.12 371 ASP A CA 1
ATOM 2893 C C . ASP A 1 371 ? -9.091 -59.940 14.562 1.00 52.12 371 ASP A C 1
ATOM 2895 O O . ASP A 1 371 ? -8.313 -60.479 15.348 1.00 52.12 371 ASP A O 1
ATOM 2899 N N . ASP A 1 372 ? -8.913 -58.662 14.212 1.00 46.81 372 ASP A N 1
ATOM 2900 C CA . ASP A 1 372 ? -7.767 -57.883 14.704 1.00 46.81 372 ASP A CA 1
ATOM 2901 C C . ASP A 1 372 ? -8.191 -56.846 15.752 1.00 46.81 372 ASP A C 1
ATOM 2903 O O . ASP A 1 372 ? -8.396 -55.661 15.488 1.00 46.81 372 ASP A O 1
ATOM 2907 N N . GLY A 1 373 ? -8.292 -57.308 17.001 1.00 45.53 373 GLY A N 1
ATOM 2908 C CA . GLY A 1 373 ? -8.516 -56.503 18.208 1.00 45.53 373 GLY A CA 1
ATOM 2909 C C . GLY A 1 373 ? -7.365 -55.552 18.573 1.00 45.53 373 GLY A C 1
ATOM 2910 O O . GLY A 1 373 ? -6.961 -55.492 19.738 1.00 45.53 373 GLY A O 1
ATOM 2911 N N . GLN A 1 374 ? -6.820 -54.804 17.612 1.00 50.56 374 GLN A N 1
ATOM 2912 C CA . GLN A 1 374 ? -5.835 -53.763 17.883 1.00 50.56 374 GLN A CA 1
ATOM 2913 C C . GLN A 1 374 ? -6.541 -52.501 18.381 1.00 50.56 374 GLN A C 1
ATOM 2915 O O . GLN A 1 374 ? -7.253 -51.805 17.658 1.00 50.56 374 GLN A O 1
ATOM 2920 N N . ALA A 1 375 ? -6.363 -52.232 19.674 1.00 46.00 375 ALA A N 1
ATOM 2921 C CA . ALA A 1 375 ? -6.828 -51.023 20.327 1.00 46.00 375 ALA A CA 1
ATOM 2922 C C . ALA A 1 375 ? -6.320 -49.785 19.572 1.00 46.00 375 ALA A C 1
ATOM 2924 O O . ALA A 1 375 ? -5.113 -49.590 19.444 1.00 46.00 375 ALA A O 1
ATOM 2925 N N . GLN A 1 376 ? -7.252 -48.951 19.104 1.00 41.97 376 GLN A N 1
ATOM 2926 C CA . GLN A 1 376 ? -6.967 -47.632 18.541 1.00 41.97 376 GLN A CA 1
ATOM 2927 C C . GLN A 1 376 ? -6.030 -46.877 19.490 1.00 41.97 376 GLN A C 1
ATOM 2929 O O . GLN A 1 376 ? -6.401 -46.577 20.629 1.00 41.97 376 GLN A O 1
ATOM 2934 N N . GLN A 1 377 ? -4.804 -46.603 19.038 1.00 48.06 377 GLN A N 1
ATOM 2935 C CA . GLN A 1 377 ? -3.904 -45.725 19.772 1.00 48.06 377 GLN A CA 1
ATOM 2936 C C . GLN A 1 377 ? -4.565 -44.344 19.894 1.00 48.06 377 GLN A C 1
ATOM 2938 O O . GLN A 1 377 ? -5.124 -43.843 18.915 1.00 48.06 377 GLN A O 1
ATOM 2943 N N . PRO A 1 378 ? -4.549 -43.729 21.089 1.00 47.28 378 PRO A N 1
ATOM 2944 C CA . PRO A 1 378 ? -5.065 -42.381 21.253 1.00 47.28 378 PRO A CA 1
ATOM 2945 C C . PRO A 1 378 ? -4.269 -41.414 20.360 1.00 47.28 378 PRO A C 1
ATOM 2947 O O . PRO A 1 378 ? -3.062 -41.607 20.194 1.00 47.28 378 PRO A O 1
ATOM 2950 N N . PRO A 1 379 ? -4.916 -40.379 19.793 1.00 54.94 379 PRO A N 1
ATOM 2951 C CA . PRO A 1 379 ? -4.233 -39.400 18.958 1.00 54.94 379 PRO A CA 1
ATOM 2952 C C . PRO A 1 379 ? -3.064 -38.783 19.729 1.00 54.94 379 PRO A C 1
ATOM 2954 O O . PRO A 1 379 ? -3.201 -38.458 20.914 1.00 54.94 379 PRO A O 1
ATOM 2957 N N . ALA A 1 380 ? -1.920 -38.640 19.055 1.00 65.56 380 ALA A N 1
ATOM 2958 C CA . ALA A 1 380 ? -0.746 -37.994 19.622 1.00 65.56 380 ALA A CA 1
ATOM 2959 C C . ALA A 1 380 ? -1.139 -36.623 20.190 1.00 65.56 380 ALA A C 1
ATOM 2961 O O . ALA A 1 380 ? -1.892 -35.865 19.570 1.00 65.56 380 ALA A O 1
ATOM 2962 N N . ALA A 1 381 ? -0.673 -36.328 21.405 1.00 77.94 381 ALA A N 1
ATOM 2963 C CA . ALA A 1 381 ? -0.957 -35.055 22.049 1.00 77.94 381 ALA A CA 1
ATOM 2964 C C . ALA A 1 381 ? -0.477 -33.912 21.146 1.00 77.94 381 ALA A C 1
ATOM 2966 O O . ALA A 1 381 ? 0.633 -33.957 20.619 1.00 77.94 381 ALA A O 1
ATOM 2967 N N . ALA A 1 382 ? -1.322 -32.894 20.964 1.00 66.50 382 ALA A N 1
ATOM 2968 C CA . ALA A 1 382 ? -0.960 -31.731 20.166 1.00 66.50 382 ALA A CA 1
ATOM 2969 C C . ALA A 1 382 ? 0.346 -31.107 20.698 1.00 66.50 382 ALA A C 1
ATOM 2971 O O . ALA A 1 382 ? 0.511 -31.015 21.921 1.00 66.50 382 ALA A O 1
ATOM 2972 N N . PRO A 1 383 ? 1.254 -30.654 19.814 1.00 79.31 383 PRO A N 1
ATOM 2973 C CA . PRO A 1 383 ? 2.516 -30.065 20.231 1.00 79.31 383 PRO A CA 1
ATOM 2974 C C . PRO A 1 383 ? 2.271 -28.866 21.147 1.00 79.31 383 PRO A C 1
ATOM 2976 O O . PRO A 1 383 ? 1.333 -28.074 20.949 1.00 79.31 383 PRO A O 1
ATOM 2979 N N . SER A 1 384 ? 3.132 -28.728 22.156 1.00 86.31 384 SER A N 1
ATOM 2980 C CA . SER A 1 384 ? 3.065 -27.605 23.086 1.00 86.31 384 SER A CA 1
ATOM 2981 C C . SER A 1 384 ? 3.216 -26.273 22.340 1.00 86.31 384 SER A C 1
ATOM 2983 O O . SER A 1 384 ? 3.584 -26.217 21.160 1.00 86.31 384 SER A O 1
ATOM 2985 N N . TRP A 1 385 ? 2.857 -25.169 22.990 1.00 76.75 385 TRP A N 1
ATOM 2986 C CA . TRP A 1 385 ? 2.995 -23.862 22.349 1.00 76.75 385 TRP A CA 1
ATOM 2987 C C . TRP A 1 385 ? 4.474 -23.527 22.094 1.00 76.75 385 TRP A C 1
ATOM 2989 O O . TRP A 1 385 ? 4.779 -22.937 21.061 1.00 76.75 385 TRP A O 1
ATOM 2999 N N . GLU A 1 386 ? 5.379 -23.977 22.968 1.00 79.69 386 GLU A N 1
ATOM 3000 C CA . GLU A 1 386 ? 6.830 -23.827 22.835 1.00 79.69 386 GLU A CA 1
ATOM 3001 C C . GLU A 1 386 ? 7.342 -24.537 21.577 1.00 79.69 386 GLU A C 1
ATOM 3003 O O . GLU A 1 386 ? 8.037 -23.928 20.769 1.00 79.69 386 GLU A O 1
ATOM 3008 N N . ALA A 1 387 ? 6.922 -25.789 21.351 1.00 72.94 387 ALA A N 1
ATOM 3009 C CA . ALA A 1 387 ? 7.302 -26.553 20.161 1.00 72.94 387 ALA A CA 1
ATOM 3010 C C . ALA A 1 387 ? 6.802 -25.893 18.864 1.00 72.94 387 ALA A C 1
ATOM 3012 O O . ALA A 1 387 ? 7.505 -25.864 17.853 1.00 72.94 387 ALA A O 1
ATOM 3013 N N . ARG A 1 388 ? 5.597 -25.309 18.893 1.00 73.94 388 ARG A N 1
ATOM 3014 C CA . ARG A 1 388 ? 5.044 -24.568 17.749 1.00 73.94 388 ARG A CA 1
ATOM 3015 C C . ARG A 1 388 ? 5.787 -23.257 17.488 1.00 73.94 388 ARG A C 1
ATOM 3017 O O . ARG A 1 388 ? 6.013 -22.919 16.327 1.00 73.94 388 ARG A O 1
ATOM 3024 N N . ALA A 1 389 ? 6.167 -22.533 18.538 1.00 71.06 389 ALA A N 1
ATOM 3025 C CA . ALA A 1 389 ? 6.936 -21.298 18.420 1.00 71.06 389 ALA A CA 1
ATOM 3026 C C . ALA A 1 389 ? 8.346 -21.566 17.874 1.00 71.06 389 ALA A C 1
ATOM 3028 O O . ALA A 1 389 ? 8.779 -20.889 16.944 1.00 71.06 389 ALA A O 1
ATOM 3029 N N . ASP A 1 390 ? 9.022 -22.594 18.385 1.00 75.56 390 ASP A N 1
ATOM 3030 C CA . ASP A 1 390 ? 10.354 -22.987 17.927 1.00 75.56 390 ASP A CA 1
ATOM 3031 C C . ASP A 1 390 ? 10.355 -23.431 16.451 1.00 75.56 390 ASP A C 1
ATOM 3033 O O . ASP A 1 390 ? 11.184 -22.985 15.654 1.00 75.56 390 ASP A O 1
ATOM 3037 N N . HIS A 1 391 ? 9.362 -24.228 16.041 1.00 77.19 391 HIS A N 1
ATOM 3038 C CA . HIS A 1 391 ? 9.182 -24.603 14.637 1.00 77.19 391 HIS A CA 1
ATOM 3039 C C . HIS A 1 391 ? 8.972 -23.378 13.728 1.00 77.19 391 HIS A C 1
ATOM 3041 O O . HIS A 1 391 ? 9.578 -23.285 12.660 1.00 77.19 391 HIS A O 1
ATOM 3047 N N . ALA A 1 392 ? 8.168 -22.401 14.163 1.00 69.81 392 ALA A N 1
ATOM 3048 C CA . ALA A 1 392 ? 7.949 -21.168 13.409 1.00 69.81 392 ALA A CA 1
ATOM 3049 C C . ALA A 1 392 ? 9.232 -20.325 13.272 1.00 69.81 392 ALA A C 1
ATOM 3051 O O . ALA A 1 392 ? 9.489 -19.770 12.201 1.00 69.81 392 ALA A O 1
ATOM 3052 N N . VAL A 1 393 ? 10.060 -20.258 14.320 1.00 81.81 393 VAL A N 1
ATOM 3053 C CA . VAL A 1 393 ? 11.363 -19.573 14.279 1.00 81.81 393 VAL A CA 1
ATOM 3054 C C . VAL A 1 393 ? 12.313 -20.262 13.298 1.00 81.81 393 VAL A C 1
ATOM 3056 O O . VAL A 1 393 ? 12.958 -19.574 12.505 1.00 81.81 393 VAL A O 1
ATOM 3059 N N . ARG A 1 394 ? 12.361 -21.601 13.288 1.00 75.75 394 ARG A N 1
ATOM 3060 C CA . ARG A 1 394 ? 13.183 -22.374 12.342 1.00 75.75 394 ARG A CA 1
ATOM 3061 C C . ARG A 1 394 ? 12.759 -22.163 10.889 1.00 75.75 394 ARG A C 1
ATOM 3063 O O . ARG A 1 394 ? 13.607 -21.827 10.064 1.00 75.75 394 ARG A O 1
ATOM 3070 N N . LEU A 1 395 ? 11.462 -22.264 10.595 1.00 76.44 395 LEU A N 1
ATOM 3071 C CA . LEU A 1 395 ? 10.907 -21.974 9.265 1.00 76.44 395 LEU A CA 1
ATOM 3072 C C . LEU A 1 395 ? 11.256 -20.557 8.802 1.00 76.44 395 LEU A C 1
ATOM 3074 O O . LEU A 1 395 ? 11.665 -20.346 7.658 1.00 76.44 395 LEU A O 1
ATOM 3078 N N . TYR A 1 396 ? 11.136 -19.581 9.701 1.00 72.75 396 TYR A N 1
ATOM 3079 C CA . TYR A 1 396 ? 11.470 -18.199 9.387 1.00 72.75 396 TYR A CA 1
ATOM 3080 C C . TYR A 1 396 ? 12.970 -18.013 9.114 1.00 72.75 396 TYR A C 1
ATOM 3082 O O . TYR A 1 396 ? 13.333 -17.344 8.145 1.00 72.75 396 TYR A O 1
ATOM 3090 N N . ALA A 1 397 ? 13.842 -18.620 9.925 1.00 75.69 397 ALA A N 1
ATOM 3091 C CA . ALA A 1 397 ? 15.289 -18.563 9.732 1.00 75.69 397 ALA A CA 1
ATOM 3092 C C . ALA A 1 397 ? 15.709 -19.190 8.394 1.00 75.69 397 ALA A C 1
ATOM 3094 O O . ALA A 1 397 ? 16.476 -18.577 7.653 1.00 75.69 397 ALA A O 1
ATOM 3095 N N . GLN A 1 398 ? 15.151 -20.354 8.048 1.00 79.62 398 GLN A N 1
ATOM 3096 C CA . GLN A 1 398 ? 15.397 -21.004 6.762 1.00 79.62 398 GLN A CA 1
ATOM 3097 C C . GLN A 1 398 ? 14.960 -20.112 5.591 1.00 79.62 398 GLN A C 1
ATOM 3099 O O . GLN A 1 398 ? 15.755 -19.826 4.699 1.00 79.62 398 GLN A O 1
ATOM 3104 N N . THR A 1 399 ? 13.738 -19.576 5.649 1.00 81.38 399 THR A N 1
ATOM 3105 C CA . THR A 1 399 ? 13.214 -18.682 4.602 1.00 81.38 399 THR A CA 1
ATOM 3106 C C . THR A 1 399 ? 14.064 -17.408 4.464 1.00 81.38 399 THR A C 1
ATOM 3108 O O . THR A 1 399 ? 14.232 -16.866 3.370 1.00 81.38 399 THR A O 1
ATOM 3111 N N . ALA A 1 400 ? 14.615 -16.896 5.569 1.00 75.12 400 ALA A N 1
ATOM 3112 C CA . ALA A 1 400 ? 15.488 -15.725 5.553 1.00 75.12 400 ALA A CA 1
ATOM 3113 C C . ALA A 1 400 ? 16.837 -16.014 4.875 1.00 75.12 400 ALA A C 1
ATOM 3115 O O . ALA A 1 400 ? 17.278 -15.191 4.070 1.00 75.12 400 ALA A O 1
ATOM 3116 N N . ILE A 1 401 ? 17.443 -17.175 5.154 1.00 82.12 401 ILE A N 1
ATOM 3117 C CA . ILE A 1 401 ? 18.681 -17.639 4.507 1.00 82.12 401 ILE A CA 1
ATOM 3118 C C . ILE A 1 401 ? 18.456 -17.791 3.000 1.00 82.12 401 ILE A C 1
ATOM 3120 O O . ILE A 1 401 ? 19.170 -17.174 2.214 1.00 82.12 401 ILE A O 1
ATOM 3124 N N . GLU A 1 402 ? 17.399 -18.500 2.597 1.00 82.12 402 GLU A N 1
ATOM 3125 C CA . GLU A 1 402 ? 17.051 -18.698 1.183 1.00 82.12 402 GLU A CA 1
ATOM 3126 C C . GLU A 1 402 ? 16.845 -17.361 0.448 1.00 82.12 402 GLU A C 1
ATOM 3128 O O . GLU A 1 402 ? 17.275 -17.184 -0.695 1.00 82.12 402 GLU A O 1
ATOM 3133 N N . ARG A 1 403 ? 16.237 -16.369 1.112 1.00 85.00 403 ARG A N 1
ATOM 3134 C CA . ARG A 1 403 ? 16.049 -15.029 0.540 1.00 85.00 403 ARG A CA 1
ATOM 3135 C C . ARG A 1 403 ? 17.367 -14.277 0.356 1.00 85.00 403 ARG A C 1
ATOM 3137 O O . ARG A 1 403 ? 17.516 -13.551 -0.632 1.00 85.00 403 ARG A O 1
ATOM 3144 N N . ASP A 1 404 ? 18.291 -14.379 1.304 1.00 80.94 404 ASP A N 1
ATOM 3145 C CA . ASP A 1 404 ? 19.584 -13.703 1.209 1.00 80.94 404 ASP A CA 1
ATOM 3146 C C . ASP A 1 404 ? 20.503 -14.391 0.188 1.00 80.94 404 ASP A C 1
ATOM 3148 O O . ASP A 1 404 ? 21.152 -13.694 -0.600 1.00 80.94 404 ASP A O 1
ATOM 3152 N N . ASP A 1 405 ? 20.439 -15.719 0.078 1.00 87.56 405 ASP A N 1
ATOM 3153 C CA . ASP A 1 405 ? 21.075 -16.480 -1.002 1.00 87.56 405 ASP A CA 1
ATOM 3154 C C . ASP A 1 405 ? 20.519 -16.072 -2.372 1.00 87.56 405 ASP A C 1
ATOM 3156 O O . ASP A 1 405 ? 21.287 -15.773 -3.293 1.00 87.56 405 ASP A O 1
ATOM 3160 N N . ALA A 1 406 ? 19.194 -15.931 -2.501 1.00 83.31 406 ALA A N 1
ATOM 3161 C CA . ALA A 1 406 ? 18.566 -15.441 -3.727 1.00 83.31 406 ALA A CA 1
ATOM 3162 C C . ALA A 1 406 ? 19.005 -14.006 -4.074 1.00 83.31 406 ALA A C 1
ATOM 3164 O O . ALA A 1 406 ? 19.257 -13.690 -5.238 1.00 83.31 406 ALA A O 1
ATOM 3165 N N . ARG A 1 407 ? 19.155 -13.116 -3.083 1.00 88.12 407 ARG A N 1
ATOM 3166 C CA . ARG A 1 407 ? 19.679 -11.753 -3.301 1.00 88.12 407 ARG A CA 1
ATOM 3167 C C . ARG A 1 407 ? 21.140 -11.764 -3.740 1.00 88.12 407 ARG A C 1
ATOM 3169 O O . ARG A 1 407 ? 21.512 -10.980 -4.618 1.00 88.12 407 ARG A O 1
ATOM 3176 N N . ALA A 1 408 ? 21.958 -12.632 -3.150 1.00 89.56 408 ALA A N 1
ATOM 3177 C CA . ALA A 1 408 ? 23.351 -12.807 -3.539 1.00 89.56 408 ALA A CA 1
ATOM 3178 C C . ALA A 1 408 ? 23.465 -13.352 -4.971 1.00 89.56 408 ALA A C 1
ATOM 3180 O O . ALA A 1 408 ? 24.299 -12.869 -5.740 1.00 89.56 408 ALA A O 1
ATOM 3181 N N . GLU A 1 409 ? 22.600 -14.292 -5.351 1.00 91.38 409 GLU A N 1
ATOM 3182 C CA . GLU A 1 409 ? 22.521 -14.824 -6.712 1.00 91.38 409 GLU A CA 1
ATOM 3183 C C . GLU A 1 409 ? 22.068 -13.753 -7.712 1.00 91.38 409 GLU A C 1
ATOM 3185 O O . GLU A 1 409 ? 22.739 -13.528 -8.715 1.00 91.38 409 GLU A O 1
ATOM 3190 N N . VAL A 1 410 ? 21.017 -12.982 -7.409 1.00 88.69 410 VAL A N 1
ATOM 3191 C CA . VAL A 1 410 ? 20.575 -11.856 -8.256 1.00 88.69 410 VAL A CA 1
ATOM 3192 C C . VAL A 1 410 ? 21.689 -10.822 -8.442 1.00 88.69 410 VAL A C 1
ATOM 3194 O O . VAL A 1 410 ? 21.870 -10.296 -9.542 1.00 88.69 410 VAL A O 1
ATOM 3197 N N . LYS A 1 411 ? 22.468 -10.530 -7.393 1.00 92.25 411 LYS A N 1
ATOM 3198 C CA . LYS A 1 411 ? 23.630 -9.637 -7.491 1.00 92.25 411 LYS A CA 1
ATOM 3199 C C . LYS A 1 411 ? 24.711 -10.220 -8.409 1.00 92.25 411 LYS A C 1
ATOM 3201 O O . LYS A 1 411 ? 25.243 -9.481 -9.236 1.00 92.25 411 LYS A O 1
ATOM 3206 N N . ARG A 1 412 ? 25.009 -11.521 -8.295 1.00 95.38 412 ARG A N 1
ATOM 3207 C CA . ARG A 1 412 ? 25.955 -12.228 -9.178 1.00 95.38 412 ARG A CA 1
ATOM 3208 C C . ARG A 1 412 ? 25.490 -12.213 -10.634 1.00 95.38 412 ARG A C 1
ATOM 3210 O O . ARG A 1 412 ? 26.274 -11.854 -11.505 1.00 95.38 412 ARG A O 1
ATOM 3217 N N . LEU A 1 413 ? 24.215 -12.499 -10.892 1.00 92.75 413 LEU A N 1
ATOM 3218 C CA . LEU A 1 413 ? 23.636 -12.472 -12.238 1.00 92.75 413 LEU A CA 1
ATOM 3219 C C . LEU A 1 413 ? 23.661 -11.070 -12.855 1.00 92.75 413 LEU A C 1
ATOM 3221 O O . LEU A 1 413 ? 23.995 -10.931 -14.026 1.00 92.75 413 LEU A O 1
ATOM 3225 N N . ARG A 1 414 ? 23.376 -10.016 -12.080 1.00 93.50 414 ARG A N 1
ATOM 3226 C CA . ARG A 1 414 ? 23.495 -8.627 -12.560 1.00 93.50 414 ARG A CA 1
ATOM 3227 C C . ARG A 1 414 ? 24.930 -8.254 -12.922 1.00 93.50 414 ARG A C 1
ATOM 3229 O O . ARG A 1 414 ? 25.134 -7.607 -13.941 1.00 93.50 414 ARG A O 1
ATOM 3236 N N . ALA A 1 415 ? 25.904 -8.668 -12.112 1.00 94.00 415 ALA A N 1
ATOM 3237 C CA . ALA A 1 415 ? 27.314 -8.455 -12.428 1.00 94.00 415 ALA A CA 1
ATOM 3238 C C . ALA A 1 415 ? 27.714 -9.201 -13.712 1.00 94.00 415 ALA A C 1
ATOM 3240 O O . ALA A 1 415 ? 28.329 -8.613 -14.592 1.00 94.00 415 ALA A O 1
ATOM 3241 N N . HIS A 1 416 ? 27.276 -10.455 -13.860 1.00 95.75 416 HIS A N 1
ATOM 3242 C CA . HIS A 1 416 ? 27.535 -11.239 -15.064 1.00 95.75 416 HIS A CA 1
ATOM 3243 C C . HIS A 1 416 ? 26.892 -10.631 -16.322 1.00 95.75 416 HIS A C 1
ATOM 3245 O O . HIS A 1 416 ? 27.524 -10.583 -17.372 1.00 95.75 416 HIS A O 1
ATOM 3251 N N . LEU A 1 417 ? 25.660 -10.119 -16.223 1.00 95.62 417 LEU A N 1
ATOM 3252 C CA . LEU A 1 417 ? 25.011 -9.404 -17.326 1.00 95.62 417 LEU A CA 1
ATOM 3253 C C . LEU A 1 417 ? 25.776 -8.131 -17.706 1.00 95.62 417 LEU A C 1
ATOM 3255 O O . LEU A 1 417 ? 25.987 -7.894 -18.890 1.00 95.62 417 LEU A O 1
ATOM 3259 N N . ALA A 1 418 ? 26.261 -7.364 -16.725 1.00 94.62 418 ALA A N 1
ATOM 3260 C CA . ALA A 1 418 ? 27.094 -6.194 -16.995 1.00 94.62 418 ALA A CA 1
ATOM 3261 C C . ALA A 1 418 ? 28.414 -6.567 -17.701 1.00 94.62 418 ALA A C 1
ATOM 3263 O O . ALA A 1 418 ? 28.856 -5.848 -18.595 1.00 94.62 418 ALA A O 1
ATOM 3264 N N . ASP A 1 419 ? 29.032 -7.702 -17.356 1.00 96.12 419 ASP A N 1
ATOM 3265 C CA . ASP A 1 419 ? 30.212 -8.214 -18.068 1.00 96.12 419 ASP A CA 1
ATOM 3266 C C . ASP A 1 419 ? 29.900 -8.551 -19.533 1.00 96.12 419 ASP A C 1
ATOM 3268 O O . ASP A 1 419 ? 30.647 -8.153 -20.429 1.00 96.12 419 ASP A O 1
ATOM 3272 N N . LEU A 1 420 ? 28.776 -9.230 -19.786 1.00 96.75 420 LEU A N 1
ATOM 3273 C CA . LEU A 1 420 ? 28.331 -9.563 -21.143 1.00 96.75 420 LEU A CA 1
ATOM 3274 C C . LEU A 1 420 ? 28.004 -8.312 -21.968 1.00 96.75 420 LEU A C 1
ATOM 3276 O O . LEU A 1 420 ? 28.345 -8.249 -23.150 1.00 96.75 420 LEU A O 1
ATOM 3280 N N . ASP A 1 421 ? 27.375 -7.307 -21.359 1.00 95.94 421 ASP A N 1
ATOM 3281 C CA . ASP A 1 421 ? 27.074 -6.040 -22.026 1.00 95.94 421 ASP A CA 1
ATOM 3282 C C . ASP A 1 421 ? 28.354 -5.256 -22.354 1.00 95.94 421 ASP A C 1
ATOM 3284 O O . ASP A 1 421 ? 28.456 -4.689 -23.445 1.00 95.94 421 ASP A O 1
ATOM 3288 N N . ARG A 1 422 ? 29.380 -5.298 -21.490 1.00 97.69 422 ARG A N 1
ATOM 3289 C CA . ARG A 1 422 ? 30.710 -4.745 -21.806 1.00 97.69 422 ARG A CA 1
ATOM 3290 C C . ARG A 1 422 ? 31.360 -5.450 -22.990 1.00 97.69 422 ARG A C 1
ATOM 3292 O O . ARG A 1 422 ? 31.757 -4.779 -23.941 1.00 97.69 422 ARG A O 1
ATOM 3299 N N . GLU A 1 423 ? 31.413 -6.782 -22.977 1.00 97.38 423 GLU A N 1
ATOM 3300 C CA . GLU A 1 423 ? 31.981 -7.555 -24.090 1.00 97.38 423 GLU A CA 1
ATOM 3301 C C . GLU A 1 423 ? 31.239 -7.256 -25.403 1.00 97.38 423 GLU A C 1
ATOM 3303 O O . GLU A 1 423 ? 31.844 -7.038 -26.457 1.00 97.38 423 GLU A O 1
ATOM 3308 N N . ARG A 1 424 ? 29.906 -7.174 -25.347 1.00 96.88 424 ARG A N 1
ATOM 3309 C CA . ARG A 1 424 ? 29.080 -6.842 -26.507 1.00 96.88 424 ARG A CA 1
ATOM 3310 C C . ARG A 1 424 ? 29.331 -5.421 -27.006 1.00 96.88 424 ARG A C 1
ATOM 3312 O O . ARG A 1 424 ? 29.427 -5.228 -28.220 1.00 96.88 424 ARG A O 1
ATOM 3319 N N . ALA A 1 425 ? 29.445 -4.442 -26.112 1.00 96.38 425 ALA A N 1
ATOM 3320 C CA . ALA A 1 425 ? 29.790 -3.072 -26.473 1.00 96.38 425 ALA A CA 1
ATOM 3321 C C . ALA A 1 425 ? 31.152 -3.017 -27.185 1.00 96.38 425 ALA A C 1
ATOM 3323 O O . ALA A 1 425 ? 31.250 -2.423 -28.259 1.00 96.38 425 ALA A O 1
ATOM 3324 N N . GLU A 1 426 ? 32.170 -3.717 -26.674 1.00 96.94 426 GLU A N 1
ATOM 3325 C CA . GLU A 1 426 ? 33.493 -3.811 -27.308 1.00 96.94 426 GLU A CA 1
ATOM 3326 C C . GLU A 1 426 ? 33.426 -4.428 -28.716 1.00 96.94 426 GLU A C 1
ATOM 3328 O O . GLU A 1 426 ? 34.038 -3.911 -29.658 1.00 96.94 426 GLU A O 1
ATOM 3333 N N . GLN A 1 427 ? 32.636 -5.492 -28.900 1.00 97.06 427 GLN A N 1
ATOM 3334 C CA . GLN A 1 427 ? 32.430 -6.121 -30.209 1.00 97.06 427 GLN A CA 1
ATOM 3335 C C . GLN A 1 427 ? 31.732 -5.179 -31.204 1.00 97.06 427 GLN A C 1
ATOM 3337 O O . GLN A 1 427 ? 32.144 -5.086 -32.368 1.00 97.06 427 GLN A O 1
ATOM 3342 N N . VAL A 1 428 ? 30.690 -4.463 -30.763 1.00 95.25 428 VAL A N 1
ATOM 3343 C CA . VAL A 1 428 ? 29.970 -3.477 -31.587 1.00 95.25 428 VAL A CA 1
ATOM 3344 C C . VAL A 1 428 ? 30.890 -2.313 -31.958 1.00 95.25 428 VAL A C 1
ATOM 3346 O O . VAL A 1 428 ? 30.906 -1.897 -33.119 1.00 95.25 428 VAL A O 1
ATOM 3349 N N . GLU A 1 429 ? 31.702 -1.830 -31.017 1.00 96.06 429 GLU A N 1
ATOM 3350 C CA . GLU A 1 429 ? 32.669 -0.755 -31.242 1.00 96.06 429 GLU A CA 1
ATOM 3351 C C . GLU A 1 429 ? 33.729 -1.172 -32.274 1.00 96.06 429 GLU A C 1
ATOM 3353 O O . GLU A 1 429 ? 33.993 -0.440 -33.235 1.00 96.06 429 GLU A O 1
ATOM 3358 N N . ALA A 1 430 ? 34.302 -2.371 -32.127 1.00 96.25 430 ALA A N 1
ATOM 3359 C CA . ALA A 1 430 ? 35.294 -2.913 -33.051 1.00 96.25 430 ALA A CA 1
ATOM 3360 C C . ALA A 1 430 ? 34.728 -3.089 -34.470 1.00 96.25 430 ALA A C 1
ATOM 3362 O O . ALA A 1 430 ? 35.366 -2.691 -35.451 1.00 96.25 430 ALA A O 1
ATOM 3363 N N . LEU A 1 431 ? 33.512 -3.635 -34.591 1.00 96.62 431 LEU A N 1
ATOM 3364 C CA . LEU A 1 431 ? 32.833 -3.799 -35.877 1.00 96.62 431 LEU A CA 1
ATOM 3365 C C . LEU A 1 431 ? 32.497 -2.446 -36.518 1.00 96.62 431 LEU A C 1
ATOM 3367 O O . LEU A 1 431 ? 32.700 -2.275 -37.724 1.00 96.62 431 LEU A O 1
ATOM 3371 N N . GLY A 1 432 ? 32.011 -1.492 -35.719 1.00 94.56 432 GLY A N 1
ATOM 3372 C CA . GLY A 1 432 ? 31.702 -0.136 -36.159 1.00 94.56 432 GLY A CA 1
ATOM 3373 C C . GLY A 1 432 ? 32.933 0.554 -36.742 1.00 94.56 432 GLY A C 1
ATOM 3374 O O . GLY A 1 432 ? 32.905 0.991 -37.894 1.00 94.56 432 GLY A O 1
ATOM 3375 N N . LYS A 1 433 ? 34.059 0.523 -36.016 1.00 94.88 433 LYS A N 1
ATOM 3376 C CA . LYS A 1 433 ? 35.351 1.052 -36.486 1.00 94.88 433 LYS A CA 1
ATOM 3377 C C . LYS A 1 433 ? 35.829 0.372 -37.769 1.00 94.88 433 LYS A C 1
ATOM 3379 O O . LYS A 1 433 ? 36.240 1.058 -38.701 1.00 94.88 433 LYS A O 1
ATOM 3384 N N . ALA A 1 434 ? 35.735 -0.956 -37.855 1.00 96.19 434 ALA A N 1
ATOM 3385 C CA . ALA A 1 434 ? 36.167 -1.706 -39.037 1.00 96.19 434 ALA A CA 1
ATOM 3386 C C . ALA A 1 434 ? 35.344 -1.383 -40.299 1.00 96.19 434 ALA A C 1
ATOM 3388 O O . ALA A 1 434 ? 35.860 -1.480 -41.412 1.00 96.19 434 ALA A O 1
ATOM 3389 N N . ARG A 1 435 ? 34.069 -1.005 -40.139 1.00 95.94 435 ARG A N 1
ATOM 3390 C CA . ARG A 1 435 ? 33.155 -0.682 -41.248 1.00 95.94 435 ARG A CA 1
ATOM 3391 C C . ARG A 1 435 ? 32.979 0.815 -41.506 1.00 95.94 435 ARG A C 1
ATOM 3393 O O . ARG A 1 435 ? 32.273 1.172 -42.446 1.00 95.94 435 ARG A O 1
ATOM 3400 N N . GLY A 1 436 ? 33.598 1.677 -40.699 1.00 93.12 436 GLY A N 1
ATOM 3401 C CA . GLY A 1 436 ? 33.366 3.123 -40.747 1.00 93.12 436 GLY A CA 1
ATOM 3402 C C . GLY A 1 436 ? 31.939 3.518 -40.346 1.00 93.12 436 GLY A C 1
ATOM 3403 O O . GLY A 1 436 ? 31.416 4.511 -40.843 1.00 93.12 436 GLY A O 1
ATOM 3404 N N . TRP A 1 437 ? 31.282 2.720 -39.501 1.00 92.88 437 TRP A N 1
ATOM 3405 C CA . TRP A 1 437 ? 29.963 3.021 -38.942 1.00 92.88 437 TRP A CA 1
ATOM 3406 C C . TRP A 1 437 ? 30.094 3.791 -37.627 1.00 92.88 437 TRP A C 1
ATOM 3408 O O . TRP A 1 437 ? 31.124 3.729 -36.958 1.00 92.88 437 TRP A O 1
ATOM 3418 N N . SER A 1 438 ? 29.025 4.487 -37.238 1.00 87.31 438 SER A N 1
ATOM 3419 C CA . SER A 1 438 ? 28.951 5.119 -35.919 1.00 87.31 438 SER A CA 1
ATOM 3420 C C . SER A 1 438 ? 29.022 4.065 -34.805 1.00 87.31 438 SER A C 1
ATOM 3422 O O . SER A 1 438 ? 28.392 3.011 -34.902 1.00 87.31 438 SER A O 1
ATOM 3424 N N . THR A 1 439 ? 29.772 4.363 -33.742 1.00 92.56 439 THR A N 1
ATOM 3425 C CA . THR A 1 439 ? 29.938 3.507 -32.555 1.00 92.56 439 THR A CA 1
ATOM 3426 C C . THR A 1 439 ? 28.918 3.798 -31.457 1.00 92.56 439 THR A C 1
ATOM 3428 O O . THR A 1 439 ? 28.983 3.174 -30.407 1.00 92.56 439 THR A O 1
ATOM 3431 N N . TRP A 1 440 ? 27.949 4.686 -31.698 1.00 92.25 440 TRP A N 1
ATOM 3432 C CA . TRP A 1 440 ? 26.934 5.090 -30.714 1.00 92.25 440 TRP A CA 1
ATOM 3433 C C . TRP A 1 440 ? 26.203 3.910 -30.053 1.00 92.25 440 TRP A C 1
ATOM 3435 O O . TRP A 1 440 ? 25.902 3.946 -28.867 1.00 92.25 440 TRP A O 1
ATOM 3445 N N . ALA A 1 441 ? 25.960 2.832 -30.806 1.00 88.62 441 ALA A N 1
ATOM 3446 C CA . ALA A 1 441 ? 25.317 1.629 -30.288 1.00 88.62 441 ALA A CA 1
ATOM 3447 C C . ALA A 1 441 ? 26.182 0.888 -29.252 1.00 88.62 441 ALA A C 1
ATOM 3449 O O . ALA A 1 441 ? 25.636 0.223 -28.381 1.00 88.62 441 ALA A O 1
ATOM 3450 N N . ALA A 1 442 ? 27.513 0.994 -29.329 1.00 92.38 442 ALA A N 1
ATOM 3451 C CA . ALA A 1 442 ? 28.404 0.453 -28.307 1.00 92.38 442 ALA A CA 1
ATOM 3452 C C . ALA A 1 442 ? 28.299 1.258 -27.009 1.00 92.38 442 ALA A C 1
ATOM 3454 O O . ALA A 1 442 ? 28.167 0.668 -25.942 1.00 92.38 442 ALA A O 1
ATOM 3455 N N . ASP A 1 443 ? 28.280 2.590 -27.107 1.00 92.38 443 ASP A N 1
ATOM 3456 C CA . ASP A 1 443 ? 28.140 3.466 -25.939 1.00 92.38 443 ASP A CA 1
ATOM 3457 C C . ASP A 1 443 ? 26.761 3.325 -25.280 1.00 92.38 443 ASP A C 1
ATOM 3459 O O . ASP A 1 443 ? 26.665 3.380 -24.062 1.00 92.38 443 ASP A O 1
ATOM 3463 N N . TYR A 1 444 ? 25.711 3.057 -26.064 1.00 92.25 444 TYR A N 1
ATOM 3464 C CA . TYR A 1 444 ? 24.373 2.758 -25.544 1.00 92.25 444 TYR A CA 1
ATOM 3465 C C . TYR A 1 444 ? 24.303 1.440 -24.752 1.00 92.25 444 TYR A C 1
ATOM 3467 O O . TYR A 1 444 ? 23.548 1.338 -23.791 1.00 92.25 444 TYR A O 1
ATOM 3475 N N . ILE A 1 445 ? 25.053 0.414 -25.170 1.00 92.81 445 ILE A N 1
ATOM 3476 C CA . ILE A 1 445 ? 25.032 -0.917 -24.536 1.00 92.81 445 ILE A CA 1
ATOM 3477 C C . ILE A 1 445 ? 25.956 -0.968 -23.308 1.00 92.81 445 ILE A C 1
ATOM 3479 O O . ILE A 1 445 ? 25.742 -1.778 -22.412 1.00 92.81 445 ILE A O 1
ATOM 3483 N N . HIS A 1 446 ? 26.989 -0.129 -23.249 1.00 95.88 446 HIS A N 1
ATOM 3484 C CA . HIS A 1 446 ? 28.018 -0.226 -22.220 1.00 95.88 446 HIS A CA 1
ATOM 3485 C C . HIS A 1 446 ? 27.491 0.218 -20.837 1.00 95.88 446 HIS A C 1
ATOM 3487 O O . HIS A 1 446 ? 27.186 1.396 -20.659 1.00 95.88 446 HIS A O 1
ATOM 3493 N N . PRO A 1 447 ? 27.471 -0.657 -19.812 1.00 92.94 447 PRO A N 1
ATOM 3494 C CA . PRO A 1 447 ? 26.841 -0.352 -18.521 1.00 92.94 447 PRO A CA 1
ATOM 3495 C C . PRO A 1 447 ? 27.542 0.772 -17.744 1.00 92.94 447 PRO A C 1
ATOM 3497 O O . PRO A 1 447 ? 26.902 1.465 -16.960 1.00 92.94 447 PRO A O 1
ATOM 3500 N N . ASP A 1 448 ? 28.846 0.967 -17.978 1.00 95.62 448 ASP A N 1
ATOM 3501 C CA . ASP A 1 448 ? 29.646 2.002 -17.304 1.00 95.62 448 ASP A CA 1
ATOM 3502 C C . ASP A 1 448 ? 29.842 3.293 -18.134 1.00 95.62 448 ASP A C 1
ATOM 3504 O O . ASP A 1 448 ? 30.624 4.156 -17.733 1.00 95.62 448 ASP A O 1
ATOM 3508 N N . ARG A 1 449 ? 29.209 3.434 -19.312 1.00 94.38 449 ARG A N 1
ATOM 3509 C CA . ARG A 1 449 ? 29.293 4.671 -20.113 1.00 94.38 449 ARG A CA 1
ATOM 3510 C C . ARG A 1 449 ? 27.950 5.381 -20.076 1.00 94.38 449 ARG A C 1
ATOM 3512 O O . ARG A 1 449 ? 26.915 4.796 -20.371 1.00 94.38 449 ARG A O 1
ATOM 3519 N N . GLU A 1 450 ? 27.972 6.662 -19.730 1.00 90.44 450 GLU A N 1
ATOM 3520 C CA . GLU A 1 450 ? 26.785 7.498 -19.851 1.00 90.44 450 GLU A CA 1
ATOM 3521 C C . GLU A 1 450 ? 26.502 7.740 -21.337 1.00 90.44 450 GLU A C 1
ATOM 3523 O O . GLU A 1 450 ? 27.297 8.356 -22.052 1.00 90.44 450 GLU A O 1
ATOM 3528 N N . PHE A 1 451 ? 25.372 7.223 -21.815 1.00 90.44 451 PHE A N 1
ATOM 3529 C CA . PHE A 1 451 ? 24.914 7.490 -23.168 1.00 90.44 451 PHE A CA 1
ATOM 3530 C C . PHE A 1 451 ? 24.393 8.927 -23.255 1.00 90.44 451 PHE A C 1
ATOM 3532 O O . PHE A 1 451 ? 23.294 9.235 -22.795 1.00 90.44 451 PHE A O 1
ATOM 3539 N N . VAL A 1 452 ? 25.179 9.805 -23.873 1.00 85.56 452 VAL A N 1
ATOM 3540 C CA . VAL A 1 452 ? 24.733 11.148 -24.241 1.00 85.56 452 VAL A CA 1
ATOM 3541 C C . VAL A 1 452 ? 24.201 11.088 -25.666 1.00 85.56 452 VAL A C 1
ATOM 3543 O O . VAL A 1 452 ? 24.973 10.948 -26.616 1.00 85.56 452 VAL A O 1
ATOM 3546 N N . ASP A 1 453 ? 22.881 11.198 -25.819 1.00 81.69 453 ASP A N 1
ATOM 3547 C CA . ASP A 1 453 ? 22.270 11.387 -27.132 1.00 81.69 453 ASP A CA 1
ATOM 3548 C C . ASP A 1 453 ? 22.670 12.769 -27.656 1.00 81.69 453 ASP A C 1
ATOM 3550 O O . ASP A 1 453 ? 22.126 13.798 -27.2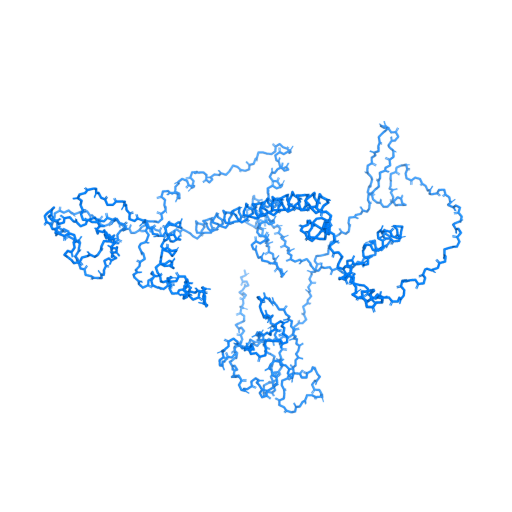52 1.00 81.69 453 ASP A O 1
ATOM 3554 N N . THR A 1 454 ? 23.666 12.810 -28.536 1.00 76.75 454 THR A N 1
ATOM 3555 C CA . THR A 1 454 ? 24.113 14.056 -29.168 1.00 76.75 454 THR A CA 1
ATOM 3556 C C . THR A 1 454 ? 23.144 14.550 -30.245 1.00 76.75 454 THR A C 1
ATOM 3558 O O . THR A 1 454 ? 23.412 15.570 -30.882 1.00 76.75 454 THR A O 1
ATOM 3561 N N . GLY A 1 455 ? 22.006 13.866 -30.425 1.00 69.62 455 GLY A N 1
ATOM 3562 C CA . GLY A 1 455 ? 21.084 14.067 -31.524 1.00 69.62 455 GLY A CA 1
ATOM 3563 C C . GLY A 1 455 ? 21.677 13.517 -32.817 1.00 69.62 455 GLY A C 1
ATOM 3564 O O . GLY A 1 455 ? 22.879 13.603 -33.079 1.00 69.62 455 GLY A O 1
ATOM 3565 N N . ALA A 1 456 ? 20.829 12.953 -33.679 1.00 62.38 456 ALA A N 1
ATOM 3566 C CA . ALA A 1 456 ? 21.232 12.745 -35.064 1.00 62.38 456 ALA A CA 1
ATOM 3567 C C . ALA A 1 456 ? 21.724 14.098 -35.610 1.00 62.38 456 ALA A C 1
ATOM 3569 O O . ALA A 1 456 ? 21.017 15.088 -35.403 1.00 62.38 456 ALA A O 1
ATOM 3570 N N . PRO A 1 457 ? 22.899 14.177 -36.269 1.00 61.34 457 PRO A N 1
ATOM 3571 C CA . PRO A 1 457 ? 23.353 15.430 -36.854 1.00 61.34 457 PRO A CA 1
ATOM 3572 C C . PRO A 1 457 ? 22.214 15.946 -37.722 1.00 61.34 457 PRO A C 1
ATOM 3574 O O . PRO A 1 457 ? 21.778 15.244 -38.641 1.00 61.34 457 PRO A O 1
ATOM 3577 N N . GLU A 1 458 ? 21.665 17.109 -37.360 1.00 57.53 458 GLU A N 1
ATOM 3578 C CA . GLU A 1 458 ? 20.571 17.709 -38.108 1.00 57.53 458 GLU A CA 1
ATOM 3579 C C . GLU A 1 458 ? 20.973 17.687 -39.580 1.00 57.53 458 GLU A C 1
ATOM 3581 O O . GLU A 1 458 ? 22.065 18.126 -39.947 1.00 57.53 458 GLU A O 1
ATOM 3586 N N . ALA A 1 459 ? 20.110 17.138 -40.434 1.00 58.69 459 ALA A N 1
ATOM 3587 C CA . ALA A 1 459 ? 20.330 16.999 -41.872 1.00 58.69 459 ALA A CA 1
ATOM 3588 C C . ALA A 1 459 ? 20.373 18.361 -42.612 1.00 58.69 459 ALA A C 1
ATOM 3590 O O . ALA A 1 459 ? 19.982 18.462 -43.774 1.00 58.69 459 ALA A O 1
ATOM 3591 N N . ALA A 1 460 ? 20.818 19.421 -41.937 1.00 53.69 460 ALA A N 1
ATOM 3592 C CA . ALA A 1 460 ? 20.810 20.804 -42.371 1.00 53.69 460 ALA A CA 1
ATOM 3593 C C . ALA A 1 460 ? 21.888 21.122 -43.424 1.00 53.69 460 ALA A C 1
ATOM 3595 O O . ALA A 1 460 ? 21.728 22.090 -44.162 1.00 53.69 460 ALA A O 1
ATOM 3596 N N . GLU A 1 461 ? 22.940 20.308 -43.579 1.00 54.03 461 GLU A N 1
ATOM 3597 C CA . GLU A 1 461 ? 24.001 20.579 -44.571 1.00 54.03 461 GLU A CA 1
ATOM 3598 C C . GLU A 1 461 ? 23.859 19.820 -45.904 1.00 54.03 461 GLU A C 1
ATOM 3600 O O . GLU A 1 461 ? 24.542 20.149 -46.872 1.00 54.03 461 GLU A O 1
ATOM 3605 N N . ALA A 1 462 ? 22.923 18.872 -46.031 1.00 53.38 462 ALA A N 1
ATOM 3606 C CA . ALA A 1 462 ? 22.732 18.123 -47.281 1.00 53.38 462 ALA A CA 1
ATOM 3607 C C . ALA A 1 462 ? 21.844 18.834 -48.329 1.00 53.38 462 ALA A C 1
ATOM 3609 O O . ALA A 1 462 ? 21.637 18.295 -49.413 1.00 53.38 462 ALA A O 1
ATOM 3610 N N . GLN A 1 463 ? 21.321 20.036 -48.046 1.00 52.88 463 GLN A N 1
ATOM 3611 C CA . GLN A 1 463 ? 20.492 20.812 -48.989 1.00 52.88 463 GLN A CA 1
ATOM 3612 C C . GLN A 1 463 ? 21.233 21.957 -49.711 1.00 52.88 463 GLN A C 1
ATOM 3614 O O . GLN A 1 463 ? 20.592 22.741 -50.407 1.00 52.88 463 GLN A O 1
ATOM 3619 N N . GLN A 1 464 ? 22.563 22.069 -49.590 1.00 51.72 464 GLN A N 1
ATOM 3620 C CA . GLN A 1 464 ? 23.351 23.118 -50.269 1.00 51.72 464 GLN A CA 1
ATOM 3621 C C . GLN A 1 464 ? 24.304 22.613 -51.372 1.00 51.72 464 GLN A C 1
ATOM 3623 O O . GLN A 1 464 ? 25.295 23.282 -51.670 1.00 51.72 464 GLN A O 1
ATOM 3628 N N . GLN A 1 465 ? 24.010 21.481 -52.023 1.00 51.22 465 GLN A N 1
ATOM 3629 C CA . GLN A 1 465 ? 24.704 21.069 -53.257 1.00 51.22 465 GLN A CA 1
ATOM 3630 C C . GLN A 1 465 ? 23.744 20.810 -54.411 1.00 51.22 465 GLN A C 1
ATOM 3632 O O . GLN A 1 465 ? 22.743 20.090 -54.197 1.00 51.22 465 GLN A O 1
#

pLDDT: mean 74.05, std 18.0, range [31.28, 98.31]

Foldseek 3Di:
DDPDPPPPDFDKDKDFPVLCVQQVPPHHADQDPVPGDQQHKHWPDKDFQADDPFWTKIWTWIQGNPPRFIWIWIFIDGPDPVPVPDGRQNPDRMTITTTDDDDDDDDDADDPPPQQDKDWDQDPVPRDTDIFGHDLVPTPDPGSDDDDDDDDDDDDDDDPPPPDDDDPPVVVLVCCVPPPVVVSVVVVPPDDPDDGDQKDWDWAQDPVDNVDIDIDMDGHPDDVLVVVVVVVVVVVVVQVVCVVVVHDPDDPPCPVVVVVVVVVPPQQQDDDPVRLVVLLVVQLVVCPPCSVVCDSVNSSVVSQVVCVVVSNADDDDQDDPLFQREWEADRRRDIDGPPDDSPDDSPVPDDHNDYDYDDPDDPPDPPPPPPDPDPDDDPDDDDDPVSVVVVVVVVSVVVVVVVVVVVVVVVVVVVVQLVVLLVVLVVLQVVCVVVVHDSLVSLVSHPPHDRDCPDDPPPVPVPPD

Radius of gyration: 35.26 Å; chains: 1; bounding box: 80×98×98 Å

Secondary structure (DSSP, 8-state):
-----------EEEEEHHHHHHTTTTTS--S-TTTPPTT--EEEEEEEEEE-SSEEEEEEEEE-TTT--EEEEEEEEESSTT-TT--TTTT-SEEEEEEE-------------PPPPEEEEE-TTTSSEEEEES-TTT--STT-PPPPPPPPPPPPPPPGGGGS----HHHHHHHHHHH-HHHHHHHHTS-PPPPPPSEEEEEEE-TT-TT-EEEEEEESSS-HHHHHHHHHHHHHHHHHHHHHHTPPPPP-THHHHHHHHHTT---PPPPPHHHHHHHHHHHHHHHGGGHHHH-HHHHHHHHHHHHHHTTSSPPPPPPPTTS-S-EEE-TTS-EEE----TTS-TTTT--TT-B----SS-TTPPPP-TT-----PPPPPPPPHHHHHHHHHHHHHHHHHHHHHHHHHHHHHHHHHHHHHHHHHHHHHHHHHHHT---HHHHHH-TTS------SPPGGGTT--